Protein AF-A0A4S4MUV5-F1 (afdb_monomer_lite)

Structure (mmCIF, N/CA/C/O backbone):
data_AF-A0A4S4MUV5-F1
#
_entry.id   AF-A0A4S4MUV5-F1
#
loop_
_atom_site.group_PDB
_atom_site.id
_atom_site.type_symbol
_atom_site.label_atom_id
_atom_site.label_alt_id
_atom_site.label_comp_id
_atom_site.label_asym_id
_atom_site.label_entity_id
_atom_site.label_seq_id
_atom_site.pdbx_PDB_ins_code
_atom_site.Cartn_x
_atom_site.Cartn_y
_atom_site.Cartn_z
_atom_site.occupancy
_atom_site.B_iso_or_equiv
_atom_site.auth_seq_id
_atom_site.auth_comp_id
_atom_site.auth_asym_id
_atom_site.auth_atom_id
_atom_site.pdbx_PDB_model_num
ATOM 1 N N . MET A 1 1 ? -22.751 -15.397 -3.171 1.00 44.56 1 MET A N 1
ATOM 2 C CA . MET A 1 1 ? -21.431 -14.872 -3.562 1.00 44.56 1 MET A CA 1
ATOM 3 C C . MET A 1 1 ? -20.783 -15.909 -4.457 1.00 44.56 1 MET A C 1
ATOM 5 O O . MET A 1 1 ? -20.727 -17.051 -4.016 1.00 44.56 1 MET A O 1
ATOM 9 N N . PRO A 1 2 ? -20.383 -15.568 -5.693 1.00 57.16 2 PRO A N 1
ATOM 10 C CA . PRO A 1 2 ? -19.737 -16.526 -6.591 1.00 57.16 2 PRO A CA 1
ATOM 11 C C . PRO A 1 2 ? -18.453 -17.083 -5.949 1.00 57.16 2 PRO A C 1
ATOM 13 O O . PRO A 1 2 ? -18.258 -18.291 -5.891 1.00 57.16 2 PRO A O 1
ATOM 16 N N . PHE A 1 3 ? -17.647 -16.236 -5.304 1.00 71.19 3 PHE A N 1
ATOM 17 C CA . PHE A 1 3 ? -16.559 -16.683 -4.429 1.00 71.19 3 PHE A CA 1
ATOM 18 C C . PHE A 1 3 ? -17.068 -17.016 -3.016 1.00 71.19 3 PHE A C 1
ATOM 20 O O . PHE A 1 3 ? -17.723 -16.190 -2.380 1.00 71.19 3 PHE A O 1
ATOM 27 N N . GLY A 1 4 ? -16.753 -18.218 -2.521 1.00 84.81 4 GLY A N 1
ATOM 28 C CA . GLY A 1 4 ? -17.074 -18.651 -1.154 1.00 84.81 4 GLY A CA 1
ATOM 29 C C . GLY A 1 4 ? -16.270 -17.921 -0.068 1.00 84.81 4 GLY A C 1
ATOM 30 O O . GLY A 1 4 ? -15.430 -17.063 -0.359 1.00 84.81 4 GLY A O 1
ATOM 31 N N . SER A 1 5 ? -16.506 -18.274 1.194 1.00 92.06 5 SER A N 1
ATOM 32 C CA . SER A 1 5 ? -15.749 -17.786 2.352 1.00 92.06 5 SER A CA 1
ATOM 33 C C . SER A 1 5 ? -14.692 -18.792 2.823 1.00 92.06 5 SER A C 1
ATOM 35 O O . SER A 1 5 ? -14.811 -19.998 2.604 1.00 92.06 5 SER A O 1
ATOM 37 N N . VAL A 1 6 ? -13.652 -18.283 3.485 1.00 93.94 6 VAL A N 1
ATOM 38 C CA . VAL A 1 6 ? -12.639 -19.065 4.202 1.00 93.94 6 VAL A CA 1
ATOM 39 C C . VAL A 1 6 ? -12.824 -18.840 5.698 1.00 93.94 6 VAL A C 1
ATOM 41 O O . VAL A 1 6 ? -13.086 -17.720 6.135 1.00 93.94 6 VAL A O 1
ATOM 44 N N . LYS A 1 7 ? -12.681 -19.899 6.494 1.00 96.56 7 LYS A N 1
ATOM 45 C CA . LYS A 1 7 ? -12.744 -19.808 7.952 1.00 96.56 7 LYS A CA 1
ATOM 46 C C . LYS A 1 7 ? -11.398 -19.350 8.520 1.00 96.56 7 LYS A C 1
ATOM 48 O O . LYS A 1 7 ? -10.368 -19.930 8.192 1.00 96.56 7 LYS A O 1
ATOM 53 N N . LEU A 1 8 ? -11.426 -18.337 9.379 1.00 97.94 8 LEU A N 1
ATOM 54 C CA . LEU A 1 8 ? -10.273 -17.829 10.121 1.00 97.94 8 LEU A CA 1
ATOM 55 C C . LEU A 1 8 ? -10.054 -18.629 11.419 1.00 97.94 8 LEU A C 1
ATOM 57 O O . LEU A 1 8 ? -10.972 -19.282 11.929 1.00 97.94 8 LEU A O 1
ATOM 61 N N . ASN A 1 9 ? -8.848 -18.552 11.991 1.00 97.38 9 ASN A N 1
ATOM 62 C CA . ASN A 1 9 ? -8.498 -19.235 13.247 1.00 97.38 9 ASN A CA 1
ATOM 63 C C . ASN A 1 9 ? -9.255 -18.725 14.488 1.00 97.38 9 ASN A C 1
ATOM 65 O O . ASN A 1 9 ? -9.306 -19.417 15.503 1.00 97.38 9 ASN A O 1
ATOM 69 N N . ASP A 1 10 ? -9.894 -17.560 14.400 1.00 96.88 10 ASP A N 1
ATOM 70 C CA . ASP A 1 10 ? -10.758 -16.996 15.439 1.00 96.88 10 ASP A CA 1
ATOM 71 C C . ASP A 1 10 ? -12.243 -17.382 15.273 1.00 96.88 10 ASP A C 1
ATOM 73 O O . ASP A 1 10 ? -13.095 -16.962 16.057 1.00 96.88 10 ASP A O 1
ATOM 77 N N . GLY A 1 11 ? -12.558 -18.214 14.272 1.00 96.50 11 GLY A N 1
ATOM 78 C CA . GLY A 1 11 ? -13.901 -18.715 13.988 1.00 96.50 11 GLY A CA 1
ATOM 79 C C . GLY A 1 11 ? -14.753 -17.813 13.095 1.00 96.50 11 GLY A C 1
ATOM 80 O O . GLY A 1 11 ? -15.831 -18.256 12.694 1.00 96.50 11 GLY A O 1
ATOM 81 N N . ASN A 1 12 ? -14.286 -16.606 12.756 1.00 97.56 12 ASN A N 1
ATOM 82 C CA . ASN A 1 12 ? -14.941 -15.748 11.769 1.00 97.56 12 ASN A CA 1
ATOM 83 C C . ASN A 1 12 ? -14.731 -16.283 10.340 1.00 97.56 12 ASN A C 1
ATOM 85 O O . ASN A 1 12 ? -13.909 -17.167 10.092 1.00 97.56 12 ASN A O 1
ATOM 89 N N . GLU A 1 13 ? -15.473 -15.728 9.385 1.00 96.56 13 GLU A N 1
ATOM 90 C CA . GLU A 1 13 ? -15.361 -16.064 7.965 1.00 96.56 13 GLU A CA 1
ATOM 91 C C . GLU A 1 13 ? -14.978 -14.836 7.139 1.00 96.56 13 GLU A C 1
ATOM 93 O O . GLU A 1 13 ? -15.526 -13.752 7.343 1.00 96.56 13 GLU A O 1
ATOM 98 N N . ILE A 1 14 ? -14.068 -15.021 6.182 1.00 97.25 14 ILE A N 1
ATOM 99 C CA . ILE A 1 14 ? -13.602 -13.987 5.253 1.00 97.25 14 ILE A CA 1
ATOM 100 C C . ILE A 1 14 ? -14.003 -14.340 3.813 1.00 97.25 14 ILE A C 1
ATOM 102 O O . ILE A 1 14 ? -13.780 -15.475 3.387 1.00 97.25 14 ILE A O 1
ATOM 106 N N . PRO A 1 15 ? -14.585 -13.420 3.019 1.00 96.88 15 PRO A N 1
ATOM 107 C CA . PRO A 1 15 ? -14.817 -13.672 1.600 1.00 96.88 15 PRO A CA 1
ATOM 108 C C . PRO A 1 15 ? -13.494 -13.858 0.850 1.00 96.88 15 PRO A C 1
ATOM 110 O O . PRO A 1 15 ? -12.564 -13.067 1.009 1.00 96.88 15 PRO A O 1
ATOM 113 N N . SER A 1 16 ? -13.428 -14.877 -0.011 1.00 95.25 16 SER A N 1
ATOM 114 C CA . SER A 1 16 ? -12.180 -15.314 -0.664 1.00 95.25 16 SER A CA 1
ATOM 115 C C . SER A 1 16 ? -11.618 -14.342 -1.710 1.00 95.25 16 SER A C 1
ATOM 117 O O . SER A 1 16 ? -10.541 -14.585 -2.255 1.00 95.25 16 SER A O 1
ATOM 119 N N . ILE A 1 17 ? -12.336 -13.261 -2.020 1.00 97.25 17 ILE A N 1
ATOM 120 C CA . ILE A 1 17 ? -11.896 -12.218 -2.945 1.00 97.25 17 ILE A CA 1
ATOM 121 C C . ILE A 1 17 ? -12.306 -10.835 -2.434 1.00 97.25 17 ILE A C 1
ATOM 123 O O . ILE A 1 17 ? -13.457 -10.628 -2.053 1.00 97.25 17 ILE A O 1
ATOM 127 N N . ALA A 1 18 ? -11.362 -9.896 -2.456 1.00 98.00 18 ALA A N 1
ATOM 128 C CA . ALA A 1 18 ? -11.506 -8.524 -1.995 1.00 98.00 18 ALA A CA 1
ATOM 129 C C . ALA A 1 18 ? -11.247 -7.513 -3.117 1.00 98.00 18 ALA A C 1
ATOM 131 O O . ALA A 1 18 ? -10.358 -7.700 -3.960 1.00 98.00 18 ALA A O 1
ATOM 132 N N . PHE A 1 19 ? -11.981 -6.401 -3.078 1.00 98.12 19 PHE A N 1
ATOM 133 C CA . PHE A 1 19 ? -11.712 -5.214 -3.880 1.00 98.12 19 PHE A CA 1
ATOM 134 C C . PHE A 1 19 ? -10.814 -4.242 -3.105 1.00 98.12 19 PHE A C 1
ATOM 136 O O . PHE A 1 19 ? -11.227 -3.646 -2.111 1.00 98.12 19 PHE A O 1
ATOM 143 N N . GLY A 1 20 ? -9.575 -4.074 -3.564 1.00 97.31 20 GLY A N 1
ATOM 144 C CA . GLY A 1 20 ? -8.583 -3.194 -2.953 1.00 97.31 20 GLY A CA 1
ATOM 145 C C . GLY A 1 20 ? -8.674 -1.744 -3.434 1.00 97.31 20 GLY A C 1
ATOM 146 O O . GLY A 1 20 ? -8.758 -1.479 -4.637 1.00 97.31 20 GLY A O 1
ATOM 147 N N . THR A 1 21 ? -8.556 -0.795 -2.504 1.00 95.56 21 THR A N 1
ATOM 148 C CA . THR A 1 21 ? -8.605 0.664 -2.744 1.00 95.56 21 THR A CA 1
ATOM 149 C C . THR A 1 21 ? -7.269 1.369 -2.466 1.00 95.56 21 THR A C 1
ATOM 151 O O . THR A 1 21 ? -7.212 2.582 -2.280 1.00 95.56 21 THR A O 1
ATOM 154 N N . GLY A 1 22 ? -6.168 0.611 -2.439 1.00 87.31 22 GLY A N 1
ATOM 155 C CA . GLY A 1 22 ? -4.799 1.133 -2.382 1.00 87.31 22 GLY A CA 1
ATOM 156 C C . GLY A 1 22 ? -4.171 1.303 -3.766 1.00 87.31 22 GLY A C 1
ATOM 157 O O . GLY A 1 22 ? -4.844 1.596 -4.750 1.00 87.31 22 GLY A O 1
ATOM 158 N N . SER A 1 23 ? -2.868 1.038 -3.885 1.00 78.38 23 SER A N 1
ATOM 159 C CA . SER A 1 23 ? -2.118 1.059 -5.156 1.00 78.38 23 SER A CA 1
ATOM 160 C C . SER A 1 23 ? -2.382 2.322 -5.999 1.00 78.38 23 SER A C 1
ATOM 162 O O . SER A 1 23 ? -2.010 3.416 -5.585 1.00 78.38 23 SER A O 1
ATOM 164 N N . LYS A 1 24 ? -3.044 2.189 -7.154 1.00 77.62 24 LYS A N 1
ATOM 165 C CA . LYS A 1 24 ? -3.381 3.287 -8.072 1.00 77.62 24 LYS A CA 1
ATOM 166 C C . LYS A 1 24 ? -4.413 4.285 -7.525 1.00 77.62 24 LYS A C 1
ATOM 168 O O . LYS A 1 24 ? -4.632 5.313 -8.149 1.00 77.62 24 LYS A O 1
ATOM 173 N N . TRP A 1 25 ? -5.070 3.968 -6.413 1.00 79.56 25 TRP A N 1
ATOM 174 C CA . TRP A 1 25 ? -6.186 4.739 -5.861 1.00 79.56 25 TRP A CA 1
ATOM 175 C C . TRP A 1 25 ? -5.822 5.632 -4.683 1.00 79.56 25 TRP A C 1
ATOM 177 O O . TRP A 1 25 ? -6.657 6.400 -4.216 1.00 79.56 25 TRP A O 1
ATOM 187 N N . LYS A 1 26 ? -4.589 5.533 -4.185 1.00 78.81 26 LYS A N 1
ATOM 188 C CA . LYS A 1 26 ? -4.150 6.297 -3.018 1.00 78.81 26 LYS A CA 1
ATOM 189 C C . LYS A 1 26 ? -4.396 7.798 -3.225 1.00 78.81 26 LYS A C 1
ATOM 191 O O . LYS A 1 26 ? -3.884 8.372 -4.180 1.00 78.81 26 LYS A O 1
ATOM 196 N N . GLY A 1 27 ? -5.111 8.424 -2.289 1.00 78.00 27 GLY A N 1
ATOM 197 C CA . GLY A 1 27 ? -5.422 9.856 -2.307 1.00 78.00 27 GLY A CA 1
ATOM 198 C C . GLY A 1 27 ? -6.435 10.283 -3.374 1.00 78.00 27 GLY A C 1
ATOM 199 O O . GLY A 1 27 ? -6.586 11.479 -3.610 1.00 78.00 27 GLY A O 1
ATOM 200 N N . HIS A 1 28 ? -7.108 9.334 -4.026 1.00 80.31 28 HIS A N 1
ATOM 201 C CA . HIS A 1 28 ? -8.156 9.603 -5.004 1.00 80.31 28 HIS A CA 1
ATOM 202 C C . HIS A 1 28 ? -9.536 9.265 -4.437 1.00 80.31 28 HIS A C 1
ATOM 204 O O . HIS A 1 28 ? -9.675 8.392 -3.582 1.00 80.31 28 HIS A O 1
ATOM 210 N N . ASP A 1 29 ? -10.561 9.933 -4.963 1.00 91.25 29 ASP A N 1
ATOM 211 C CA . ASP A 1 29 ? -11.948 9.537 -4.747 1.00 91.25 29 ASP A CA 1
ATOM 212 C C . ASP A 1 29 ? -12.198 8.171 -5.403 1.00 91.25 29 ASP A C 1
ATOM 214 O O . ASP A 1 29 ? -11.967 7.990 -6.605 1.00 91.25 29 ASP A O 1
ATOM 218 N N . VAL A 1 30 ? -12.622 7.198 -4.593 1.00 94.62 30 VAL A N 1
ATOM 219 C CA . VAL A 1 30 ? -12.891 5.823 -5.032 1.00 94.62 30 VAL A CA 1
ATOM 220 C C . VAL A 1 30 ? -14.373 5.468 -5.066 1.00 94.62 30 VAL A C 1
ATOM 222 O O . VAL A 1 30 ? -14.686 4.332 -5.421 1.00 94.62 30 VAL A O 1
ATOM 225 N N . THR A 1 31 ? -15.267 6.408 -4.744 1.00 92.94 31 THR A N 1
ATOM 226 C CA . THR A 1 31 ? -16.705 6.166 -4.523 1.00 92.94 31 THR A CA 1
ATOM 227 C C . THR A 1 31 ? -17.310 5.380 -5.686 1.00 92.94 31 THR A C 1
ATOM 229 O O . THR A 1 31 ? -17.694 4.224 -5.518 1.00 92.94 31 THR A O 1
ATOM 232 N N . ALA A 1 32 ? -17.209 5.917 -6.906 1.00 93.75 32 ALA A N 1
ATOM 233 C CA . ALA A 1 32 ? -17.769 5.298 -8.109 1.00 93.75 32 ALA A CA 1
ATOM 234 C C . ALA A 1 32 ? -17.191 3.908 -8.442 1.00 93.75 32 ALA A C 1
ATOM 236 O O . ALA A 1 32 ? -17.840 3.108 -9.114 1.00 93.75 32 ALA A O 1
ATOM 237 N N . TYR A 1 33 ? -15.954 3.606 -8.033 1.00 95.44 33 TYR A N 1
ATOM 238 C CA . TYR A 1 33 ? -15.346 2.294 -8.284 1.00 95.44 33 TYR A CA 1
ATOM 239 C C . TYR A 1 33 ? -15.756 1.267 -7.232 1.00 95.44 33 TYR A C 1
ATOM 241 O O . TYR A 1 33 ? -15.904 0.094 -7.564 1.00 95.44 33 TYR A O 1
ATOM 249 N N . VAL A 1 34 ? -15.944 1.709 -5.987 1.00 97.12 34 VAL A N 1
ATOM 250 C CA . VAL A 1 34 ? -16.477 0.877 -4.906 1.00 97.12 34 VAL A CA 1
ATOM 251 C C . VAL A 1 34 ? -17.942 0.555 -5.184 1.00 97.12 34 VAL A C 1
ATOM 253 O O . VAL A 1 34 ? -18.305 -0.611 -5.111 1.00 97.12 34 VAL A O 1
ATOM 256 N N . GLU A 1 35 ? -18.750 1.526 -5.613 1.00 95.75 35 GLU A N 1
ATOM 257 C CA . GLU A 1 35 ? -20.130 1.288 -6.060 1.00 95.75 35 GLU A CA 1
ATOM 258 C C . GLU A 1 35 ? -20.187 0.248 -7.183 1.00 95.75 35 GLU A C 1
ATOM 260 O O . GLU A 1 35 ? -20.891 -0.750 -7.063 1.00 95.75 35 GLU A O 1
ATOM 265 N N . GLN A 1 36 ? -19.373 0.405 -8.235 1.00 96.38 36 GLN A N 1
ATOM 266 C CA . GLN A 1 36 ? -19.288 -0.586 -9.315 1.00 96.38 36 GLN A CA 1
ATOM 267 C C . GLN A 1 36 ? -18.884 -1.976 -8.811 1.00 96.38 36 GLN A C 1
ATOM 269 O O . GLN A 1 36 ? -19.418 -2.972 -9.297 1.00 96.38 36 GLN A O 1
ATOM 274 N N . ALA A 1 37 ? -17.947 -2.058 -7.862 1.00 97.00 37 ALA A N 1
ATOM 275 C CA . ALA A 1 37 ? -17.528 -3.326 -7.273 1.00 97.00 37 ALA A CA 1
ATOM 276 C C . ALA A 1 37 ? -18.680 -3.982 -6.491 1.00 97.00 37 ALA A C 1
ATOM 278 O O . ALA A 1 37 ? -18.922 -5.177 -6.652 1.00 97.00 37 ALA A O 1
ATOM 279 N N . ILE A 1 38 ? -19.424 -3.203 -5.702 1.00 96.00 38 ILE A N 1
ATOM 280 C CA . ILE A 1 38 ? -20.610 -3.667 -4.970 1.00 96.00 38 ILE A CA 1
ATOM 281 C C . ILE A 1 38 ? -21.685 -4.150 -5.950 1.00 96.00 38 ILE A C 1
ATOM 283 O O . ILE A 1 38 ? -22.212 -5.248 -5.786 1.00 96.00 38 ILE A O 1
ATOM 287 N N . GLU A 1 39 ? -21.960 -3.384 -7.009 1.00 95.00 39 GLU A N 1
ATOM 288 C CA . GLU A 1 39 ? -22.958 -3.720 -8.032 1.00 95.00 39 GLU A CA 1
ATOM 289 C C . GLU A 1 39 ? -22.683 -5.055 -8.734 1.00 95.00 39 GLU A C 1
ATOM 291 O O . GLU A 1 39 ? -23.627 -5.776 -9.053 1.00 95.00 39 GLU A O 1
ATOM 296 N N . VAL A 1 40 ? -21.414 -5.392 -9.002 1.00 95.00 40 VAL A N 1
ATOM 297 C CA . VAL A 1 40 ? -21.062 -6.694 -9.605 1.00 95.00 40 VAL A CA 1
ATOM 298 C C . VAL A 1 40 ? -21.002 -7.831 -8.580 1.00 95.00 40 VAL A C 1
ATOM 300 O O . VAL A 1 40 ? -20.946 -8.996 -8.965 1.00 95.00 40 VAL A O 1
ATOM 303 N N . GLY A 1 41 ? -21.037 -7.517 -7.280 1.00 94.56 41 GLY A N 1
ATOM 304 C CA . GLY A 1 41 ? -21.135 -8.501 -6.203 1.00 94.56 41 GLY A CA 1
ATOM 305 C C . GLY A 1 41 ? -19.889 -8.672 -5.332 1.00 94.56 41 GLY A C 1
ATOM 306 O O . GLY A 1 41 ? -19.755 -9.713 -4.690 1.00 94.56 41 GLY A O 1
ATOM 307 N N . PHE A 1 42 ? -18.973 -7.698 -5.274 1.00 97.00 42 PHE A N 1
ATOM 308 C CA . PHE A 1 42 ? -17.955 -7.672 -4.218 1.00 97.00 42 PHE A CA 1
ATOM 309 C C . PHE A 1 42 ? -18.588 -7.284 -2.879 1.00 97.00 42 PHE A C 1
ATOM 311 O O . PHE A 1 42 ? -19.260 -6.262 -2.773 1.00 97.00 42 PHE A O 1
ATOM 318 N N . SER A 1 43 ? -18.299 -8.063 -1.838 1.00 96.12 43 SER A N 1
ATOM 319 C CA . SER A 1 43 ? -18.680 -7.750 -0.455 1.00 96.12 43 SER A CA 1
ATOM 320 C C . SER A 1 43 ? -17.483 -7.479 0.453 1.00 96.12 43 SER A C 1
ATOM 322 O O . SER A 1 43 ? -17.651 -6.928 1.535 1.00 96.12 43 SER A O 1
ATOM 324 N N . HIS A 1 44 ? -16.270 -7.842 0.031 1.00 98.25 44 HIS A N 1
ATOM 325 C CA . HIS A 1 44 ? -15.046 -7.605 0.788 1.00 98.25 44 HIS A CA 1
ATOM 326 C C . HIS A 1 44 ? -14.289 -6.413 0.199 1.00 98.25 44 HIS A C 1
ATOM 328 O O . HIS A 1 44 ? -13.858 -6.458 -0.955 1.00 98.25 44 HIS A O 1
ATOM 334 N N . ILE A 1 45 ? -14.129 -5.350 0.990 1.00 98.56 45 ILE A N 1
ATOM 335 C CA . ILE A 1 45 ? -13.397 -4.136 0.616 1.00 98.56 45 ILE A CA 1
ATOM 336 C C . ILE A 1 45 ? -12.117 -4.026 1.452 1.00 98.56 45 ILE A C 1
ATOM 338 O O . ILE A 1 45 ? -12.170 -3.990 2.682 1.00 98.56 45 ILE A O 1
ATOM 342 N N . ASP A 1 46 ? -10.973 -3.938 0.773 1.00 98.75 46 ASP A N 1
ATOM 343 C CA . ASP A 1 46 ? -9.651 -3.777 1.383 1.00 98.75 46 ASP A CA 1
ATOM 344 C C . ASP A 1 46 ? -9.158 -2.329 1.238 1.00 98.75 46 ASP A C 1
ATOM 346 O O . ASP A 1 46 ? -8.979 -1.815 0.131 1.00 98.75 46 ASP A O 1
ATOM 350 N N . THR A 1 47 ? -8.928 -1.660 2.368 1.00 98.44 47 THR A N 1
ATOM 351 C CA . THR A 1 47 ? -8.378 -0.299 2.444 1.00 98.44 47 THR A CA 1
ATOM 352 C C . THR A 1 47 ? -7.264 -0.210 3.489 1.00 98.44 47 THR A C 1
ATOM 354 O O . THR A 1 47 ? -6.818 -1.224 4.024 1.00 98.44 47 THR A O 1
ATOM 357 N N . ALA A 1 48 ? -6.735 0.984 3.742 1.00 96.06 48 ALA A N 1
ATOM 358 C CA . ALA A 1 48 ? -5.778 1.264 4.803 1.00 96.06 48 ALA A CA 1
ATOM 359 C C . ALA A 1 48 ? -5.780 2.753 5.156 1.00 96.06 48 ALA A C 1
ATOM 361 O O . ALA A 1 48 ? -5.986 3.604 4.287 1.00 96.06 48 ALA A O 1
ATOM 362 N N . GLN A 1 49 ? -5.371 3.070 6.386 1.00 92.12 49 GLN A N 1
ATOM 363 C CA . GLN A 1 49 ? -5.150 4.445 6.840 1.00 92.12 49 GLN A CA 1
ATOM 364 C C . GLN A 1 49 ? -4.256 5.244 5.866 1.00 92.12 49 GLN A C 1
ATOM 366 O O . GLN A 1 49 ? -4.525 6.398 5.541 1.00 92.12 49 GLN A O 1
ATOM 371 N N . PHE A 1 50 ? -3.192 4.617 5.348 1.00 86.00 50 PHE A N 1
ATOM 372 C CA . PHE A 1 50 ? -2.253 5.259 4.420 1.00 86.00 50 PHE A CA 1
ATOM 373 C C . PHE A 1 50 ? -2.842 5.590 3.046 1.00 86.00 50 PHE A C 1
ATOM 375 O O . PHE A 1 50 ? -2.261 6.393 2.312 1.00 86.00 50 PHE A O 1
ATOM 382 N N . TYR A 1 51 ? -3.938 4.936 2.655 1.00 88.31 51 TYR A N 1
ATOM 383 C CA . TYR A 1 51 ? -4.522 5.109 1.326 1.00 88.31 51 TYR A CA 1
ATOM 384 C C . TYR A 1 51 ? -5.358 6.383 1.241 1.00 88.31 51 TYR A C 1
ATOM 386 O O . TYR A 1 51 ? -5.455 6.951 0.157 1.00 88.31 51 TYR A O 1
ATOM 394 N N . GLN A 1 52 ? -5.880 6.864 2.377 1.00 91.00 52 GLN A N 1
ATOM 395 C CA . GLN A 1 52 ? -6.755 8.039 2.463 1.00 91.00 52 GLN A CA 1
ATOM 396 C C . GLN A 1 52 ? -8.031 7.894 1.615 1.00 91.00 52 GLN A C 1
ATOM 398 O O . GLN A 1 52 ? -8.530 8.865 1.057 1.00 91.00 52 GLN A O 1
ATOM 403 N N . THR A 1 53 ? -8.552 6.667 1.514 1.00 94.69 53 THR A N 1
ATOM 404 C CA . THR A 1 53 ? -9.743 6.326 0.716 1.00 94.69 53 THR A CA 1
ATOM 405 C C . THR A 1 53 ? -10.953 5.913 1.561 1.00 94.69 53 THR A C 1
ATOM 407 O O . THR A 1 53 ? -12.039 5.718 1.026 1.00 94.69 53 THR A O 1
ATOM 410 N N . GLU A 1 54 ? -10.790 5.794 2.881 1.00 98.00 54 GLU A N 1
ATOM 411 C CA . GLU A 1 54 ? -11.807 5.290 3.817 1.00 98.00 54 GLU A CA 1
ATOM 412 C C . GLU A 1 54 ? -13.113 6.092 3.804 1.00 98.00 54 GLU A C 1
ATOM 414 O O . GLU A 1 54 ? -14.181 5.489 3.828 1.00 98.00 54 GLU A O 1
ATOM 419 N N . THR A 1 55 ? -13.043 7.423 3.704 1.00 97.81 55 THR A N 1
ATOM 420 C CA . THR A 1 55 ? -14.240 8.280 3.653 1.00 97.81 55 THR A CA 1
ATOM 421 C C . THR A 1 55 ? -15.106 7.975 2.433 1.00 97.81 55 THR A C 1
ATOM 423 O O . THR A 1 55 ? -16.298 7.735 2.574 1.00 97.81 55 THR A O 1
ATOM 426 N N . TYR A 1 56 ? -14.489 7.878 1.253 1.00 97.25 56 TYR A N 1
ATOM 427 C CA . TYR A 1 56 ? -15.181 7.571 -0.004 1.00 97.25 56 TYR A CA 1
ATOM 428 C C . TYR A 1 56 ? -15.804 6.167 -0.006 1.00 97.25 56 TYR A C 1
ATOM 430 O O . TYR A 1 56 ? -16.848 5.936 -0.605 1.00 97.25 56 TYR A O 1
ATOM 438 N N . ILE A 1 57 ? -15.177 5.211 0.688 1.00 97.94 57 ILE A N 1
ATOM 439 C CA . ILE A 1 57 ? -15.744 3.869 0.879 1.00 97.94 57 ILE A CA 1
ATOM 440 C C . ILE A 1 57 ? -16.977 3.934 1.784 1.00 97.94 57 ILE A C 1
ATOM 442 O O . ILE A 1 57 ? -17.977 3.284 1.490 1.00 97.94 57 ILE A O 1
ATOM 446 N N . GLY A 1 58 ? -16.916 4.712 2.870 1.00 97.19 58 GLY A N 1
ATOM 447 C CA . GLY A 1 58 ? -18.060 4.934 3.755 1.00 97.19 58 GLY A CA 1
ATOM 448 C C . GLY A 1 58 ? -19.253 5.549 3.020 1.00 97.19 58 GLY A C 1
ATOM 449 O O . GLY A 1 58 ? -20.383 5.089 3.199 1.00 97.19 58 GLY A O 1
ATOM 450 N N . ASP A 1 59 ? -18.992 6.526 2.147 1.00 95.06 59 ASP A N 1
ATOM 451 C CA . ASP A 1 59 ? -20.008 7.145 1.292 1.00 95.06 59 ASP A CA 1
ATOM 452 C C . ASP A 1 59 ? -20.631 6.113 0.332 1.00 95.06 59 ASP A C 1
ATOM 454 O O . ASP A 1 59 ? -21.844 5.909 0.377 1.00 95.06 59 ASP A O 1
ATOM 458 N N . ALA A 1 60 ? -19.818 5.354 -0.413 1.00 95.56 60 ALA A N 1
ATOM 459 C CA . ALA A 1 60 ? -20.305 4.315 -1.331 1.00 95.56 60 ALA A CA 1
ATOM 460 C C . ALA A 1 60 ? -21.130 3.217 -0.629 1.00 95.56 60 ALA A C 1
ATOM 462 O O . ALA A 1 60 ? -22.161 2.774 -1.137 1.00 95.56 60 ALA A O 1
ATOM 463 N N . ILE A 1 61 ? -20.713 2.774 0.563 1.00 95.00 61 ILE A N 1
ATOM 464 C CA . ILE A 1 61 ? -21.465 1.785 1.354 1.00 95.00 61 ILE A CA 1
ATOM 465 C C . ILE A 1 61 ? -22.825 2.351 1.758 1.00 95.00 61 ILE A C 1
ATOM 467 O O . ILE A 1 61 ? -23.843 1.669 1.637 1.00 95.00 61 ILE A O 1
ATOM 471 N N . LYS A 1 62 ? -22.863 3.601 2.221 1.00 93.88 62 LYS A N 1
ATOM 472 C CA . LYS A 1 62 ? -24.108 4.258 2.620 1.00 93.88 62 LYS A CA 1
ATOM 473 C C . LYS A 1 62 ? -25.051 4.455 1.431 1.00 93.88 62 LYS A C 1
ATOM 475 O O . LYS A 1 62 ? -26.255 4.251 1.578 1.00 93.88 62 LYS A O 1
ATOM 480 N N . GLU A 1 63 ? -24.512 4.836 0.278 1.00 93.50 63 GLU A N 1
ATOM 481 C CA . GLU A 1 63 ? -25.264 5.061 -0.959 1.00 93.50 63 GLU A CA 1
ATOM 482 C C . GLU A 1 63 ? -25.775 3.754 -1.580 1.00 93.50 63 GLU A C 1
ATOM 484 O O . GLU A 1 63 ? -26.866 3.743 -2.149 1.00 93.50 63 GLU A O 1
ATOM 489 N N . SER A 1 64 ? -25.079 2.630 -1.363 1.00 93.75 64 SER A N 1
ATOM 490 C CA . SER A 1 64 ? -25.526 1.304 -1.818 1.00 93.75 64 SER A CA 1
ATOM 491 C C . SER A 1 64 ? -26.870 0.857 -1.223 1.00 93.75 64 SER A C 1
ATOM 493 O O . SER A 1 64 ? -27.554 0.011 -1.798 1.00 93.75 64 SER A O 1
ATOM 495 N N . GLY A 1 65 ? -27.246 1.385 -0.051 1.00 92.19 65 GLY A N 1
ATOM 496 C CA . GLY A 1 65 ? -28.453 0.987 0.679 1.00 92.19 65 GLY A CA 1
ATOM 497 C C . GLY A 1 65 ? -28.413 -0.421 1.292 1.00 92.19 65 GLY A C 1
ATOM 498 O O . GLY A 1 65 ? -29.417 -0.850 1.865 1.00 92.19 65 GLY A O 1
ATOM 499 N N . LEU A 1 66 ? -27.287 -1.136 1.196 1.00 95.00 66 LEU A N 1
ATOM 500 C CA . LEU A 1 66 ? -27.094 -2.461 1.792 1.00 95.00 66 LEU A CA 1
ATOM 501 C C . LEU A 1 66 ? -26.837 -2.378 3.303 1.00 95.00 66 LEU A C 1
ATOM 503 O O . LEU A 1 66 ? -26.421 -1.346 3.841 1.00 95.00 66 LEU A O 1
ATOM 507 N N . ALA A 1 67 ? -27.081 -3.478 4.016 1.00 96.06 67 ALA A N 1
ATOM 508 C CA . ALA A 1 67 ? -26.831 -3.529 5.448 1.00 96.06 67 ALA A CA 1
ATOM 509 C C . ALA A 1 67 ? -25.325 -3.637 5.725 1.00 96.06 67 ALA A C 1
ATOM 511 O O . ALA A 1 67 ? -24.577 -4.273 4.990 1.00 96.06 67 ALA A O 1
ATOM 512 N N . ARG A 1 68 ? -24.859 -3.098 6.861 1.00 95.94 68 ARG A N 1
ATOM 513 C CA . ARG A 1 68 ? -23.448 -3.228 7.277 1.00 95.94 68 ARG A CA 1
ATOM 514 C C . ARG A 1 68 ? -22.974 -4.690 7.324 1.00 95.94 68 ARG A C 1
ATOM 516 O O . ARG A 1 68 ? -21.800 -4.945 7.074 1.00 95.94 68 ARG A O 1
ATOM 523 N N . SER A 1 69 ? -23.863 -5.628 7.656 1.00 95.69 69 SER A N 1
ATOM 524 C CA . SER A 1 69 ? -23.577 -7.069 7.703 1.00 95.69 69 SER A CA 1
ATOM 525 C C . SER A 1 69 ? -23.313 -7.701 6.337 1.00 95.69 69 SER A C 1
ATOM 527 O O . SER A 1 69 ? -22.776 -8.802 6.297 1.00 95.69 69 SER A O 1
ATOM 529 N N . ASP A 1 70 ? -23.668 -7.021 5.246 1.00 95.62 70 ASP A N 1
ATOM 530 C CA . ASP A 1 70 ? -23.441 -7.503 3.882 1.00 95.62 70 ASP A CA 1
ATOM 531 C C . ASP A 1 70 ? -21.996 -7.256 3.419 1.00 95.62 70 ASP A C 1
ATOM 533 O O . ASP A 1 70 ? -21.605 -7.724 2.352 1.00 95.62 70 ASP A O 1
ATOM 537 N N . PHE A 1 71 ? -21.190 -6.552 4.226 1.00 97.56 71 PHE A N 1
ATOM 538 C CA . PHE A 1 71 ? -19.812 -6.189 3.910 1.00 97.56 71 PHE A CA 1
ATOM 539 C C . PHE A 1 71 ? -18.802 -6.810 4.872 1.00 97.56 71 PHE A C 1
ATOM 541 O O . PHE A 1 71 ? -19.021 -6.856 6.083 1.00 97.56 71 PHE A O 1
ATOM 548 N N . PHE A 1 72 ? -17.647 -7.180 4.324 1.00 98.62 72 PHE A N 1
ATOM 549 C CA . PHE A 1 72 ? -16.421 -7.463 5.056 1.00 98.62 72 PHE A CA 1
ATOM 550 C C . PHE A 1 72 ? -15.430 -6.315 4.818 1.00 98.62 72 PHE A C 1
ATOM 552 O O . PHE A 1 72 ? -14.964 -6.110 3.697 1.00 98.62 72 PHE A O 1
ATOM 559 N N . LEU A 1 73 ? -15.127 -5.531 5.852 1.00 98.81 73 LEU A N 1
ATOM 560 C CA . LEU A 1 73 ? -14.267 -4.351 5.741 1.00 98.81 73 LEU A CA 1
ATOM 561 C C . LEU A 1 73 ? -12.911 -4.580 6.407 1.00 98.81 73 LEU A C 1
ATOM 563 O O . LEU A 1 73 ? -12.840 -4.793 7.623 1.00 98.81 73 LEU A O 1
ATOM 567 N N . THR A 1 74 ? -11.855 -4.443 5.606 1.00 98.88 74 THR A N 1
ATOM 568 C CA . THR A 1 74 ? -10.458 -4.529 6.039 1.00 98.88 74 THR A CA 1
ATOM 569 C C . THR A 1 74 ? -9.813 -3.144 6.020 1.00 98.88 74 THR A C 1
ATOM 571 O O . THR A 1 74 ? -9.798 -2.487 4.981 1.00 98.88 74 THR A O 1
ATOM 574 N N . SER A 1 75 ? -9.234 -2.702 7.143 1.00 98.75 75 SER A N 1
ATOM 575 C CA . SER A 1 75 ? -8.329 -1.536 7.180 1.00 98.75 75 SER A CA 1
ATOM 576 C C . SER A 1 75 ? -7.017 -1.865 7.899 1.00 98.75 75 SER A C 1
ATOM 578 O O . SER A 1 75 ? -6.847 -2.954 8.450 1.00 98.75 75 SER A O 1
ATOM 580 N N . LYS A 1 76 ? -6.045 -0.947 7.851 1.00 98.50 76 LYS A N 1
ATOM 581 C CA . LYS A 1 76 ? -4.670 -1.197 8.297 1.00 98.50 76 LYS A CA 1
ATOM 582 C C . LYS A 1 76 ? -4.044 -0.001 9.008 1.00 98.50 76 LYS A C 1
ATOM 584 O O . LYS A 1 76 ? -4.007 1.107 8.460 1.00 98.50 76 LYS A O 1
ATOM 589 N N . PHE A 1 77 ? -3.437 -0.253 10.166 1.00 97.44 77 PHE A N 1
ATOM 590 C CA . PHE A 1 77 ? -2.598 0.718 10.864 1.00 97.44 77 PHE A CA 1
ATOM 591 C C . PHE A 1 77 ? -1.306 0.968 10.088 1.00 97.44 77 PHE A C 1
ATOM 593 O O . PHE A 1 77 ? -0.557 0.033 9.800 1.00 97.44 77 PHE A O 1
ATOM 600 N N . SER A 1 78 ? -1.032 2.235 9.769 1.00 87.88 78 SER A N 1
ATOM 601 C CA . SER A 1 78 ? 0.053 2.612 8.856 1.00 87.88 78 SER A CA 1
ATOM 602 C C . SER A 1 78 ? 1.065 3.593 9.453 1.00 87.88 78 SER A C 1
ATOM 604 O O . SER A 1 78 ? 1.716 4.322 8.707 1.00 87.88 78 SER A O 1
ATOM 606 N N . GLY A 1 79 ? 1.177 3.649 10.784 1.00 77.44 79 GLY A N 1
ATOM 607 C CA . GLY A 1 79 ? 2.148 4.510 11.469 1.00 77.44 79 GLY A CA 1
ATOM 608 C C . GLY A 1 79 ? 1.819 6.008 11.440 1.00 77.44 79 GLY A C 1
ATOM 609 O O . GLY A 1 79 ? 2.658 6.820 11.826 1.00 77.44 79 GLY A O 1
ATOM 610 N N . LEU A 1 80 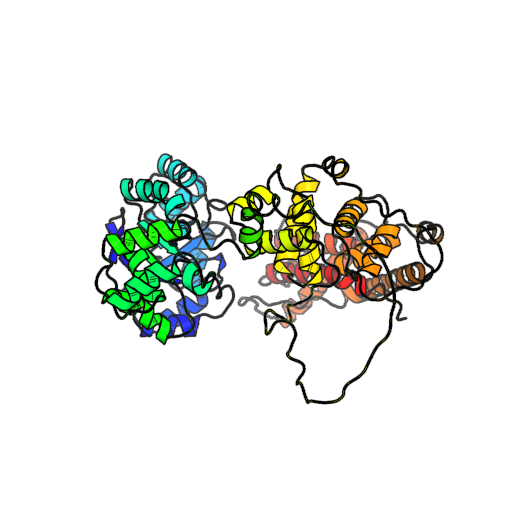? 0.622 6.405 10.989 1.00 71.94 80 LEU A N 1
ATOM 611 C CA . LEU A 1 80 ? 0.189 7.803 11.018 1.00 71.94 80 LEU A CA 1
ATOM 612 C C . LEU A 1 80 ? -0.519 8.081 12.351 1.00 71.94 80 LEU A C 1
ATOM 614 O O . LEU A 1 80 ? -1.680 7.721 12.534 1.00 71.94 80 LEU A O 1
ATOM 618 N N . GLY A 1 81 ? 0.188 8.708 13.292 1.00 81.62 81 GLY A N 1
ATOM 619 C CA . GLY A 1 81 ? -0.326 8.955 14.643 1.00 81.62 81 GLY A CA 1
ATOM 620 C C . GLY A 1 81 ? -0.274 7.714 15.540 1.00 81.62 81 GLY A C 1
ATOM 621 O O . GLY A 1 81 ? 0.463 6.764 15.267 1.00 81.62 81 GLY A O 1
ATOM 622 N N . THR A 1 82 ? -1.025 7.726 16.644 1.00 90.31 82 THR A N 1
ATOM 623 C CA . THR A 1 82 ? -1.072 6.567 17.550 1.00 90.31 82 THR A CA 1
ATOM 624 C C . THR A 1 82 ? -1.987 5.475 17.001 1.00 90.31 82 THR A C 1
ATOM 626 O O . THR A 1 82 ? -2.931 5.752 16.261 1.00 90.31 82 THR A O 1
ATOM 629 N N . VAL A 1 83 ? -1.743 4.221 17.389 1.00 91.56 83 VAL A N 1
ATOM 630 C CA . VAL A 1 83 ? -2.556 3.081 16.935 1.00 91.56 83 VAL A CA 1
ATOM 631 C C . VAL A 1 83 ? -4.018 3.196 17.400 1.00 91.56 83 VAL A C 1
ATOM 633 O O . VAL A 1 83 ? -4.931 2.837 16.659 1.00 91.56 83 VAL A O 1
ATOM 636 N N . GLU A 1 84 ? -4.256 3.766 18.587 1.00 97.25 84 GLU A N 1
ATOM 637 C CA . GLU A 1 84 ? -5.597 4.049 19.106 1.00 97.25 84 GLU A CA 1
ATOM 638 C C . GLU A 1 84 ? -6.320 5.130 18.298 1.00 97.25 84 GLU A C 1
ATOM 640 O O . GLU A 1 84 ? -7.506 4.987 18.021 1.00 97.25 84 GLU A O 1
ATOM 645 N N . GLN A 1 85 ? -5.626 6.204 17.911 1.00 94.94 85 GLN A N 1
ATOM 646 C CA . GLN A 1 85 ? -6.218 7.239 17.060 1.00 94.94 85 GLN A CA 1
ATOM 647 C C . GLN A 1 85 ? -6.526 6.678 15.674 1.00 94.94 85 GLN A C 1
ATOM 649 O O . GLN A 1 85 ? -7.626 6.876 15.170 1.00 94.94 85 GLN A O 1
ATOM 654 N N . ALA A 1 86 ? -5.597 5.906 15.110 1.00 93.00 86 ALA A N 1
ATOM 655 C CA . ALA A 1 86 ? -5.733 5.333 13.782 1.00 93.00 86 ALA A CA 1
ATOM 656 C C . ALA A 1 86 ? -6.993 4.471 13.631 1.00 93.00 86 ALA A C 1
ATOM 658 O O . ALA A 1 86 ? -7.748 4.680 12.688 1.00 93.00 86 ALA A O 1
ATOM 659 N N . ILE A 1 87 ? -7.266 3.551 14.567 1.00 98.00 87 ILE A N 1
ATOM 660 C CA . ILE A 1 87 ? -8.472 2.712 14.473 1.00 98.00 87 ILE A CA 1
ATOM 661 C C . ILE A 1 87 ? -9.756 3.537 14.627 1.00 98.00 87 ILE A C 1
ATOM 663 O O . ILE A 1 87 ? -10.732 3.286 13.925 1.00 98.00 87 ILE A O 1
ATOM 667 N N . GLN A 1 88 ? -9.764 4.548 15.504 1.00 98.31 88 GLN A N 1
ATOM 668 C CA . GLN A 1 88 ? -10.927 5.425 15.681 1.00 98.31 88 GLN A CA 1
ATOM 669 C C . GLN A 1 88 ? -11.190 6.274 14.436 1.00 98.31 88 GLN A C 1
ATOM 671 O O . GLN A 1 88 ? -12.342 6.425 14.029 1.00 98.31 88 GLN A O 1
ATOM 676 N N . ASP A 1 89 ? -10.134 6.790 13.810 1.00 96.88 89 ASP A N 1
ATOM 677 C CA . ASP A 1 89 ? -10.237 7.534 12.561 1.00 96.88 89 ASP A CA 1
ATOM 678 C C . ASP A 1 89 ? -10.711 6.628 11.421 1.00 96.88 89 ASP A C 1
ATOM 680 O O . ASP A 1 89 ? -11.637 7.012 10.715 1.00 96.88 89 ASP A O 1
ATOM 684 N N . SER A 1 90 ? -10.183 5.406 11.292 1.00 98.31 90 SER A N 1
ATOM 685 C CA . SER A 1 90 ? -10.652 4.432 10.296 1.00 98.31 90 SER A CA 1
ATOM 686 C C . SER A 1 90 ? -12.140 4.108 10.456 1.00 98.31 90 SER A C 1
ATOM 688 O O . SER A 1 90 ? -12.894 4.188 9.487 1.00 98.31 90 SER A O 1
ATOM 690 N N . LEU A 1 91 ? -12.590 3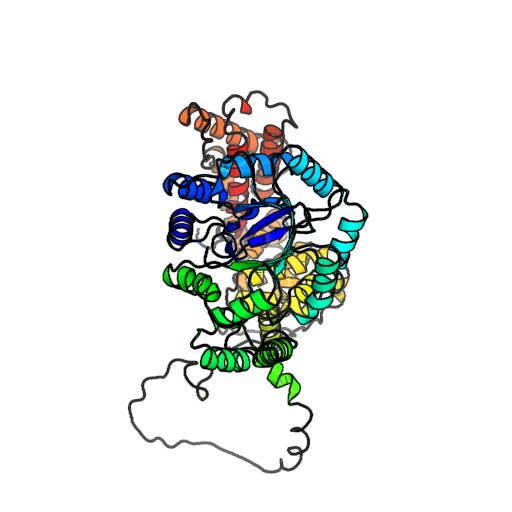.801 11.680 1.00 98.69 91 LEU A N 1
ATOM 691 C CA . LEU A 1 91 ? -14.002 3.541 11.989 1.00 98.69 91 LEU A CA 1
ATOM 692 C C . LEU A 1 91 ? -14.888 4.740 11.635 1.00 98.69 91 LEU A C 1
ATOM 694 O O . LEU A 1 91 ? -15.924 4.595 10.987 1.00 98.69 91 LEU A O 1
ATOM 698 N N . LYS A 1 92 ? -14.451 5.943 12.016 1.00 98.44 92 LYS A N 1
ATOM 699 C CA . LYS A 1 92 ? -15.164 7.188 11.735 1.00 98.44 92 LYS A CA 1
ATOM 700 C C . LYS A 1 92 ? -15.231 7.494 10.240 1.00 98.44 92 LYS A C 1
ATOM 702 O O . LYS A 1 92 ? -16.298 7.873 9.770 1.00 98.44 92 LYS A O 1
ATOM 707 N N . ASN A 1 93 ? -14.122 7.362 9.518 1.00 97.81 93 ASN A N 1
ATOM 708 C CA . ASN A 1 93 ? -14.045 7.654 8.088 1.00 97.81 93 ASN A CA 1
ATOM 709 C C . ASN A 1 93 ? -14.934 6.690 7.297 1.00 97.81 93 ASN A C 1
ATOM 711 O O . ASN A 1 93 ? -15.704 7.130 6.457 1.00 97.81 93 ASN A O 1
ATOM 715 N N . LEU A 1 94 ? -14.902 5.397 7.632 1.00 98.31 94 LEU A N 1
ATOM 716 C CA . LEU A 1 94 ? -15.790 4.394 7.036 1.00 98.31 94 LEU A CA 1
ATOM 717 C C . LEU A 1 94 ? -17.253 4.532 7.490 1.00 98.31 94 LEU A C 1
ATOM 719 O O . LEU A 1 94 ? -18.135 3.922 6.893 1.00 98.31 94 LEU A O 1
ATOM 723 N N . GLY A 1 95 ? -17.523 5.290 8.557 1.00 97.75 95 GLY A N 1
ATOM 724 C CA . GLY A 1 95 ? -18.862 5.440 9.123 1.00 97.75 95 GLY A CA 1
ATOM 725 C C . GLY A 1 95 ? -19.389 4.173 9.807 1.00 97.75 95 GLY A C 1
ATOM 726 O O . GLY A 1 95 ? -20.597 3.944 9.825 1.00 97.75 95 GLY A O 1
ATOM 727 N N . VAL A 1 96 ? -18.507 3.341 10.370 1.00 98.12 96 VAL A N 1
ATOM 728 C CA . VAL A 1 96 ? -18.853 2.052 10.995 1.00 98.12 96 VAL A CA 1
ATOM 729 C C . VAL A 1 96 ? -18.386 1.988 12.448 1.00 98.12 96 VAL A C 1
ATOM 731 O O . VAL A 1 96 ? -17.440 2.658 12.847 1.00 98.12 96 VAL A O 1
ATOM 734 N N . SER A 1 97 ? -19.039 1.162 13.265 1.00 97.62 97 SER A N 1
ATOM 735 C CA . SER A 1 97 ? -18.656 0.952 14.671 1.00 97.62 97 SER A CA 1
ATOM 736 C C . SER A 1 97 ? -17.618 -0.155 14.873 1.00 97.62 97 SER A C 1
ATOM 738 O O . SER A 1 97 ? -17.007 -0.226 15.936 1.00 97.62 97 SER A O 1
ATOM 740 N N . GLN A 1 98 ? -17.431 -1.019 13.872 1.00 98.19 98 GLN A N 1
ATOM 741 C CA . GLN A 1 98 ? -16.549 -2.181 13.927 1.00 98.19 98 GLN A CA 1
ATOM 742 C C . GLN A 1 98 ? -16.002 -2.509 12.529 1.00 98.19 98 GLN A C 1
ATOM 744 O O . GLN A 1 98 ? -16.734 -2.433 11.536 1.00 98.19 98 GLN A O 1
ATOM 749 N N . LEU A 1 99 ? -14.731 -2.908 12.464 1.00 98.75 99 LEU A N 1
ATOM 750 C CA . LEU A 1 99 ? -14.094 -3.520 11.293 1.00 98.75 99 LEU A CA 1
ATOM 751 C C . LEU A 1 99 ? -14.240 -5.044 11.328 1.00 98.75 99 LEU A C 1
ATOM 753 O O . LEU A 1 99 ? -14.267 -5.643 12.404 1.00 98.75 99 LEU A O 1
ATOM 757 N N . ASP A 1 100 ? -14.293 -5.685 10.164 1.00 98.88 100 ASP A N 1
ATOM 758 C CA . ASP A 1 100 ? -14.253 -7.150 10.113 1.00 98.88 100 ASP A CA 1
ATOM 759 C C . ASP A 1 100 ? -12.813 -7.647 10.279 1.00 98.88 100 ASP A C 1
ATOM 761 O O . ASP A 1 100 ? -12.577 -8.580 11.042 1.00 98.88 100 ASP A O 1
ATOM 765 N N . LEU A 1 101 ? -11.841 -6.943 9.687 1.00 98.94 101 LEU A N 1
ATOM 766 C CA . LEU A 1 101 ? -10.416 -7.231 9.831 1.00 98.94 101 LEU A CA 1
ATOM 767 C C . LEU A 1 101 ? -9.601 -5.943 10.012 1.00 98.94 101 LEU A C 1
ATOM 769 O O . LEU A 1 101 ? -9.777 -4.964 9.283 1.00 98.94 101 LEU A O 1
ATOM 773 N N . TYR A 1 102 ? -8.678 -5.940 10.977 1.00 98.88 102 TYR A N 1
ATOM 774 C CA . TYR A 1 102 ? -7.722 -4.845 11.155 1.00 98.88 102 TYR A CA 1
ATOM 775 C C . TYR A 1 102 ? -6.281 -5.351 11.170 1.00 98.88 102 TYR A C 1
ATOM 777 O O . TYR A 1 102 ? -5.930 -6.234 11.954 1.00 98.88 102 TYR A O 1
ATOM 785 N N . LEU A 1 103 ? -5.444 -4.789 10.294 1.00 98.94 103 LEU A N 1
ATOM 786 C CA . LEU A 1 103 ? -4.079 -5.266 10.075 1.00 98.94 103 LEU A CA 1
ATOM 787 C C . LEU A 1 103 ? -3.017 -4.267 10.544 1.00 98.94 103 LEU A C 1
ATOM 789 O O . LEU A 1 103 ? -3.168 -3.054 10.395 1.00 98.94 103 LEU A O 1
ATOM 793 N N . ILE A 1 104 ? -1.870 -4.764 11.002 1.00 98.25 104 ILE A N 1
ATOM 794 C CA . ILE A 1 104 ? -0.627 -3.977 10.974 1.00 98.25 104 ILE A CA 1
ATOM 795 C C . ILE A 1 104 ? -0.135 -3.947 9.522 1.00 98.25 104 ILE A C 1
ATOM 797 O O . ILE A 1 104 ? 0.185 -4.992 8.965 1.00 98.25 104 ILE A O 1
ATOM 801 N N . HIS A 1 105 ? -0.070 -2.771 8.891 1.00 96.00 105 HIS A N 1
ATOM 802 C CA . HIS A 1 105 ? 0.171 -2.660 7.442 1.00 96.00 105 HIS A CA 1
ATOM 803 C C . HIS A 1 105 ? 1.590 -3.073 7.010 1.00 96.00 105 HIS A C 1
ATOM 805 O O . HIS A 1 105 ? 1.800 -3.504 5.879 1.00 96.00 105 HIS A O 1
ATOM 811 N N . SER A 1 106 ? 2.583 -2.907 7.879 1.00 90.00 106 SER A N 1
ATOM 812 C CA . SER A 1 106 ? 3.972 -3.288 7.614 1.00 90.00 106 SER A CA 1
ATOM 813 C C . SER A 1 106 ? 4.678 -3.606 8.931 1.00 90.00 106 SER A C 1
ATOM 815 O O . SER A 1 106 ? 4.389 -2.924 9.922 1.00 90.00 106 SER A O 1
ATOM 817 N N . PRO A 1 107 ? 5.641 -4.551 8.958 1.00 82.31 107 PRO A N 1
ATOM 818 C CA . PRO A 1 107 ? 6.465 -4.812 10.138 1.00 82.31 107 PRO A CA 1
ATOM 819 C C . PRO A 1 107 ? 7.107 -3.553 10.728 1.00 82.31 107 PRO A C 1
ATOM 821 O O . PRO A 1 107 ? 7.244 -3.451 11.944 1.00 82.31 107 PRO A O 1
ATOM 824 N N . ALA A 1 108 ? 7.430 -2.564 9.884 1.00 75.25 108 ALA A N 1
ATOM 825 C CA . ALA A 1 108 ? 8.028 -1.297 10.306 1.00 75.25 108 ALA A CA 1
ATOM 826 C C . ALA A 1 108 ? 7.171 -0.524 11.325 1.00 75.25 108 ALA A C 1
ATOM 828 O O . ALA A 1 108 ? 7.713 0.182 12.172 1.00 75.25 108 ALA A O 1
ATOM 829 N N . TRP A 1 109 ? 5.843 -0.665 11.259 1.00 81.56 109 TRP A N 1
ATOM 830 C CA . TRP A 1 109 ? 4.885 0.004 12.152 1.00 81.56 109 TRP A CA 1
ATOM 831 C C . TRP A 1 109 ? 4.309 -0.941 13.205 1.00 81.56 109 TRP A C 1
ATOM 833 O O . TRP A 1 109 ? 3.352 -0.590 13.892 1.00 81.56 109 TRP A O 1
ATOM 843 N N . GLY A 1 110 ? 4.846 -2.157 13.284 1.00 87.94 110 GLY A N 1
ATOM 844 C CA . GLY A 1 110 ? 4.367 -3.208 14.159 1.00 87.94 110 GLY A CA 1
ATOM 845 C C . GLY A 1 110 ? 5.226 -3.401 15.399 1.00 87.94 110 GLY A C 1
ATOM 846 O O . GLY A 1 110 ? 5.709 -2.457 16.020 1.00 87.94 110 GLY A O 1
ATOM 847 N N . GLY A 1 111 ? 5.377 -4.670 15.769 1.00 87.38 111 GLY A N 1
ATOM 848 C CA . GLY A 1 111 ? 6.042 -5.108 16.992 1.00 87.38 111 GLY A CA 1
ATOM 849 C C . GLY A 1 111 ? 5.049 -5.512 18.081 1.00 87.38 111 GLY A C 1
ATOM 850 O O . GLY A 1 111 ? 3.857 -5.208 18.008 1.00 87.38 111 GLY A O 1
ATOM 851 N N . SER A 1 112 ? 5.551 -6.204 19.105 1.00 90.19 112 SER A N 1
ATOM 852 C CA . SER A 1 112 ? 4.738 -6.793 20.180 1.00 90.19 112 SER A CA 1
ATOM 853 C C . SER A 1 112 ? 3.865 -5.766 20.908 1.00 90.19 112 SER A C 1
ATOM 855 O O . SER A 1 112 ? 2.707 -6.043 21.210 1.00 90.19 112 SER A O 1
ATOM 857 N N . ALA A 1 113 ? 4.371 -4.546 21.118 1.00 92.88 113 ALA A N 1
ATOM 858 C CA . ALA A 1 113 ? 3.611 -3.468 21.748 1.00 92.88 113 ALA A CA 1
ATOM 859 C C . ALA A 1 113 ? 2.392 -3.030 20.918 1.00 92.88 113 ALA A C 1
ATOM 861 O O . ALA A 1 113 ? 1.325 -2.796 21.479 1.00 92.88 113 ALA A O 1
ATOM 862 N N . VAL A 1 114 ? 2.532 -2.930 19.591 1.00 95.12 114 VAL A N 1
ATOM 863 C CA . VAL A 1 114 ? 1.422 -2.579 18.689 1.00 95.12 114 VAL A CA 1
ATOM 864 C C . VAL A 1 114 ? 0.459 -3.756 18.559 1.00 95.12 114 VAL A C 1
ATOM 866 O O . VAL A 1 114 ? -0.752 -3.559 18.613 1.00 95.12 114 VAL A O 1
ATOM 869 N N . TRP A 1 115 ? 0.977 -4.982 18.472 1.00 98.31 115 TRP A N 1
ATOM 870 C CA . TRP A 1 115 ? 0.150 -6.186 18.432 1.00 98.31 115 TRP A CA 1
ATOM 871 C C . TRP A 1 115 ? -0.746 -6.323 19.665 1.00 98.31 115 TRP A C 1
ATOM 873 O O . TRP A 1 115 ? -1.954 -6.483 19.523 1.00 98.31 115 TRP A O 1
ATOM 883 N N . ALA A 1 116 ? -0.199 -6.120 20.867 1.00 98.00 116 ALA A N 1
ATOM 884 C CA . ALA A 1 116 ? -0.974 -6.135 22.108 1.00 98.00 116 ALA A CA 1
ATOM 885 C C . ALA A 1 116 ? -2.122 -5.103 22.114 1.00 98.00 116 ALA A C 1
ATOM 887 O O . ALA A 1 116 ? -3.159 -5.303 22.750 1.00 98.00 116 ALA A O 1
ATOM 888 N N . LYS A 1 117 ? -1.974 -3.986 21.386 1.00 98.44 117 LYS A N 1
ATOM 889 C CA . LYS A 1 117 ? -3.059 -3.010 21.200 1.00 98.44 117 LYS A CA 1
ATOM 890 C C . LYS A 1 117 ? -4.140 -3.534 20.263 1.00 98.44 117 LYS A C 1
ATOM 892 O O . LYS A 1 117 ? -5.314 -3.365 20.581 1.00 98.44 117 LYS A O 1
ATOM 897 N N . LEU A 1 118 ? -3.768 -4.203 19.169 1.00 98.69 118 LEU A N 1
ATOM 898 C CA . LEU A 1 118 ? -4.725 -4.872 18.283 1.00 98.69 118 LEU A CA 1
ATOM 899 C C . LEU A 1 118 ? -5.509 -5.963 19.025 1.00 98.69 118 LEU A C 1
ATOM 901 O O . LEU A 1 118 ? -6.730 -6.002 18.903 1.00 98.69 118 LEU A O 1
ATOM 905 N N . GLU A 1 119 ? -4.851 -6.769 19.862 1.00 98.69 119 GLU A N 1
ATOM 906 C CA . GLU A 1 119 ? -5.522 -7.739 20.746 1.00 98.69 119 GLU A CA 1
ATOM 907 C C . GLU A 1 119 ? -6.545 -7.046 21.662 1.00 98.69 119 GLU A C 1
ATOM 909 O O . GLU A 1 119 ? -7.684 -7.497 21.820 1.00 98.69 119 GLU A O 1
ATOM 914 N N . GLY A 1 120 ? -6.173 -5.887 22.217 1.00 98.62 120 GLY A N 1
ATOM 915 C CA . GLY A 1 120 ? -7.080 -5.033 22.981 1.00 98.62 120 GLY A CA 1
ATOM 916 C C . GLY A 1 120 ? -8.279 -4.533 22.168 1.00 98.62 120 GLY A C 1
ATOM 917 O O . GLY A 1 120 ? -9.402 -4.535 22.674 1.00 98.62 120 GLY A O 1
ATOM 918 N N . PHE A 1 121 ? -8.075 -4.136 20.910 1.00 98.69 121 PHE A N 1
ATOM 919 C CA . PHE A 1 121 ? -9.143 -3.678 20.015 1.00 98.69 121 PHE A CA 1
ATOM 920 C C . PHE A 1 121 ? -10.101 -4.796 19.622 1.00 98.69 121 PHE A C 1
ATOM 922 O O . PHE A 1 121 ? -11.310 -4.559 19.579 1.00 98.69 121 PHE A O 1
ATOM 929 N N . GLN A 1 122 ? -9.581 -6.003 19.397 1.00 98.56 122 GLN A N 1
ATOM 930 C CA . GLN A 1 122 ? -10.402 -7.181 19.147 1.00 98.56 122 GLN A CA 1
ATOM 931 C C . GLN A 1 122 ? -11.302 -7.470 20.349 1.00 98.56 122 GLN A C 1
ATOM 933 O O . GLN A 1 122 ? -12.522 -7.558 20.225 1.00 98.56 122 GLN A O 1
ATOM 938 N N . LYS A 1 123 ? -10.714 -7.506 21.551 1.00 98.31 123 LYS A N 1
ATOM 939 C CA . LYS A 1 123 ? -11.458 -7.706 22.800 1.00 98.31 123 LYS A CA 1
ATOM 940 C C . LYS A 1 123 ? -12.501 -6.612 23.052 1.00 98.31 123 LYS A C 1
ATOM 942 O O . LYS A 1 123 ? -13.557 -6.891 23.612 1.00 98.31 123 LYS A O 1
ATOM 947 N N . ALA A 1 124 ? -12.208 -5.374 22.656 1.00 98.25 124 ALA A N 1
ATOM 948 C CA . ALA A 1 124 ? -13.130 -4.245 22.761 1.00 98.25 124 ALA A CA 1
ATOM 949 C C . ALA A 1 124 ? -14.220 -4.235 21.671 1.00 98.25 124 ALA A C 1
ATOM 951 O O . ALA A 1 124 ? -15.104 -3.381 21.714 1.00 98.25 124 ALA A O 1
ATOM 952 N N . GLY A 1 125 ? -14.169 -5.150 20.699 1.00 98.12 125 GLY A N 1
ATOM 953 C CA . GLY A 1 125 ? -15.131 -5.231 19.603 1.00 98.12 125 GLY A CA 1
ATOM 954 C C . GLY A 1 125 ? -14.947 -4.165 18.521 1.00 98.12 125 GLY A C 1
ATOM 955 O O . GLY A 1 125 ? -15.857 -3.972 17.722 1.00 98.12 125 GLY A O 1
ATOM 956 N N . LEU A 1 126 ? -13.798 -3.486 18.454 1.00 98.62 126 LEU A N 1
ATOM 957 C CA . LEU A 1 126 ? -13.507 -2.515 17.389 1.00 98.62 126 LEU A CA 1
ATOM 958 C C . LEU A 1 126 ? -13.109 -3.198 16.071 1.00 98.62 126 LEU A C 1
ATOM 960 O O . LEU A 1 126 ? -13.324 -2.642 14.995 1.00 98.62 126 LEU A O 1
ATOM 964 N N . ALA A 1 127 ? -12.564 -4.410 16.155 1.00 98.62 127 ALA A N 1
ATOM 965 C CA . ALA A 1 127 ? -12.301 -5.295 15.026 1.00 98.62 127 ALA A CA 1
ATOM 966 C C . ALA A 1 127 ? -12.737 -6.722 15.393 1.00 98.62 127 ALA A C 1
ATOM 968 O O . ALA A 1 127 ? -12.524 -7.136 16.532 1.00 98.62 127 ALA A O 1
ATOM 969 N N . LYS A 1 128 ? -13.351 -7.472 14.472 1.00 98.56 128 LYS A N 1
ATOM 970 C CA . LYS A 1 128 ? -13.700 -8.886 14.722 1.00 98.56 128 LYS A CA 1
ATOM 971 C C . LYS A 1 128 ? -12.459 -9.775 14.674 1.00 98.56 128 LYS A C 1
ATOM 973 O O . LYS A 1 128 ? -12.215 -10.547 15.600 1.00 98.56 128 LYS A O 1
ATOM 978 N N . SER A 1 129 ? -11.654 -9.587 13.634 1.00 98.88 129 SER A N 1
ATOM 979 C CA . SER A 1 129 ? -10.386 -10.273 13.411 1.00 98.88 129 SER A CA 1
ATOM 980 C C . SER A 1 129 ? -9.230 -9.279 13.361 1.00 98.88 129 SER A C 1
ATOM 982 O O . SER A 1 129 ? -9.385 -8.122 12.957 1.00 98.88 129 SER A O 1
ATOM 984 N N . ILE A 1 130 ? -8.046 -9.738 13.758 1.00 98.88 130 ILE A N 1
ATOM 985 C CA . ILE A 1 130 ? -6.806 -8.960 13.702 1.00 98.88 130 ILE A CA 1
ATOM 986 C C . ILE A 1 130 ? -5.716 -9.751 12.992 1.00 98.88 130 ILE A C 1
ATOM 988 O O . ILE A 1 130 ? -5.644 -10.976 13.093 1.00 98.88 130 ILE A O 1
ATOM 992 N N . GLY A 1 131 ? -4.854 -9.049 12.268 1.00 98.81 131 GLY A N 1
ATOM 993 C CA . GLY A 1 131 ? -3.802 -9.681 11.487 1.00 98.81 131 GLY A CA 1
ATOM 994 C C . GLY A 1 131 ? -2.649 -8.745 11.166 1.00 98.81 131 GLY A C 1
ATOM 995 O O . GLY A 1 131 ? -2.524 -7.640 11.697 1.00 98.81 131 GLY A O 1
ATOM 996 N N . VAL A 1 132 ? -1.791 -9.193 10.264 1.00 98.81 132 VAL A N 1
ATOM 997 C CA . VAL A 1 132 ? -0.622 -8.444 9.813 1.00 98.81 132 VAL A CA 1
ATOM 998 C C . VAL A 1 132 ? -0.550 -8.385 8.295 1.00 98.81 132 VAL A C 1
ATOM 1000 O O . VAL A 1 132 ? -1.290 -9.058 7.582 1.00 98.81 132 VAL A O 1
ATOM 1003 N N . SER A 1 133 ? 0.336 -7.543 7.784 1.00 98.00 133 SER A N 1
ATOM 1004 C CA . SER A 1 133 ? 0.639 -7.452 6.365 1.00 98.00 133 SER A CA 1
ATOM 1005 C C . SER A 1 133 ? 2.133 -7.260 6.160 1.00 98.00 133 SER A C 1
ATOM 1007 O O . SER A 1 133 ? 2.787 -6.534 6.909 1.00 98.00 133 SER A O 1
ATOM 1009 N N . ASN A 1 134 ? 2.661 -7.904 5.120 1.00 95.25 134 ASN A N 1
ATOM 1010 C CA . ASN A 1 134 ? 4.063 -7.852 4.706 1.00 95.25 134 ASN A CA 1
ATOM 1011 C C . ASN A 1 134 ? 5.049 -8.435 5.729 1.00 95.25 134 ASN A C 1
ATOM 1013 O O . ASN A 1 134 ? 6.227 -8.085 5.709 1.00 95.25 134 ASN A O 1
ATOM 1017 N N . TYR A 1 135 ? 4.584 -9.323 6.610 1.00 95.19 135 TYR A N 1
ATOM 1018 C CA . TYR A 1 135 ? 5.463 -10.078 7.499 1.00 95.19 135 TYR A CA 1
ATOM 1019 C C . TYR A 1 135 ? 6.062 -11.260 6.733 1.00 95.19 135 TYR A C 1
ATOM 1021 O O . TYR A 1 135 ? 5.332 -12.045 6.121 1.00 95.19 135 TYR A O 1
ATOM 1029 N N . ASP A 1 136 ? 7.387 -11.377 6.763 1.00 91.94 136 ASP A N 1
ATOM 1030 C CA . ASP A 1 136 ? 8.098 -12.562 6.293 1.00 91.94 136 ASP A CA 1
ATOM 1031 C C . ASP A 1 136 ? 8.046 -13.690 7.340 1.00 91.94 136 ASP A C 1
ATOM 1033 O O . ASP A 1 136 ? 7.372 -13.582 8.368 1.00 91.94 136 ASP A O 1
ATOM 1037 N N . LEU A 1 137 ? 8.714 -14.814 7.059 1.00 95.81 137 LEU A N 1
ATOM 1038 C CA . LEU A 1 137 ? 8.688 -15.980 7.944 1.00 95.81 137 LEU A CA 1
ATOM 1039 C C . LEU A 1 137 ? 9.239 -15.657 9.339 1.00 95.81 137 LEU A C 1
ATOM 1041 O O . LEU A 1 137 ? 8.614 -16.023 10.332 1.00 95.81 137 LEU A O 1
ATOM 1045 N N . GLU A 1 138 ? 10.383 -14.978 9.414 1.00 94.19 138 GLU A N 1
ATOM 1046 C CA . GLU A 1 138 ? 11.043 -14.666 10.684 1.00 94.19 138 GLU A CA 1
ATOM 1047 C C . GLU A 1 138 ? 10.218 -13.667 11.501 1.00 94.19 138 GLU A C 1
ATOM 1049 O O . GLU A 1 138 ? 9.949 -13.900 12.682 1.00 94.19 138 GLU A O 1
ATOM 1054 N N . GLY A 1 139 ? 9.733 -12.599 10.863 1.00 93.88 139 GLY A N 1
ATOM 1055 C CA . GLY A 1 139 ? 8.879 -11.609 11.503 1.00 93.88 139 GLY A CA 1
ATOM 1056 C C . GLY A 1 139 ? 7.573 -12.215 12.013 1.00 93.88 139 GLY A C 1
ATOM 1057 O O . GLY A 1 139 ? 7.150 -11.914 13.133 1.00 93.88 139 GLY A O 1
ATOM 1058 N N . LEU A 1 140 ? 6.933 -13.090 11.227 1.00 97.06 140 LEU A N 1
ATOM 1059 C CA . LEU A 1 140 ? 5.693 -13.753 11.636 1.00 97.06 140 LEU A CA 1
ATOM 1060 C C . LEU A 1 140 ? 5.936 -14.727 12.798 1.00 97.06 140 LEU A C 1
ATOM 1062 O O . LEU A 1 140 ? 5.174 -14.718 13.761 1.00 97.06 140 LEU A O 1
ATOM 1066 N N . GLN A 1 141 ? 7.019 -15.508 12.755 1.00 97.25 141 GLN A N 1
ATOM 1067 C CA . GLN A 1 141 ? 7.419 -16.401 13.849 1.00 97.25 141 GLN A CA 1
ATOM 1068 C C . GLN A 1 141 ? 7.697 -15.639 15.143 1.00 97.25 141 GLN A C 1
ATOM 1070 O O . GLN A 1 141 ? 7.232 -16.039 16.212 1.00 97.25 141 GLN A O 1
ATOM 1075 N N . SER A 1 142 ? 8.440 -14.535 15.042 1.00 95.38 142 SER A N 1
ATOM 1076 C CA . SER A 1 142 ? 8.740 -13.682 16.187 1.00 95.38 142 SER A CA 1
ATOM 1077 C C . SER A 1 142 ? 7.467 -13.112 16.803 1.00 95.38 142 SER A C 1
ATOM 1079 O O . SER A 1 142 ? 7.352 -13.084 18.023 1.00 95.38 142 SER A O 1
ATOM 1081 N N . LEU A 1 143 ? 6.508 -12.680 15.980 1.00 94.94 143 LEU A N 1
ATOM 1082 C CA . LEU A 1 143 ? 5.240 -12.151 16.466 1.00 94.94 143 LEU A CA 1
ATOM 1083 C C . LEU A 1 143 ? 4.396 -13.228 17.155 1.00 94.94 143 LEU A C 1
ATOM 1085 O O . LEU A 1 143 ? 3.945 -13.021 18.276 1.00 94.94 143 LEU A O 1
ATOM 1089 N N . VAL A 1 144 ? 4.207 -14.381 16.504 1.00 96.56 144 VAL A N 1
ATOM 1090 C CA . VAL A 1 144 ? 3.383 -15.490 17.019 1.00 96.56 144 VAL A CA 1
ATOM 1091 C C . VAL A 1 144 ? 3.908 -16.015 18.355 1.00 96.56 144 VAL A C 1
ATOM 1093 O O . VAL A 1 144 ? 3.120 -16.439 19.194 1.00 96.56 144 VAL A O 1
ATOM 1096 N N . LYS A 1 145 ? 5.225 -15.967 18.578 1.00 94.62 145 LYS A N 1
ATOM 1097 C CA . LYS A 1 145 ? 5.843 -16.392 19.839 1.00 94.62 145 LYS A CA 1
ATOM 1098 C C . LYS A 1 145 ? 5.374 -15.571 21.046 1.00 94.62 145 LYS A C 1
ATOM 1100 O O . LYS A 1 145 ? 5.199 -16.139 22.121 1.00 94.62 145 LYS A O 1
ATOM 1105 N N . ASP A 1 146 ? 5.198 -14.266 20.859 1.00 91.50 146 ASP A N 1
ATOM 1106 C CA . ASP A 1 146 ? 4.861 -13.327 21.935 1.00 91.50 146 ASP A CA 1
ATOM 1107 C C . ASP A 1 146 ? 3.363 -12.964 21.956 1.00 91.50 146 ASP A C 1
ATOM 1109 O O . ASP A 1 146 ? 2.890 -12.320 22.893 1.00 91.50 146 ASP A O 1
ATOM 1113 N N . ALA A 1 147 ? 2.618 -13.358 20.921 1.00 95.56 147 ALA A N 1
ATOM 1114 C CA . ALA A 1 147 ? 1.203 -13.065 20.758 1.00 95.56 147 ALA A CA 1
ATOM 1115 C C . ALA A 1 147 ? 0.316 -13.915 21.682 1.00 95.56 147 ALA A C 1
ATOM 1117 O O . ALA A 1 147 ? 0.484 -15.129 21.800 1.00 95.56 147 ALA A O 1
ATOM 1118 N N . THR A 1 148 ? -0.690 -13.283 22.286 1.00 97.00 148 THR A N 1
ATOM 1119 C CA . THR A 1 148 ? -1.766 -13.982 23.006 1.00 97.00 148 THR A CA 1
ATOM 1120 C C . THR A 1 148 ? -2.828 -14.486 22.029 1.00 97.00 148 THR A C 1
ATOM 1122 O O . THR A 1 148 ? -3.360 -15.583 22.192 1.00 97.00 148 THR A O 1
ATOM 1125 N N . VAL A 1 149 ? -3.135 -13.685 21.007 1.00 97.69 149 VAL A N 1
ATOM 1126 C CA . VAL A 1 149 ? -4.003 -14.041 19.883 1.00 97.69 149 VAL A CA 1
ATOM 1127 C C . VAL A 1 149 ? -3.122 -14.217 18.655 1.00 97.69 149 VAL A C 1
ATOM 1129 O O . VAL A 1 149 ? -2.426 -13.288 18.257 1.00 97.69 149 VAL A O 1
ATOM 1132 N N . VAL A 1 150 ? -3.143 -15.399 18.042 1.00 98.25 150 VAL A N 1
ATOM 1133 C CA . VAL A 1 150 ? -2.421 -15.645 16.785 1.00 98.25 150 VAL A CA 1
ATOM 1134 C C . VAL A 1 150 ? -3.044 -14.779 15.679 1.00 98.25 150 VAL A C 1
ATOM 1136 O O . VAL A 1 150 ? -4.271 -14.739 15.588 1.00 98.25 150 VAL A O 1
ATOM 1139 N N . PRO A 1 151 ? -2.253 -14.090 14.830 1.00 98.62 151 PRO A N 1
ATOM 1140 C CA . PRO A 1 151 ? -2.798 -13.340 13.702 1.00 98.62 151 PRO A CA 1
ATOM 1141 C C . PRO A 1 151 ? -3.724 -14.207 12.846 1.00 98.62 151 PRO A C 1
ATOM 1143 O O . PRO A 1 151 ? -3.339 -15.296 12.431 1.00 98.62 151 PRO A O 1
ATOM 1146 N N . ALA A 1 152 ? -4.934 -13.730 12.556 1.00 98.75 152 ALA A N 1
ATOM 1147 C CA . ALA A 1 152 ? -5.871 -14.456 11.698 1.00 98.75 152 ALA A CA 1
ATOM 1148 C C . ALA A 1 152 ? -5.426 -14.444 10.229 1.00 98.75 152 ALA A C 1
ATOM 1150 O O . ALA A 1 152 ? -5.696 -15.380 9.477 1.00 98.75 152 ALA A O 1
ATOM 1151 N N . VAL A 1 153 ? -4.733 -13.372 9.831 1.00 98.81 153 VAL A N 1
ATOM 1152 C CA . VAL A 1 153 ? -4.332 -13.107 8.450 1.00 98.81 153 VAL A CA 1
ATOM 1153 C C . VAL A 1 153 ? -2.901 -12.569 8.377 1.00 98.81 153 VAL A C 1
ATOM 1155 O O . VAL A 1 153 ? -2.495 -11.770 9.225 1.00 98.81 153 VAL A O 1
ATOM 1158 N N . ASN A 1 154 ? -2.161 -12.951 7.330 1.00 98.75 154 ASN A N 1
ATOM 1159 C CA . ASN A 1 154 ? -0.981 -12.229 6.847 1.00 98.75 154 ASN A CA 1
ATOM 1160 C C . ASN A 1 154 ? -1.146 -11.850 5.361 1.00 98.75 154 ASN A C 1
ATOM 1162 O O . ASN A 1 154 ? -1.083 -12.708 4.478 1.00 98.75 154 ASN A O 1
ATOM 1166 N N . GLN A 1 155 ? -1.351 -10.560 5.081 1.00 98.81 155 GLN A N 1
ATOM 1167 C CA . GLN A 1 155 ? -1.538 -10.041 3.722 1.00 98.81 155 GLN A CA 1
ATOM 1168 C C . GLN A 1 155 ? -0.197 -9.695 3.053 1.00 98.81 155 GLN A C 1
ATOM 1170 O O . GLN A 1 155 ? 0.496 -8.781 3.502 1.00 98.81 155 GLN A O 1
ATOM 1175 N N . ILE A 1 156 ? 0.168 -10.369 1.959 1.00 98.12 156 ILE A N 1
ATOM 1176 C CA . ILE A 1 156 ? 1.482 -10.266 1.297 1.00 98.12 156 ILE A CA 1
ATOM 1177 C C . ILE A 1 156 ? 1.376 -10.085 -0.226 1.00 98.12 156 ILE A C 1
ATOM 1179 O O . ILE A 1 156 ? 0.367 -10.411 -0.854 1.00 98.12 156 ILE A O 1
ATOM 1183 N N . ASN A 1 157 ? 2.454 -9.587 -0.842 1.00 96.12 157 ASN A N 1
ATOM 1184 C CA . ASN A 1 157 ? 2.587 -9.605 -2.297 1.00 96.12 157 ASN A CA 1
ATOM 1185 C C . ASN A 1 157 ? 2.755 -11.054 -2.741 1.00 96.12 157 ASN A C 1
ATOM 1187 O O . ASN A 1 157 ? 3.745 -11.686 -2.375 1.00 96.12 157 ASN A O 1
ATOM 1191 N N . PHE A 1 158 ? 1.835 -11.575 -3.543 1.00 96.62 158 PHE A N 1
ATOM 1192 C CA . PHE A 1 158 ? 1.860 -12.986 -3.897 1.00 96.62 158 PHE A CA 1
ATOM 1193 C C . PHE A 1 158 ? 1.417 -13.219 -5.335 1.00 96.62 158 PHE A C 1
ATOM 1195 O O . PHE A 1 158 ? 0.310 -12.878 -5.731 1.00 96.62 158 PHE A O 1
ATOM 1202 N N . SER A 1 159 ? 2.301 -13.814 -6.125 1.00 96.75 159 SER A N 1
ATOM 1203 C CA . SER A 1 159 ? 2.123 -14.114 -7.542 1.00 96.75 159 SER A CA 1
ATOM 1204 C C . SER A 1 159 ? 2.939 -15.361 -7.915 1.00 96.75 159 SER A C 1
ATOM 1206 O O . SER A 1 159 ? 3.808 -15.782 -7.143 1.00 96.75 159 SER A O 1
ATOM 1208 N N . PRO A 1 160 ? 2.757 -15.929 -9.119 1.00 97.31 160 PRO A N 1
ATOM 1209 C CA . PRO A 1 160 ? 3.603 -17.027 -9.587 1.00 97.31 160 PRO A CA 1
ATOM 1210 C C . PRO A 1 160 ? 5.112 -16.746 -9.488 1.00 97.31 160 PRO A C 1
ATOM 1212 O O . PRO A 1 160 ? 5.890 -17.659 -9.232 1.00 97.31 160 PRO A O 1
ATOM 1215 N N . TYR A 1 161 ? 5.540 -15.485 -9.625 1.00 95.31 161 TYR A N 1
ATOM 1216 C CA . TYR A 1 161 ? 6.959 -15.114 -9.641 1.00 95.31 161 TYR A CA 1
ATOM 1217 C C . TYR A 1 161 ? 7.659 -15.091 -8.281 1.00 95.31 161 TYR A C 1
ATOM 1219 O O . TYR A 1 161 ? 8.886 -15.108 -8.230 1.00 95.31 161 TYR A O 1
ATOM 1227 N N . ASN A 1 162 ? 6.920 -15.042 -7.177 1.00 93.75 162 ASN A N 1
ATOM 1228 C CA . ASN A 1 162 ? 7.493 -15.078 -5.829 1.00 93.75 162 ASN A CA 1
ATOM 1229 C C . ASN A 1 162 ? 6.951 -16.240 -4.985 1.00 93.75 162 ASN A C 1
ATOM 1231 O O . ASN A 1 162 ? 7.362 -16.398 -3.837 1.00 93.75 162 ASN A O 1
ATOM 1235 N N . TYR A 1 163 ? 6.113 -17.109 -5.564 1.00 96.00 163 TYR A N 1
ATOM 1236 C CA . TYR A 1 163 ? 5.570 -18.292 -4.896 1.00 96.00 163 TYR A CA 1
ATOM 1237 C C . TYR A 1 163 ? 6.652 -19.150 -4.236 1.00 96.00 163 TYR A C 1
ATOM 1239 O O . TYR A 1 163 ? 6.557 -19.453 -3.050 1.00 96.00 163 TYR A O 1
ATOM 1247 N N . THR A 1 164 ? 7.714 -19.494 -4.973 1.00 93.25 164 THR A N 1
ATOM 1248 C CA . THR A 1 164 ? 8.805 -20.341 -4.464 1.00 93.25 164 THR A CA 1
ATOM 1249 C C . THR A 1 164 ? 9.482 -19.748 -3.229 1.00 93.25 164 THR A C 1
ATOM 1251 O O . THR A 1 164 ? 9.802 -20.492 -2.308 1.00 93.25 164 THR A O 1
ATOM 1254 N N . GLN A 1 165 ? 9.662 -18.424 -3.183 1.00 91.69 165 GLN A N 1
ATOM 1255 C CA . GLN A 1 165 ? 10.266 -17.729 -2.039 1.00 91.69 165 GLN A CA 1
ATOM 1256 C C . GLN A 1 165 ? 9.327 -17.723 -0.828 1.00 91.69 165 GLN A C 1
ATOM 1258 O O . GLN A 1 165 ? 9.778 -17.839 0.308 1.00 91.69 165 GLN A O 1
ATOM 1263 N N . HIS A 1 166 ? 8.017 -17.639 -1.069 1.00 94.94 166 HIS A N 1
ATOM 1264 C CA . HIS A 1 166 ? 7.004 -17.639 -0.020 1.00 94.94 166 HIS A CA 1
ATOM 1265 C C . HIS A 1 166 ? 6.586 -19.038 0.454 1.00 94.94 166 HIS A C 1
ATOM 1267 O O . HIS A 1 166 ? 5.890 -19.118 1.460 1.00 94.94 166 HIS A O 1
ATOM 1273 N N . LYS A 1 167 ? 7.011 -20.141 -0.186 1.00 95.12 167 LYS A N 1
ATOM 1274 C CA . LYS A 1 167 ? 6.624 -21.510 0.222 1.00 95.12 167 LYS A CA 1
ATOM 1275 C C . LYS A 1 167 ? 6.803 -21.783 1.726 1.00 95.12 167 LYS A C 1
ATOM 1277 O O . LYS A 1 167 ? 5.814 -22.168 2.346 1.00 95.12 167 LYS A O 1
ATOM 1282 N N . PRO A 1 168 ? 7.968 -21.507 2.351 1.00 97.50 168 PRO A N 1
ATOM 1283 C CA . PRO A 1 168 ? 8.134 -21.727 3.790 1.00 97.50 168 PRO A CA 1
ATOM 1284 C C . PRO A 1 168 ? 7.185 -20.877 4.650 1.00 97.50 168 PRO A C 1
ATOM 1286 O O . PRO A 1 168 ? 6.721 -21.325 5.695 1.00 97.50 168 PRO A O 1
ATOM 1289 N N . LEU A 1 169 ? 6.870 -19.655 4.203 1.00 97.56 169 LEU A N 1
ATOM 1290 C CA . LEU A 1 169 ? 5.905 -18.779 4.868 1.00 97.56 169 LEU A CA 1
ATOM 1291 C C . LEU A 1 169 ? 4.478 -19.333 4.759 1.00 97.56 169 LEU A C 1
ATOM 1293 O O . LEU A 1 169 ? 3.763 -19.316 5.754 1.00 97.56 169 LEU A O 1
ATOM 1297 N N . LEU A 1 170 ? 4.076 -19.848 3.592 1.00 97.00 170 LEU A N 1
ATOM 1298 C CA . LEU A 1 170 ? 2.761 -20.472 3.401 1.00 97.00 170 LEU A CA 1
ATOM 1299 C C . LEU A 1 170 ? 2.601 -21.729 4.262 1.00 97.00 170 LEU A C 1
ATOM 1301 O O . LEU A 1 170 ? 1.566 -21.910 4.892 1.00 97.00 170 LEU A O 1
ATOM 1305 N N . GLU A 1 171 ? 3.626 -22.580 4.314 1.00 97.56 171 GLU A N 1
ATOM 1306 C CA . GLU A 1 171 ? 3.629 -23.792 5.142 1.00 97.56 171 GLU A CA 1
ATOM 1307 C C . GLU A 1 171 ? 3.526 -23.451 6.632 1.00 97.56 171 GLU A C 1
ATOM 1309 O O . GLU A 1 171 ? 2.759 -24.074 7.369 1.00 97.56 171 GLU A O 1
ATOM 1314 N N . TYR A 1 172 ? 4.266 -22.430 7.077 1.00 98.25 172 TYR A N 1
ATOM 1315 C CA . TYR A 1 172 ? 4.170 -21.932 8.443 1.00 98.25 172 TYR A CA 1
ATOM 1316 C C . TYR A 1 172 ? 2.785 -21.346 8.736 1.00 98.25 172 TYR A C 1
ATOM 1318 O O . TYR A 1 172 ? 2.178 -21.697 9.745 1.00 98.25 172 TYR A O 1
ATOM 1326 N N . ALA A 1 173 ? 2.260 -20.502 7.847 1.00 98.00 173 ALA A N 1
ATOM 1327 C CA . ALA A 1 173 ? 0.939 -19.904 7.993 1.00 98.00 173 ALA A CA 1
ATOM 1328 C C . ALA A 1 173 ? -0.154 -20.980 8.089 1.00 98.00 173 ALA A C 1
ATOM 1330 O O . ALA A 1 173 ? -0.924 -20.973 9.044 1.00 98.00 173 ALA A O 1
ATOM 1331 N N . ALA A 1 174 ? -0.139 -21.976 7.197 1.00 96.81 174 ALA A N 1
ATOM 1332 C CA . ALA A 1 174 ? -1.077 -23.097 7.217 1.00 96.81 174 ALA A CA 1
ATOM 1333 C C . ALA A 1 174 ? -0.992 -23.919 8.513 1.00 96.81 174 ALA A C 1
ATOM 1335 O O . ALA A 1 174 ? -2.015 -24.295 9.073 1.00 96.81 174 ALA A O 1
ATOM 1336 N N . LYS A 1 175 ? 0.217 -24.167 9.036 1.00 97.44 175 LYS A N 1
ATOM 1337 C CA . LYS A 1 175 ? 0.410 -24.889 10.306 1.00 97.44 175 LYS A CA 1
ATOM 1338 C C . LYS A 1 175 ? -0.173 -24.147 11.517 1.00 97.44 175 LYS A C 1
ATOM 1340 O O . LYS A 1 175 ? -0.486 -24.782 12.521 1.00 97.44 175 LYS A O 1
ATOM 1345 N N . HIS A 1 176 ? -0.257 -22.823 11.440 1.00 97.56 176 HIS A N 1
ATOM 1346 C CA . HIS A 1 176 ? -0.760 -21.951 12.500 1.00 97.56 176 HIS A CA 1
ATOM 1347 C C . HIS A 1 176 ? -2.176 -21.417 12.210 1.00 97.56 176 HIS A C 1
ATOM 1349 O O . HIS A 1 176 ? -2.619 -20.483 12.879 1.00 97.56 176 HIS A O 1
ATOM 1355 N N . ASP A 1 177 ? -2.871 -21.992 11.219 1.00 97.38 177 ASP A N 1
ATOM 1356 C CA . ASP A 1 177 ? -4.204 -21.576 10.767 1.00 97.38 177 ASP A CA 1
ATOM 1357 C C . ASP A 1 177 ? -4.289 -20.072 10.409 1.00 97.38 177 ASP A C 1
ATOM 1359 O O . ASP A 1 177 ? -5.319 -19.422 10.575 1.00 97.38 177 ASP A O 1
ATOM 1363 N N . ILE A 1 178 ? -3.185 -19.497 9.922 1.00 98.50 178 ILE A N 1
ATOM 1364 C CA . ILE A 1 178 ? -3.094 -18.103 9.473 1.00 98.50 178 ILE A CA 1
ATOM 1365 C C . ILE A 1 178 ? -3.439 -18.059 7.987 1.00 98.50 178 ILE A C 1
ATOM 1367 O O . ILE A 1 178 ? -2.739 -18.649 7.160 1.00 98.50 178 ILE A O 1
ATOM 1371 N N . ILE A 1 179 ? -4.492 -17.327 7.626 1.00 98.31 179 ILE A N 1
ATOM 1372 C CA . ILE A 1 179 ? -4.883 -17.168 6.225 1.00 98.31 179 ILE A CA 1
ATOM 1373 C C . ILE A 1 179 ? -3.961 -16.168 5.529 1.00 98.31 179 ILE A C 1
ATOM 1375 O O . ILE A 1 179 ? -3.622 -15.109 6.056 1.00 98.31 179 ILE A O 1
ATOM 1379 N N . ILE A 1 180 ? -3.548 -16.502 4.312 1.00 98.44 180 ILE A N 1
ATOM 1380 C CA . ILE A 1 180 ? -2.760 -15.603 3.475 1.00 98.44 180 ILE A CA 1
ATOM 1381 C C . ILE A 1 180 ? -3.702 -14.828 2.564 1.00 98.44 180 ILE A C 1
ATOM 1383 O O . ILE A 1 180 ? -4.543 -15.416 1.886 1.00 98.44 180 ILE A O 1
ATOM 1387 N N . GLU A 1 181 ? -3.529 -13.510 2.526 1.00 98.56 181 GLU A N 1
ATOM 1388 C CA . GLU A 1 181 ? -4.162 -12.635 1.540 1.00 98.56 181 GLU A CA 1
ATOM 1389 C C . GLU A 1 181 ? -3.123 -12.197 0.505 1.00 98.56 181 GLU A C 1
ATOM 1391 O O . GLU A 1 181 ? -2.046 -11.708 0.846 1.00 98.56 181 GLU A O 1
ATOM 1396 N N . ALA A 1 182 ? -3.440 -12.374 -0.771 1.00 97.88 182 ALA A N 1
ATOM 1397 C CA . ALA A 1 182 ? -2.550 -12.157 -1.897 1.00 97.88 182 ALA A CA 1
ATOM 1398 C C . ALA A 1 182 ? -2.912 -10.867 -2.634 1.00 97.88 182 ALA A C 1
ATOM 1400 O O . ALA A 1 182 ? -3.916 -10.819 -3.348 1.00 97.88 182 ALA A O 1
ATOM 1401 N N . TYR A 1 183 ? -2.068 -9.839 -2.524 1.00 97.25 183 TYR A N 1
ATOM 1402 C CA . TYR A 1 183 ? -2.171 -8.650 -3.370 1.00 97.25 183 TYR A CA 1
ATOM 1403 C C . TYR A 1 183 ? -1.180 -8.703 -4.540 1.00 97.25 183 TYR A C 1
ATOM 1405 O O . TYR A 1 183 ? -0.146 -9.368 -4.492 1.00 97.25 183 TYR A O 1
ATOM 1413 N N . SER A 1 184 ? -1.470 -7.940 -5.602 1.00 94.25 184 SER A N 1
ATOM 1414 C CA . SER A 1 184 ? -0.631 -7.845 -6.815 1.00 94.25 184 SER A CA 1
ATOM 1415 C C . SER A 1 184 ? -0.424 -9.160 -7.588 1.00 94.25 184 SER A C 1
ATOM 1417 O O . SER A 1 184 ? 0.491 -9.249 -8.414 1.00 94.25 184 SER A O 1
ATOM 1419 N N . SER A 1 185 ? -1.312 -10.143 -7.425 1.00 96.81 185 SER A N 1
ATOM 1420 C CA . SER A 1 185 ? -1.218 -11.452 -8.089 1.00 96.81 185 SER A CA 1
ATOM 1421 C C . SER A 1 185 ? -1.192 -11.381 -9.612 1.00 96.81 185 SER A C 1
ATOM 1423 O O . SER A 1 185 ? -0.531 -12.186 -10.260 1.00 96.81 185 SER A O 1
ATOM 1425 N N . LEU A 1 186 ? -1.847 -10.371 -10.191 1.00 95.88 186 LEU A N 1
ATOM 1426 C CA . LEU A 1 186 ? -1.921 -10.138 -11.637 1.00 95.88 186 LEU A CA 1
ATOM 1427 C C . LEU A 1 186 ? -0.641 -9.534 -12.244 1.00 95.88 186 LEU A C 1
ATOM 1429 O O . LEU A 1 186 ? -0.626 -9.196 -13.428 1.00 95.88 186 LEU A O 1
ATOM 1433 N N . SER A 1 187 ? 0.442 -9.378 -11.476 1.00 91.69 187 SER A N 1
ATOM 1434 C CA . SER A 1 187 ? 1.716 -8.839 -11.979 1.00 91.69 187 SER A CA 1
ATOM 1435 C C . SER A 1 187 ? 2.259 -9.549 -13.237 1.00 91.69 187 SER A C 1
ATOM 1437 O O . SER A 1 187 ? 2.755 -8.830 -14.106 1.00 91.69 187 SER A O 1
ATOM 1439 N N . PRO A 1 188 ? 2.134 -10.884 -13.424 1.00 92.38 188 PRO A N 1
ATOM 1440 C CA . PRO A 1 188 ? 2.548 -11.543 -14.668 1.00 92.38 188 PRO A CA 1
ATOM 1441 C C . PRO A 1 188 ? 1.868 -10.994 -15.921 1.00 92.38 188 PRO A C 1
ATOM 1443 O O . PRO A 1 188 ? 2.538 -10.748 -16.910 1.00 92.38 188 PRO A O 1
ATOM 1446 N N . VAL A 1 189 ? 0.567 -10.710 -15.859 1.00 92.44 189 VAL A N 1
ATOM 1447 C CA . VAL A 1 189 ? -0.202 -10.251 -17.029 1.00 92.44 189 VAL A CA 1
ATOM 1448 C C . VAL A 1 189 ? -0.300 -8.725 -17.133 1.00 92.44 189 VAL A C 1
ATOM 1450 O O . VAL A 1 189 ? -0.619 -8.201 -18.195 1.00 92.44 189 VAL A O 1
ATOM 1453 N N . THR A 1 190 ? -0.033 -7.991 -16.046 1.00 86.81 190 THR A N 1
ATOM 1454 C CA . THR A 1 190 ? -0.154 -6.518 -16.012 1.00 86.81 190 THR A CA 1
ATOM 1455 C C . THR A 1 190 ? 1.177 -5.774 -16.045 1.00 86.81 190 THR A C 1
ATOM 1457 O O . THR A 1 190 ? 1.243 -4.703 -16.641 1.00 86.81 190 THR A O 1
ATOM 1460 N N . LYS A 1 191 ? 2.224 -6.303 -15.401 1.00 83.12 191 LYS A N 1
ATOM 1461 C CA . LYS A 1 191 ? 3.540 -5.650 -15.286 1.00 83.12 191 LYS A CA 1
ATOM 1462 C C . LYS A 1 191 ? 4.620 -6.341 -16.110 1.00 83.12 191 LYS A C 1
ATOM 1464 O O . LYS A 1 191 ? 5.524 -5.668 -16.588 1.00 83.12 191 LYS A O 1
ATOM 1469 N N . TYR A 1 192 ? 4.524 -7.658 -16.272 1.00 88.56 192 TYR A N 1
ATOM 1470 C CA . TYR A 1 192 ? 5.552 -8.465 -16.930 1.00 88.56 192 TYR A CA 1
ATOM 1471 C C . TYR A 1 192 ? 5.007 -9.355 -18.062 1.00 88.56 192 TYR A C 1
ATOM 1473 O O . TYR A 1 192 ? 5.296 -10.557 -18.059 1.00 88.56 192 TYR A O 1
ATOM 1481 N N . PRO A 1 193 ? 4.235 -8.797 -19.019 1.00 89.38 193 PRO A N 1
ATOM 1482 C CA . PRO A 1 193 ? 3.780 -9.568 -20.170 1.00 89.38 193 PRO A CA 1
ATOM 1483 C C . PRO A 1 193 ? 4.978 -10.060 -20.997 1.00 89.38 193 PRO A C 1
ATOM 1485 O O . PRO A 1 193 ? 6.017 -9.401 -21.074 1.00 89.38 193 PRO A O 1
ATOM 1488 N N . GLY A 1 194 ? 4.835 -11.223 -21.624 1.00 87.56 194 GLY A N 1
ATOM 1489 C CA . GLY A 1 194 ? 5.912 -11.936 -22.312 1.00 87.56 194 GLY A CA 1
ATOM 1490 C C . GLY A 1 194 ? 6.817 -12.743 -21.375 1.00 87.56 194 GLY A C 1
ATOM 1491 O O . GLY A 1 194 ? 7.916 -13.142 -21.771 1.00 87.56 194 GLY A O 1
ATOM 1492 N N . GLY A 1 195 ? 6.396 -12.962 -20.127 1.00 90.81 195 GLY A N 1
ATOM 1493 C CA . GLY A 1 195 ? 7.175 -13.677 -19.125 1.00 90.81 195 GLY A CA 1
ATOM 1494 C C . GLY A 1 195 ? 7.111 -15.201 -19.246 1.00 90.81 195 GLY A C 1
ATOM 1495 O O . GLY A 1 195 ? 6.348 -15.746 -20.045 1.00 90.81 195 GLY A O 1
ATOM 1496 N N . PRO A 1 196 ? 7.909 -15.938 -18.448 1.00 93.44 196 PRO A N 1
ATOM 1497 C CA . PRO A 1 196 ? 7.938 -17.398 -18.521 1.00 93.44 196 PRO A CA 1
ATOM 1498 C C . PRO A 1 196 ? 6.595 -18.033 -18.132 1.00 93.44 196 PRO A C 1
ATOM 1500 O O . PRO A 1 196 ? 6.291 -19.133 -18.587 1.00 93.44 196 PRO A O 1
ATOM 1503 N N . VAL A 1 197 ? 5.784 -17.331 -17.334 1.00 96.56 197 VAL A N 1
ATOM 1504 C CA . VAL A 1 197 ? 4.456 -17.773 -16.883 1.00 96.56 197 VAL A CA 1
ATOM 1505 C C . VAL A 1 197 ? 3.396 -17.664 -17.986 1.00 96.56 197 VAL A C 1
ATOM 1507 O O . VAL A 1 197 ? 2.417 -18.403 -17.951 1.00 96.56 197 VAL A O 1
ATOM 1510 N N . ASP A 1 198 ? 3.593 -16.825 -19.006 1.00 95.56 198 ASP A N 1
ATOM 1511 C CA . ASP A 1 198 ? 2.590 -16.580 -20.051 1.00 95.56 198 ASP A CA 1
ATOM 1512 C C . ASP A 1 198 ? 2.218 -17.848 -20.818 1.00 95.56 198 ASP A C 1
ATOM 1514 O O . ASP A 1 198 ? 1.043 -18.082 -21.090 1.00 95.56 198 ASP A O 1
ATOM 1518 N N . LYS A 1 199 ? 3.206 -18.691 -21.148 1.00 96.75 199 LYS A N 1
ATOM 1519 C CA . LYS A 1 199 ? 2.971 -19.927 -21.903 1.00 96.75 199 LYS A CA 1
ATOM 1520 C C . LYS A 1 199 ? 2.064 -20.914 -21.149 1.00 96.75 199 LYS A C 1
ATOM 1522 O O . LYS A 1 199 ? 1.017 -21.249 -21.702 1.00 96.75 199 LYS A O 1
ATOM 1527 N N . PRO A 1 200 ? 2.403 -21.381 -19.929 1.00 97.69 200 PRO A N 1
ATOM 1528 C CA . PRO A 1 200 ? 1.528 -22.305 -19.208 1.00 97.69 200 PRO A CA 1
ATOM 1529 C C . PRO A 1 200 ? 0.169 -21.677 -18.866 1.00 97.69 200 PRO A C 1
ATOM 1531 O O . PRO A 1 200 ? -0.846 -22.367 -18.895 1.00 97.69 200 PRO A O 1
ATOM 1534 N N . VAL A 1 201 ? 0.115 -20.361 -18.629 1.00 98.00 201 VAL A N 1
ATOM 1535 C CA . VAL A 1 201 ? -1.157 -19.647 -18.435 1.00 98.00 201 VAL A CA 1
ATOM 1536 C C . VAL A 1 201 ? -2.015 -19.666 -19.699 1.00 98.00 201 VAL A C 1
ATOM 1538 O O . VAL A 1 201 ? -3.212 -19.919 -19.609 1.00 98.00 201 VAL A O 1
ATOM 1541 N N . ALA A 1 202 ? -1.433 -19.434 -20.876 1.00 97.69 202 ALA A N 1
ATOM 1542 C CA . ALA A 1 202 ? -2.151 -19.470 -22.148 1.00 97.69 202 ALA A CA 1
ATOM 1543 C C . ALA A 1 202 ? -2.645 -20.884 -22.502 1.00 97.69 202 ALA A C 1
ATOM 1545 O O . ALA A 1 202 ? -3.738 -21.041 -23.050 1.00 97.69 202 ALA A O 1
ATOM 1546 N N . GLU A 1 203 ? -1.866 -21.917 -22.175 1.00 97.75 203 GLU A N 1
ATOM 1547 C CA . GLU A 1 203 ? -2.259 -23.319 -22.359 1.00 97.75 203 GLU A CA 1
ATOM 1548 C C . GLU A 1 203 ? -3.468 -23.677 -21.479 1.00 97.75 203 GLU A C 1
ATOM 1550 O O . GLU A 1 203 ? -4.465 -24.192 -21.994 1.00 97.75 203 GLU A O 1
ATOM 1555 N N . ALA A 1 204 ? -3.434 -23.305 -20.195 1.00 97.94 204 ALA A N 1
ATOM 1556 C CA . ALA A 1 204 ? -4.562 -23.489 -19.283 1.00 97.94 204 ALA A CA 1
ATOM 1557 C C . ALA A 1 204 ? -5.789 -22.653 -19.695 1.00 97.94 204 ALA A C 1
ATOM 1559 O O . ALA A 1 204 ? -6.913 -23.156 -19.713 1.00 97.94 204 ALA A O 1
ATOM 1560 N N . ALA A 1 205 ? -5.579 -21.400 -20.113 1.00 97.69 205 ALA A N 1
ATOM 1561 C CA . ALA A 1 205 ? -6.629 -20.507 -20.605 1.00 97.69 205 ALA A CA 1
ATOM 1562 C C . ALA A 1 205 ? -7.380 -21.120 -21.794 1.00 97.69 205 ALA A C 1
ATOM 1564 O O . ALA A 1 205 ? -8.611 -21.114 -21.827 1.00 97.69 205 ALA A O 1
ATOM 1565 N N . LYS A 1 206 ? -6.648 -21.722 -22.740 1.00 97.44 206 LYS A N 1
ATOM 1566 C CA . LYS A 1 206 ? -7.231 -22.401 -23.902 1.00 97.44 206 LYS A CA 1
ATOM 1567 C C . LYS A 1 206 ? -8.100 -23.593 -23.501 1.00 97.44 206 LYS A C 1
ATOM 1569 O O . LYS A 1 206 ? -9.158 -23.780 -24.096 1.00 97.44 206 LYS A O 1
ATOM 1574 N N . ARG A 1 207 ? -7.666 -24.400 -22.527 1.00 97.06 207 ARG A N 1
ATOM 1575 C CA . ARG A 1 207 ? -8.457 -25.539 -22.032 1.00 97.06 207 ARG A CA 1
ATOM 1576 C C . ARG A 1 207 ? -9.725 -25.067 -21.323 1.00 97.06 207 ARG A C 1
ATOM 1578 O O . ARG A 1 207 ? -10.784 -25.651 -21.528 1.00 97.06 207 ARG A O 1
ATOM 1585 N N . LEU A 1 208 ? -9.600 -24.038 -20.488 1.00 96.06 208 LEU A N 1
ATOM 1586 C CA . LEU A 1 208 ? -10.686 -23.523 -19.657 1.00 96.06 208 LEU A CA 1
ATOM 1587 C C . LEU A 1 208 ? -11.669 -22.622 -20.415 1.00 96.06 208 LEU A C 1
ATOM 1589 O O . LEU A 1 208 ? -12.760 -22.379 -19.913 1.00 96.06 208 LEU A O 1
ATOM 1593 N N . GLY A 1 209 ? -11.299 -22.111 -21.595 1.00 96.56 209 GLY A N 1
ATOM 1594 C CA . GLY A 1 209 ? -12.066 -21.055 -22.263 1.00 96.56 209 GLY A CA 1
ATOM 1595 C C . GLY A 1 209 ? -12.055 -19.740 -21.475 1.00 96.56 209 GLY A C 1
ATOM 1596 O O . GLY A 1 209 ? -13.014 -18.979 -21.543 1.00 96.56 209 GLY A O 1
ATOM 1597 N N . ALA A 1 210 ? -10.986 -19.498 -20.711 1.00 96.88 210 ALA A N 1
ATOM 1598 C CA . ALA A 1 210 ? -10.845 -18.385 -19.775 1.00 96.88 210 ALA A CA 1
ATOM 1599 C C . ALA A 1 210 ? -9.777 -17.385 -20.241 1.00 96.88 210 ALA A C 1
ATOM 1601 O O . ALA A 1 210 ? -8.971 -17.676 -21.127 1.00 96.88 210 ALA A O 1
ATOM 1602 N N . THR A 1 211 ? -9.728 -16.202 -19.628 1.00 97.50 211 THR A N 1
ATOM 1603 C CA . THR A 1 211 ? -8.654 -15.231 -19.886 1.00 97.50 211 THR A CA 1
ATOM 1604 C C . THR A 1 211 ? -7.385 -15.559 -19.082 1.00 97.50 211 THR A C 1
ATOM 1606 O O . THR A 1 211 ? -7.456 -16.211 -18.036 1.00 97.50 211 THR A O 1
ATOM 1609 N N . PRO A 1 212 ? -6.200 -15.054 -19.486 1.00 97.31 212 PRO A N 1
ATOM 1610 C CA . PRO A 1 212 ? -4.983 -15.168 -18.677 1.00 97.31 212 PRO A CA 1
ATOM 1611 C C . PRO A 1 212 ? -5.141 -14.614 -17.253 1.00 97.31 212 PRO A C 1
ATOM 1613 O O . PRO A 1 212 ? -4.614 -15.181 -16.299 1.00 97.31 212 PRO A O 1
ATOM 1616 N N . THR A 1 213 ? -5.899 -13.524 -17.098 1.00 97.12 213 THR A N 1
ATOM 1617 C CA . THR A 1 213 ? -6.241 -12.935 -15.798 1.00 97.12 213 THR A CA 1
ATOM 1618 C C . THR A 1 213 ? -6.978 -13.939 -14.921 1.00 97.12 213 THR A C 1
ATOM 1620 O O . THR A 1 213 ? -6.580 -14.170 -13.779 1.00 97.12 213 THR A O 1
ATOM 1623 N N . GLN A 1 214 ? -8.024 -14.562 -15.463 1.00 97.38 214 GLN A N 1
ATOM 1624 C CA . GLN A 1 214 ? -8.827 -15.533 -14.737 1.00 97.38 214 GLN A CA 1
ATOM 1625 C C . GLN A 1 214 ? -8.019 -16.775 -14.353 1.00 97.38 214 GLN A C 1
ATOM 1627 O O . GLN A 1 214 ? -8.152 -17.262 -13.235 1.00 97.38 214 GLN A O 1
ATOM 1632 N N . VAL A 1 215 ? -7.124 -1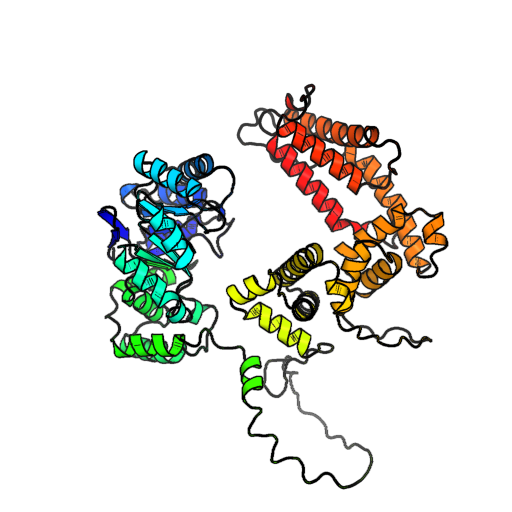7.243 -15.228 1.00 98.25 215 VAL A N 1
ATOM 1633 C CA . VAL A 1 215 ? -6.215 -18.360 -14.925 1.00 98.25 215 VAL A CA 1
ATOM 1634 C C . VAL A 1 215 ? -5.267 -18.023 -13.775 1.00 98.25 215 VAL A C 1
ATOM 1636 O O . VAL A 1 215 ? -5.086 -18.845 -12.881 1.00 98.25 215 VAL A O 1
ATOM 1639 N N . ILE A 1 216 ? -4.689 -16.817 -13.744 1.00 98.12 216 ILE A N 1
ATOM 1640 C CA . ILE A 1 216 ? -3.838 -16.394 -12.622 1.00 98.12 216 ILE A CA 1
ATOM 1641 C C . ILE A 1 216 ? -4.642 -16.356 -11.318 1.00 98.12 216 ILE A C 1
ATOM 1643 O O . ILE A 1 216 ? -4.166 -16.849 -10.301 1.00 98.12 216 ILE A O 1
ATOM 1647 N N . LEU A 1 217 ? -5.864 -15.819 -11.327 1.00 97.12 217 LEU A N 1
ATOM 1648 C CA . LEU A 1 217 ? -6.718 -15.800 -10.135 1.00 97.12 217 LEU A CA 1
ATOM 1649 C C . LEU A 1 217 ? -7.155 -17.212 -9.706 1.00 97.12 217 LEU A C 1
ATOM 1651 O O . LEU A 1 217 ? -7.156 -17.508 -8.513 1.00 97.12 217 LEU A O 1
ATOM 1655 N N . ALA A 1 218 ? -7.441 -18.110 -10.653 1.00 96.56 218 ALA A N 1
ATOM 1656 C CA . ALA A 1 218 ? -7.706 -19.520 -10.376 1.00 96.56 218 ALA A CA 1
ATOM 1657 C C . ALA A 1 218 ? -6.478 -20.221 -9.770 1.00 96.56 218 ALA A C 1
ATOM 1659 O O . ALA A 1 218 ? -6.621 -21.033 -8.856 1.00 96.56 218 ALA A O 1
ATOM 1660 N N . TRP A 1 219 ? -5.268 -19.867 -10.218 1.00 97.56 219 TRP A N 1
ATOM 1661 C CA . TRP A 1 219 ? -4.022 -20.336 -9.616 1.00 97.56 219 TRP A CA 1
ATOM 1662 C C . TRP A 1 219 ? -3.878 -19.830 -8.177 1.00 97.56 219 TRP A C 1
ATOM 1664 O O . TRP A 1 219 ? -3.599 -20.635 -7.293 1.00 97.56 219 TRP A O 1
ATOM 1674 N N . VAL A 1 220 ? -4.151 -18.549 -7.902 1.00 96.25 220 VAL A N 1
ATOM 1675 C CA . VAL A 1 220 ? -4.131 -18.007 -6.528 1.00 96.25 220 VAL A CA 1
ATOM 1676 C C . VAL A 1 220 ? -5.120 -18.771 -5.641 1.00 96.25 220 VAL A C 1
ATOM 1678 O O . VAL A 1 220 ? -4.735 -19.260 -4.581 1.00 96.25 220 VAL A O 1
ATOM 1681 N N . ARG A 1 221 ? -6.356 -18.976 -6.119 1.00 92.94 221 ARG A N 1
ATOM 1682 C CA . ARG A 1 221 ? -7.380 -19.783 -5.435 1.00 92.94 221 ARG A CA 1
ATOM 1683 C C . ARG A 1 221 ? -6.878 -21.197 -5.123 1.00 92.94 221 ARG A C 1
ATOM 1685 O O . ARG A 1 221 ? -7.065 -21.671 -4.008 1.00 92.94 221 ARG A O 1
ATOM 1692 N N . SER A 1 222 ? -6.186 -21.845 -6.064 1.00 94.19 222 SER A N 1
ATOM 1693 C CA . SER A 1 222 ? -5.630 -23.197 -5.866 1.00 94.19 222 SER A CA 1
ATOM 1694 C C . SER A 1 222 ? -4.566 -23.279 -4.763 1.00 94.19 222 SER A C 1
ATOM 1696 O O . SER A 1 222 ? -4.321 -24.355 -4.225 1.00 94.19 222 SER A O 1
ATOM 1698 N N . LYS A 1 223 ? -3.940 -22.152 -4.396 1.00 94.06 223 LYS A N 1
ATOM 1699 C CA . LYS A 1 223 ? -2.981 -22.081 -3.283 1.00 94.06 223 LYS A CA 1
ATOM 1700 C C . LYS A 1 223 ? -3.650 -21.908 -1.917 1.00 94.06 223 LYS A C 1
ATOM 1702 O O . LYS A 1 223 ? -2.937 -21.844 -0.922 1.00 94.06 223 LYS A O 1
ATOM 1707 N N . GLY A 1 224 ? -4.983 -21.834 -1.862 1.00 90.25 224 GLY A N 1
ATOM 1708 C CA . GLY A 1 224 ? -5.732 -21.656 -0.617 1.00 90.25 224 GLY A CA 1
ATOM 1709 C C . GLY A 1 224 ? -5.556 -20.270 0.005 1.00 90.25 224 GLY A C 1
ATOM 1710 O O . GLY A 1 224 ? -5.671 -20.130 1.219 1.00 90.25 224 GLY A O 1
ATOM 1711 N N . VAL A 1 225 ? -5.242 -19.256 -0.808 1.00 93.38 225 VAL A N 1
ATOM 1712 C CA . VAL A 1 225 ? -5.040 -17.875 -0.348 1.00 93.38 225 VAL A CA 1
ATOM 1713 C C . VAL A 1 225 ? -6.174 -16.974 -0.842 1.00 93.38 225 VAL A C 1
ATOM 1715 O O . VAL A 1 225 ? -6.702 -17.160 -1.941 1.00 93.38 225 VAL A O 1
ATOM 1718 N N . VAL A 1 226 ? -6.549 -15.990 -0.029 1.00 97.00 226 VAL A N 1
ATOM 1719 C CA . VAL A 1 226 ? -7.584 -14.994 -0.340 1.00 97.00 226 VAL A CA 1
ATOM 1720 C C . VAL A 1 226 ? -7.030 -13.987 -1.349 1.00 97.00 226 VAL A C 1
ATOM 1722 O O . VAL A 1 226 ? -5.888 -13.547 -1.244 1.00 97.00 226 VAL A O 1
ATOM 1725 N N . ILE A 1 227 ? -7.819 -13.613 -2.350 1.00 97.88 227 ILE A N 1
ATOM 1726 C CA . ILE A 1 227 ? -7.393 -12.722 -3.436 1.00 97.88 227 ILE A CA 1
ATOM 1727 C C . ILE A 1 227 ? -7.686 -11.267 -3.065 1.00 97.88 227 ILE A C 1
ATOM 1729 O O . ILE A 1 227 ? -8.823 -10.935 -2.756 1.00 97.88 227 ILE A O 1
ATOM 1733 N N . VAL A 1 228 ? -6.714 -10.366 -3.220 1.00 97.88 228 VAL A N 1
ATOM 1734 C CA . VAL A 1 228 ? -6.926 -8.910 -3.158 1.00 97.88 228 VAL A CA 1
ATOM 1735 C C . VAL A 1 228 ? -6.574 -8.299 -4.514 1.00 97.88 228 VAL A C 1
ATOM 1737 O O . VAL A 1 228 ? -5.411 -8.248 -4.924 1.00 97.88 228 VAL A O 1
ATOM 1740 N N . THR A 1 229 ? -7.589 -7.833 -5.241 1.00 95.88 229 THR A N 1
ATOM 1741 C CA . THR A 1 229 ? -7.439 -7.290 -6.601 1.00 95.88 229 THR A CA 1
ATOM 1742 C C . THR A 1 229 ? -8.141 -5.947 -6.749 1.00 95.88 229 THR A C 1
ATOM 1744 O O . THR A 1 229 ? -8.842 -5.487 -5.856 1.00 95.88 229 THR A O 1
ATOM 1747 N N . THR A 1 230 ? -7.932 -5.268 -7.874 1.00 95.81 230 THR A N 1
ATOM 1748 C CA . THR A 1 230 ? -8.584 -3.988 -8.135 1.00 95.81 230 THR A CA 1
ATOM 1749 C C . THR A 1 230 ? -8.747 -3.704 -9.625 1.00 95.81 230 THR A C 1
ATOM 1751 O O . THR A 1 230 ? -8.032 -4.244 -10.475 1.00 95.81 230 THR A O 1
ATOM 1754 N N . SER A 1 231 ? -9.696 -2.838 -9.973 1.00 93.94 231 SER A N 1
ATOM 1755 C CA . SER A 1 231 ? -9.943 -2.400 -11.348 1.00 93.94 231 SER A CA 1
ATOM 1756 C C . SER A 1 231 ? -10.715 -1.086 -11.367 1.00 93.94 231 SER A C 1
ATOM 1758 O O . SER A 1 231 ? -11.469 -0.801 -10.454 1.00 93.94 231 SER A O 1
ATOM 1760 N N . SER A 1 232 ? -10.523 -0.285 -12.418 1.00 91.44 232 SER A N 1
ATOM 1761 C CA . SER A 1 232 ? -11.358 0.894 -12.717 1.00 91.44 232 SER A CA 1
ATOM 1762 C C . SER A 1 232 ? -12.449 0.587 -13.748 1.00 91.44 232 SER A C 1
ATOM 1764 O O . SER A 1 232 ? -13.167 1.486 -14.164 1.00 91.44 232 SER A O 1
ATOM 1766 N N . LYS A 1 233 ? -12.506 -0.657 -14.237 1.00 93.94 233 LYS A N 1
ATOM 1767 C CA . LYS A 1 233 ? -13.415 -1.112 -15.291 1.00 93.94 233 LYS A CA 1
ATOM 1768 C C . LYS A 1 233 ? -14.344 -2.175 -14.720 1.00 93.94 233 LYS A C 1
ATOM 1770 O O . LYS A 1 233 ? -13.828 -3.213 -14.294 1.00 93.94 233 LYS A O 1
ATOM 1775 N N . LYS A 1 234 ? -15.656 -1.932 -14.770 1.00 94.12 234 LYS A N 1
ATOM 1776 C CA . LYS A 1 234 ? -16.706 -2.848 -14.296 1.00 94.12 234 LYS A CA 1
ATOM 1777 C C . LYS A 1 234 ? -16.601 -4.245 -14.912 1.00 94.12 234 LYS A C 1
ATOM 1779 O O . LYS A 1 234 ? -16.565 -5.219 -14.174 1.00 94.12 234 LYS A O 1
ATOM 1784 N N . ASP A 1 235 ? -16.399 -4.343 -16.227 1.00 96.31 235 ASP A N 1
ATOM 1785 C CA . ASP A 1 235 ? -16.286 -5.641 -16.916 1.00 96.31 235 ASP A CA 1
ATOM 1786 C C . ASP A 1 235 ? -15.135 -6.505 -16.381 1.00 96.31 235 ASP A C 1
ATOM 1788 O O . ASP A 1 235 ? -15.271 -7.715 -16.261 1.00 96.31 235 ASP A O 1
ATOM 1792 N N . ARG A 1 236 ? -14.011 -5.887 -15.983 1.00 95.69 236 ARG A N 1
ATOM 1793 C CA . ARG A 1 236 ? -12.905 -6.615 -15.337 1.00 95.69 236 ARG A CA 1
ATOM 1794 C C . ARG A 1 236 ? -13.262 -7.057 -13.921 1.00 95.69 236 ARG A C 1
ATOM 1796 O O . ARG A 1 236 ? -12.809 -8.099 -13.485 1.00 95.69 236 ARG A O 1
ATOM 1803 N N . MET A 1 237 ? -14.032 -6.258 -13.182 1.00 95.69 237 MET A N 1
ATOM 1804 C CA . MET A 1 237 ? -14.490 -6.655 -11.847 1.00 95.69 237 MET A CA 1
ATOM 1805 C C . MET A 1 237 ? -15.392 -7.892 -11.945 1.00 95.69 237 MET A C 1
ATOM 1807 O O . MET A 1 237 ? -15.202 -8.829 -11.176 1.00 95.69 237 MET A O 1
ATOM 1811 N N . GLN A 1 238 ? -16.295 -7.922 -12.933 1.00 95.88 238 GLN A N 1
ATOM 1812 C CA . GLN A 1 238 ? -17.115 -9.096 -13.237 1.00 95.88 238 GLN A CA 1
ATOM 1813 C C . GLN A 1 238 ? -16.243 -10.294 -13.639 1.00 95.88 238 GLN A C 1
ATOM 1815 O O . GLN A 1 238 ? -16.332 -11.343 -13.012 1.00 95.88 238 GLN A O 1
ATOM 1820 N N . GLU A 1 239 ? -15.310 -10.103 -14.581 1.00 95.69 239 GLU A N 1
ATOM 1821 C CA . GLU A 1 239 ? -14.351 -11.134 -15.012 1.00 95.69 239 GLU A CA 1
ATOM 1822 C C . GLU A 1 239 ? -13.610 -11.779 -13.826 1.00 95.69 239 GLU A C 1
ATOM 1824 O O . GLU A 1 239 ? -13.371 -12.988 -13.830 1.00 95.69 239 GLU A O 1
ATOM 1829 N N . TYR A 1 240 ? -13.242 -10.988 -12.808 1.00 96.06 240 TYR A N 1
ATOM 1830 C CA . TYR A 1 240 ? -12.561 -11.488 -11.612 1.00 96.06 240 TYR A CA 1
ATOM 1831 C C . TYR A 1 240 ? -13.469 -12.363 -10.743 1.00 96.06 240 TYR A C 1
ATOM 1833 O O . TYR A 1 240 ? -12.982 -13.336 -10.173 1.00 96.06 240 TYR A O 1
ATOM 1841 N N . LEU A 1 241 ? -14.758 -12.026 -10.628 1.00 95.06 241 LEU A N 1
ATOM 1842 C CA . LEU A 1 241 ? -15.735 -12.807 -9.865 1.00 95.06 241 LEU A CA 1
ATOM 1843 C C . LEU A 1 241 ? -16.132 -14.095 -10.591 1.00 95.06 241 LEU A C 1
ATOM 1845 O O . LEU A 1 241 ? -16.275 -15.127 -9.936 1.00 95.06 241 LEU A O 1
ATOM 1849 N N . ASP A 1 242 ? -16.201 -14.065 -11.922 1.00 94.62 242 ASP A N 1
ATOM 1850 C CA . ASP A 1 242 ? -16.528 -15.224 -12.769 1.00 94.62 242 ASP A CA 1
ATOM 1851 C C . ASP A 1 242 ? -15.492 -16.360 -12.649 1.00 94.62 242 ASP A C 1
ATOM 1853 O O . ASP A 1 242 ? -15.757 -17.504 -13.015 1.00 94.62 242 ASP A O 1
ATOM 1857 N N . VAL A 1 243 ? -14.308 -16.084 -12.082 1.00 94.69 243 VAL A N 1
ATOM 1858 C CA . VAL A 1 243 ? -13.302 -17.110 -11.747 1.00 94.69 243 VAL A CA 1
ATOM 1859 C C . VAL A 1 243 ? -13.870 -18.177 -10.809 1.00 94.69 243 VAL A C 1
ATOM 1861 O O . VAL A 1 243 ? -13.422 -19.323 -10.847 1.00 94.69 243 VAL A O 1
ATOM 1864 N N . ALA A 1 244 ? -14.861 -17.827 -9.989 1.00 91.88 244 ALA A N 1
ATOM 1865 C CA . ALA A 1 244 ? -15.577 -18.767 -9.141 1.00 91.88 244 ALA A CA 1
ATOM 1866 C C . ALA A 1 244 ? -16.147 -19.958 -9.918 1.00 91.88 244 ALA A C 1
ATOM 1868 O O . ALA A 1 244 ? -15.969 -21.097 -9.488 1.00 91.88 244 ALA A O 1
ATOM 1869 N N . ASP A 1 245 ? -16.755 -19.680 -11.070 1.00 91.94 245 ASP A N 1
ATOM 1870 C CA . ASP A 1 245 ? -17.474 -20.652 -11.893 1.00 91.94 245 ASP A CA 1
ATOM 1871 C C . ASP A 1 245 ? -16.542 -21.427 -12.835 1.00 91.94 245 ASP A C 1
ATOM 1873 O O . ASP A 1 245 ? -16.960 -22.381 -13.497 1.00 91.94 245 ASP A O 1
ATOM 1877 N N . LEU A 1 246 ? -15.260 -21.046 -12.898 1.00 92.50 246 LEU A N 1
ATOM 1878 C CA . LEU A 1 246 ? -14.283 -21.760 -13.704 1.00 92.50 246 LEU A CA 1
ATOM 1879 C C . LEU A 1 246 ? -13.953 -23.130 -13.103 1.00 92.50 246 LEU A C 1
ATOM 1881 O O . LEU A 1 246 ? -13.703 -23.221 -11.891 1.00 92.50 246 LEU A O 1
ATOM 1885 N N . PRO A 1 247 ? -13.834 -24.170 -13.955 1.00 93.38 247 PRO A N 1
ATOM 1886 C CA . PRO A 1 247 ? -13.283 -25.452 -13.546 1.00 93.38 247 PRO A CA 1
ATOM 1887 C C . PRO A 1 247 ? -11.920 -25.281 -12.872 1.00 93.38 247 PRO A C 1
ATOM 1889 O O . PRO A 1 247 ? -11.146 -24.380 -13.209 1.00 93.38 247 PRO A O 1
ATOM 1892 N N . GLU A 1 248 ? -11.605 -26.175 -11.938 1.00 93.56 248 GLU A N 1
ATOM 1893 C CA . GLU A 1 248 ? -10.303 -26.168 -11.281 1.00 93.56 248 GLU A CA 1
ATOM 1894 C C . GLU A 1 248 ? -9.160 -26.350 -12.297 1.00 93.56 248 GLU A C 1
ATOM 1896 O O . GLU A 1 248 ? -9.292 -27.000 -13.348 1.00 93.56 248 GLU A O 1
ATOM 1901 N N . LEU A 1 249 ? -8.018 -25.740 -11.980 1.00 96.19 249 LEU A N 1
ATOM 1902 C CA . LEU A 1 249 ? -6.776 -26.032 -12.682 1.00 96.19 249 LEU A CA 1
ATOM 1903 C C . LEU A 1 249 ? -6.349 -27.457 -12.337 1.00 96.19 249 LEU A C 1
ATOM 1905 O O . LEU A 1 249 ? -6.450 -27.889 -11.190 1.00 96.19 249 LEU A O 1
ATOM 1909 N N . THR A 1 250 ? -5.860 -28.177 -13.336 1.00 97.75 250 THR A N 1
ATOM 1910 C CA . THR A 1 250 ? -5.268 -29.500 -13.129 1.00 97.75 250 THR A CA 1
ATOM 1911 C C . THR A 1 250 ? -3.963 -29.380 -12.344 1.00 97.75 250 THR A C 1
ATOM 1913 O O . THR A 1 250 ? -3.308 -28.332 -12.356 1.00 97.75 250 THR A O 1
ATOM 1916 N N . THR A 1 251 ? -3.558 -30.458 -11.674 1.00 97.50 251 THR A N 1
ATOM 1917 C CA . THR A 1 251 ? -2.283 -30.500 -10.946 1.00 97.50 251 THR A CA 1
ATOM 1918 C C . THR A 1 251 ? -1.113 -30.181 -11.876 1.00 97.50 251 THR A C 1
ATOM 1920 O O . THR A 1 251 ? -0.245 -29.391 -11.515 1.00 97.50 251 THR A O 1
ATOM 1923 N N . GLU A 1 252 ? -1.141 -30.691 -13.107 1.00 97.69 252 GLU A N 1
ATOM 1924 C CA . GLU A 1 252 ? -0.112 -30.456 -14.118 1.00 97.69 252 GLU A CA 1
ATOM 1925 C C . GLU A 1 252 ? -0.036 -28.982 -14.542 1.00 97.69 252 GLU A C 1
ATOM 1927 O O . GLU A 1 252 ? 1.057 -28.446 -14.724 1.00 97.69 252 GLU A O 1
ATOM 1932 N N . GLU A 1 253 ? -1.175 -28.295 -14.675 1.00 98.19 253 GLU A N 1
ATOM 1933 C CA . GLU A 1 253 ? -1.209 -26.859 -14.987 1.00 98.19 253 GLU A CA 1
ATOM 1934 C C . GLU A 1 253 ? -0.673 -26.014 -13.831 1.00 98.19 253 GLU A C 1
ATOM 1936 O O . GLU A 1 253 ? 0.099 -25.081 -14.057 1.00 98.19 253 GLU A O 1
ATOM 1941 N N . ILE A 1 254 ? -1.046 -26.349 -12.592 1.00 97.94 254 ILE A N 1
ATOM 1942 C CA . ILE A 1 254 ? -0.541 -25.666 -11.395 1.00 97.94 254 ILE A CA 1
ATOM 1943 C C . ILE A 1 254 ? 0.977 -25.838 -11.306 1.00 97.94 254 ILE A C 1
ATOM 1945 O O . ILE A 1 254 ? 1.695 -24.851 -11.146 1.00 97.94 254 ILE A O 1
ATOM 1949 N N . GLU A 1 255 ? 1.479 -27.063 -11.466 1.00 97.56 255 GLU A N 1
ATOM 1950 C CA . GLU A 1 255 ? 2.913 -27.356 -11.462 1.00 97.56 255 GLU A CA 1
ATOM 1951 C C . GLU A 1 255 ? 3.651 -26.653 -12.606 1.00 97.56 255 GLU A C 1
ATOM 1953 O O . GLU A 1 255 ? 4.762 -26.155 -12.411 1.00 97.56 255 GLU A O 1
ATOM 1958 N N . ALA A 1 256 ? 3.044 -26.565 -13.794 1.00 97.81 256 ALA A N 1
ATOM 1959 C CA . ALA A 1 256 ? 3.620 -25.850 -14.926 1.00 97.81 256 ALA A CA 1
ATOM 1960 C C . ALA A 1 256 ? 3.738 -24.343 -14.652 1.00 97.81 256 ALA A C 1
ATOM 1962 O O . ALA A 1 256 ? 4.788 -23.756 -14.930 1.00 97.81 256 ALA A O 1
ATOM 1963 N N . ILE A 1 257 ? 2.705 -23.723 -14.068 1.00 98.06 257 ILE A N 1
ATOM 1964 C CA . ILE A 1 257 ? 2.725 -22.310 -13.662 1.00 98.06 257 ILE A CA 1
ATOM 1965 C C . ILE A 1 257 ? 3.761 -22.086 -12.552 1.00 98.06 257 ILE A C 1
ATOM 1967 O O . ILE A 1 257 ? 4.572 -21.164 -12.656 1.00 98.06 257 ILE A O 1
ATOM 1971 N N . ASP A 1 258 ? 3.795 -22.947 -11.532 1.00 97.44 258 ASP A N 1
ATOM 1972 C CA . ASP A 1 258 ? 4.756 -22.870 -10.425 1.00 97.44 258 ASP A CA 1
ATOM 1973 C C . ASP A 1 258 ? 6.201 -22.970 -10.925 1.00 97.44 258 ASP A C 1
ATOM 1975 O O . ASP A 1 258 ? 7.064 -22.170 -10.554 1.00 97.44 258 ASP A O 1
ATOM 1979 N N . LYS A 1 259 ? 6.470 -23.949 -11.795 1.00 96.75 259 LYS A N 1
ATOM 1980 C CA . LYS A 1 259 ? 7.791 -24.183 -12.384 1.00 96.75 259 LYS A CA 1
ATOM 1981 C C . LYS A 1 259 ? 8.215 -23.034 -13.293 1.00 96.75 259 LYS A C 1
ATOM 1983 O O . LYS A 1 259 ? 9.384 -22.665 -13.300 1.00 96.75 259 LYS A O 1
ATOM 1988 N N . ALA A 1 260 ? 7.291 -22.466 -14.062 1.00 95.62 260 ALA A N 1
ATOM 1989 C CA . ALA A 1 260 ? 7.581 -21.307 -14.895 1.00 95.62 260 ALA A CA 1
ATOM 1990 C C . ALA A 1 260 ? 7.853 -20.047 -14.061 1.00 95.62 260 ALA A C 1
ATOM 1992 O O . ALA A 1 260 ? 8.739 -19.261 -14.395 1.00 95.62 260 ALA A O 1
ATOM 1993 N N . GLY A 1 261 ? 7.116 -19.872 -12.963 1.00 94.00 261 GLY A N 1
ATOM 1994 C CA . GLY A 1 261 ? 7.258 -18.742 -12.053 1.00 94.00 261 GLY A CA 1
ATOM 1995 C C . GLY A 1 261 ? 8.483 -18.818 -11.140 1.00 94.00 261 GLY A C 1
ATOM 1996 O O . GLY A 1 261 ? 8.962 -17.781 -10.686 1.00 94.00 261 GLY A O 1
ATOM 1997 N N . SER A 1 262 ? 9.052 -20.009 -10.910 1.00 92.38 262 SER A N 1
ATOM 1998 C CA . SER A 1 262 ? 10.136 -20.208 -9.934 1.00 92.38 262 SER A CA 1
ATOM 1999 C C . SER A 1 262 ? 11.405 -19.399 -10.215 1.00 92.38 262 SER A C 1
ATOM 2001 O O . SER A 1 262 ? 12.198 -19.178 -9.304 1.00 92.38 262 SER A O 1
ATOM 2003 N N . GLY A 1 263 ? 11.614 -18.988 -11.469 1.00 82.69 263 GLY A N 1
ATOM 2004 C CA . GLY A 1 263 ? 12.733 -18.141 -11.887 1.00 82.69 263 GLY A CA 1
ATOM 2005 C C . GLY A 1 263 ? 12.537 -16.643 -11.631 1.00 82.69 263 GLY A C 1
ATOM 2006 O O . GLY A 1 263 ? 13.445 -15.869 -11.936 1.00 82.69 263 GLY A O 1
ATOM 2007 N N . GLY A 1 264 ? 11.386 -16.236 -11.089 1.00 87.56 264 GLY A N 1
ATOM 2008 C CA . GLY A 1 264 ? 11.000 -14.836 -10.961 1.00 87.56 264 GLY A CA 1
ATOM 2009 C C . GLY A 1 264 ? 10.440 -14.247 -12.261 1.00 87.56 264 GLY A C 1
ATOM 2010 O O . GLY A 1 264 ? 10.261 -14.969 -13.250 1.00 87.56 264 GLY A O 1
ATOM 2011 N N . PRO A 1 265 ? 10.136 -12.935 -12.275 1.00 85.50 265 PRO A N 1
ATOM 2012 C CA . PRO A 1 265 ? 9.682 -12.261 -13.485 1.00 85.50 265 PRO A CA 1
ATOM 2013 C C . PRO A 1 265 ? 10.751 -12.346 -14.588 1.00 85.50 265 PRO A C 1
ATOM 2015 O O . PRO A 1 265 ? 11.936 -12.531 -14.288 1.00 85.50 265 PRO A O 1
ATOM 2018 N N . PRO A 1 266 ? 10.368 -12.211 -15.873 1.00 76.38 266 PRO A N 1
ATOM 2019 C CA . PRO A 1 266 ? 11.328 -12.164 -16.961 1.00 76.38 266 PRO A CA 1
ATOM 2020 C C . PRO A 1 266 ? 12.379 -11.093 -16.680 1.00 76.38 266 PRO A C 1
ATOM 2022 O O . PRO A 1 266 ? 12.100 -9.902 -16.557 1.00 76.38 266 PRO A O 1
ATOM 2025 N N . LYS A 1 267 ? 13.615 -11.569 -16.605 1.00 54.47 267 LYS A N 1
ATOM 2026 C CA . LYS A 1 267 ? 14.830 -10.776 -16.665 1.00 54.47 267 LYS A CA 1
ATOM 2027 C C . LYS A 1 267 ? 14.774 -9.910 -17.926 1.00 54.47 267 LYS A C 1
ATOM 2029 O O . LYS A 1 267 ? 14.562 -10.456 -19.010 1.00 54.47 267 LYS A O 1
ATOM 2034 N N . SER A 1 268 ? 14.919 -8.588 -17.806 1.00 42.56 268 SER A N 1
ATOM 2035 C CA . SER A 1 268 ? 14.843 -7.679 -18.962 1.00 42.56 268 SER A CA 1
ATOM 2036 C C . SER A 1 268 ? 15.791 -8.129 -20.088 1.00 42.56 268 SER A C 1
ATOM 2038 O O . SER A 1 268 ? 16.787 -8.810 -19.830 1.00 42.56 268 SER A O 1
ATOM 2040 N N . ILE A 1 269 ? 15.511 -7.758 -21.346 1.00 37.53 269 ILE A N 1
ATOM 2041 C CA . ILE A 1 269 ? 16.306 -8.115 -22.548 1.00 37.53 269 ILE A CA 1
ATOM 2042 C C . ILE A 1 269 ? 17.832 -7.971 -22.343 1.00 37.53 269 ILE A C 1
ATOM 2044 O O . ILE A 1 269 ? 18.618 -8.741 -22.895 1.00 37.53 269 ILE A O 1
ATOM 2048 N N . VAL A 1 270 ? 18.268 -7.066 -21.467 1.00 34.81 270 VAL A N 1
ATOM 2049 C CA . VAL A 1 270 ? 19.678 -6.826 -21.127 1.00 34.81 270 VAL A CA 1
ATOM 2050 C C . VAL A 1 270 ? 20.336 -7.946 -20.313 1.00 34.81 270 VAL A C 1
ATOM 2052 O O . VAL A 1 270 ? 21.531 -8.197 -20.474 1.00 34.81 270 VAL A O 1
ATOM 2055 N N . GLN A 1 271 ? 19.584 -8.693 -19.507 1.00 30.16 271 GLN A N 1
ATOM 2056 C CA . GLN A 1 271 ? 20.109 -9.832 -18.745 1.00 30.16 271 GLN A CA 1
ATOM 2057 C C . GLN A 1 271 ? 20.280 -11.102 -19.606 1.00 30.16 271 GLN A C 1
ATOM 2059 O O . GLN A 1 271 ? 21.115 -11.946 -19.275 1.00 30.16 271 GLN A O 1
ATOM 2064 N N . ARG A 1 272 ? 19.588 -11.224 -20.754 1.00 29.91 272 ARG A N 1
ATOM 2065 C CA . ARG A 1 272 ? 19.849 -12.295 -21.745 1.00 29.91 272 ARG A CA 1
ATOM 2066 C C . ARG A 1 272 ? 21.200 -12.123 -22.454 1.00 29.91 272 ARG A C 1
ATOM 2068 O O . ARG A 1 272 ? 21.848 -13.116 -22.771 1.00 29.91 272 ARG A O 1
ATOM 2075 N N . ILE A 1 273 ? 21.674 -10.886 -22.632 1.00 30.94 273 ILE A N 1
ATOM 2076 C CA . ILE A 1 273 ? 22.957 -10.583 -23.299 1.00 30.94 273 ILE A CA 1
ATOM 2077 C C . ILE A 1 273 ? 24.168 -10.963 -22.424 1.00 30.94 273 ILE A C 1
ATOM 2079 O O . ILE A 1 273 ? 25.221 -11.332 -22.946 1.00 30.94 273 ILE A O 1
ATOM 2083 N N . GLN A 1 274 ? 24.035 -10.948 -21.094 1.00 31.31 274 GLN A N 1
ATOM 2084 C CA . GLN A 1 274 ? 25.114 -11.358 -20.182 1.00 31.31 274 GLN A CA 1
ATOM 2085 C C . GLN A 1 274 ? 25.362 -12.877 -20.154 1.00 31.31 274 GLN A C 1
ATOM 2087 O O . GLN A 1 274 ? 26.471 -13.290 -19.823 1.00 31.31 274 GLN A O 1
ATOM 2092 N N . TRP A 1 275 ? 24.385 -13.706 -20.543 1.00 28.44 275 TRP A N 1
ATOM 2093 C CA . TRP A 1 275 ? 24.489 -15.173 -20.482 1.00 28.44 275 TRP A CA 1
ATOM 2094 C C . TRP A 1 275 ? 25.016 -15.842 -21.764 1.00 28.44 275 TRP A C 1
ATOM 2096 O O . TRP A 1 275 ? 25.489 -16.974 -21.708 1.00 28.44 275 TRP A O 1
ATOM 2106 N N . CYS A 1 276 ? 25.027 -15.150 -22.909 1.00 27.86 276 CYS A N 1
ATOM 2107 C CA . CYS A 1 276 ? 25.527 -15.711 -24.176 1.00 27.86 276 CYS A CA 1
ATOM 2108 C C . CYS A 1 276 ? 27.061 -15.650 -24.353 1.00 27.86 276 CYS A C 1
ATOM 2110 O O . CYS A 1 276 ? 27.573 -16.002 -25.416 1.00 27.86 276 CYS A O 1
ATOM 2112 N N . LYS A 1 277 ? 27.828 -15.219 -23.342 1.00 32.66 277 LYS A N 1
ATOM 2113 C CA . LYS A 1 277 ? 29.271 -14.960 -23.499 1.00 32.66 277 LYS A CA 1
ATOM 2114 C C . LYS A 1 277 ? 30.263 -16.141 -23.420 1.00 32.66 277 LYS A C 1
ATOM 2116 O O . LYS A 1 277 ? 31.422 -15.858 -23.715 1.00 32.66 277 LYS A O 1
ATOM 2121 N N . PRO A 1 278 ? 29.933 -17.425 -23.143 1.00 33.44 278 PRO A N 1
ATOM 2122 C CA . PRO A 1 278 ? 30.985 -18.445 -23.152 1.00 33.44 278 PRO A CA 1
ATOM 2123 C C . PRO A 1 278 ? 31.124 -19.252 -24.455 1.00 33.44 278 PRO A C 1
ATOM 2125 O O . PRO A 1 278 ? 32.027 -20.076 -24.520 1.00 33.44 278 PRO A O 1
ATOM 2128 N N . VAL A 1 279 ? 30.307 -19.045 -25.502 1.00 32.03 279 VAL A N 1
ATOM 2129 C CA . VAL A 1 279 ? 30.377 -19.904 -26.716 1.00 32.03 279 VAL A CA 1
ATOM 2130 C C . VAL A 1 279 ? 30.794 -19.162 -27.998 1.00 32.03 279 VAL A C 1
ATOM 2132 O O . VAL A 1 279 ? 31.413 -19.761 -28.870 1.00 32.03 279 VAL A O 1
ATOM 2135 N N . ALA A 1 280 ? 30.562 -17.850 -28.113 1.00 28.33 280 ALA A N 1
ATOM 2136 C CA . ALA A 1 280 ? 30.828 -17.118 -29.362 1.00 28.33 280 ALA A CA 1
ATOM 2137 C C . ALA A 1 280 ? 32.257 -16.538 -29.506 1.00 28.33 280 ALA A C 1
ATOM 2139 O O . ALA A 1 280 ? 32.655 -16.164 -30.606 1.00 28.33 280 ALA A O 1
ATOM 2140 N N . CYS A 1 281 ? 33.059 -16.476 -28.435 1.00 26.27 281 CYS A N 1
ATOM 2141 C CA . CYS A 1 281 ? 34.371 -15.804 -28.465 1.00 26.27 281 CYS A CA 1
ATOM 2142 C C . CYS A 1 281 ? 35.541 -16.648 -29.010 1.00 26.27 281 CYS A C 1
ATOM 2144 O O . CYS A 1 281 ? 36.643 -16.123 -29.134 1.00 26.27 281 CYS A O 1
ATOM 2146 N N . LEU A 1 282 ? 35.342 -17.924 -29.364 1.00 27.34 282 LEU A N 1
ATOM 2147 C CA . LEU A 1 282 ? 36.432 -18.792 -29.846 1.00 27.34 282 LEU A CA 1
ATOM 2148 C C . LEU A 1 282 ? 36.582 -18.857 -31.376 1.00 27.34 282 LEU A C 1
ATOM 2150 O O . LEU A 1 282 ? 37.548 -19.442 -31.854 1.00 27.34 282 LEU A O 1
ATOM 2154 N N . ALA A 1 283 ? 35.688 -18.239 -32.155 1.00 29.14 283 ALA A N 1
ATOM 2155 C CA . ALA A 1 283 ? 35.691 -18.379 -33.619 1.00 29.14 283 ALA A CA 1
ATOM 2156 C C . ALA A 1 283 ? 36.172 -17.141 -34.406 1.00 29.14 283 ALA A C 1
ATOM 2158 O O . ALA A 1 283 ? 36.305 -17.223 -35.622 1.00 29.14 283 ALA A O 1
ATOM 2159 N N . LEU A 1 284 ? 36.449 -16.002 -33.758 1.00 25.47 284 LEU A N 1
ATOM 2160 C CA . LEU A 1 284 ? 36.669 -14.717 -34.452 1.00 25.47 284 LEU A CA 1
ATOM 2161 C C . LEU A 1 284 ? 38.025 -14.044 -34.154 1.00 25.47 284 LEU A C 1
ATOM 2163 O O . LEU A 1 284 ? 38.162 -12.834 -34.300 1.00 25.47 284 LEU A O 1
ATOM 2167 N N . LEU A 1 285 ? 39.046 -14.817 -33.765 1.00 25.89 285 LEU A N 1
ATOM 2168 C CA . LEU A 1 285 ? 40.434 -14.344 -33.585 1.00 25.89 285 LEU A CA 1
ATOM 2169 C C . LEU A 1 285 ? 41.408 -14.923 -34.627 1.00 25.89 285 LEU A C 1
ATOM 2171 O O . LEU A 1 285 ? 42.573 -15.191 -34.346 1.00 25.89 285 LEU A O 1
ATOM 2175 N N . GLY A 1 286 ? 40.942 -15.094 -35.859 1.00 28.17 286 GLY A N 1
ATOM 2176 C CA . GLY A 1 286 ? 41.800 -15.348 -37.008 1.00 28.17 286 GLY A CA 1
ATOM 2177 C C . GLY A 1 286 ? 41.228 -14.608 -38.203 1.00 28.17 286 GLY A C 1
ATOM 2178 O O . GLY A 1 286 ? 40.056 -14.788 -38.496 1.00 28.17 286 GLY A O 1
ATOM 2179 N N . LEU A 1 287 ? 42.063 -13.827 -38.892 1.00 28.25 287 LEU A N 1
ATOM 2180 C CA . LEU A 1 287 ? 41.762 -13.031 -40.096 1.00 28.25 287 LEU A CA 1
ATOM 2181 C C . LEU A 1 287 ? 41.399 -11.558 -39.839 1.00 28.25 287 LEU A C 1
ATOM 2183 O O . LEU A 1 287 ? 40.338 -11.073 -40.211 1.00 28.25 287 LEU A O 1
ATOM 2187 N N . MET A 1 288 ? 42.366 -10.795 -39.327 1.00 23.86 288 MET A N 1
ATOM 2188 C CA . MET A 1 288 ? 42.530 -9.405 -39.757 1.00 23.86 288 MET A CA 1
ATOM 2189 C C . MET A 1 288 ? 43.957 -9.200 -40.257 1.00 23.86 288 MET A C 1
ATOM 2191 O O . MET A 1 288 ? 44.909 -9.018 -39.504 1.00 23.86 288 MET A O 1
ATOM 2195 N N . SER A 1 289 ? 44.111 -9.270 -41.572 1.00 26.77 289 SER A N 1
ATOM 2196 C CA . SER A 1 289 ? 45.247 -8.725 -42.301 1.00 26.77 289 SER A CA 1
ATOM 2197 C C . SER A 1 289 ? 44.734 -8.390 -43.697 1.00 26.77 289 SER A C 1
ATOM 2199 O O . SER A 1 289 ? 44.502 -9.314 -44.465 1.00 26.77 289 SER A O 1
ATOM 2201 N N . TRP A 1 290 ? 44.555 -7.098 -43.998 1.00 25.53 290 TRP A N 1
ATOM 2202 C CA . TRP A 1 290 ? 44.915 -6.416 -45.258 1.00 25.53 290 TRP A CA 1
ATOM 2203 C C . TRP A 1 290 ? 44.070 -5.151 -45.522 1.00 25.53 290 TRP A C 1
ATOM 2205 O O . TRP A 1 290 ? 42.878 -5.217 -45.777 1.00 25.53 290 TRP A O 1
ATOM 2215 N N . ARG A 1 291 ? 44.790 -4.017 -45.503 1.00 25.30 291 ARG A N 1
ATOM 2216 C CA . ARG A 1 291 ? 44.873 -2.945 -46.518 1.00 25.30 291 ARG A CA 1
ATOM 2217 C C . ARG A 1 291 ? 43.630 -2.142 -46.976 1.00 25.30 291 ARG A C 1
ATOM 2219 O O . ARG A 1 291 ? 42.799 -2.636 -47.717 1.00 25.30 291 ARG A O 1
ATOM 2226 N N . LEU A 1 292 ? 43.768 -0.829 -46.723 1.00 23.33 292 LEU A N 1
ATOM 2227 C CA . LEU A 1 292 ? 43.720 0.328 -47.649 1.00 23.33 292 LEU A CA 1
ATOM 2228 C C . LEU A 1 292 ? 42.391 0.778 -48.303 1.00 23.33 292 LEU A C 1
ATOM 2230 O O . LEU A 1 292 ? 41.856 0.122 -49.183 1.00 23.33 292 LEU A O 1
ATOM 2234 N N . SER A 1 293 ? 42.095 2.050 -47.997 1.00 24.17 293 SER A N 1
ATOM 2235 C CA . SER A 1 293 ? 41.851 3.174 -48.924 1.00 24.17 293 SER A CA 1
ATOM 2236 C C . SER A 1 293 ? 40.453 3.497 -49.458 1.00 24.17 293 SER A C 1
ATOM 2238 O O . SER A 1 293 ? 39.789 2.672 -50.067 1.00 24.17 293 SER A O 1
ATOM 2240 N N . SER A 1 294 ? 40.166 4.804 -49.310 1.00 25.09 294 SER A N 1
ATOM 2241 C CA . SER A 1 294 ? 39.524 5.761 -50.236 1.00 25.09 294 SER A CA 1
ATOM 2242 C C . SER A 1 294 ? 38.143 5.402 -50.788 1.00 25.09 294 SER A C 1
ATOM 2244 O O . SER A 1 294 ? 37.995 4.448 -51.536 1.00 25.09 294 SER A O 1
ATOM 2246 N N . GLU A 1 295 ? 37.095 6.102 -50.360 1.00 26.73 295 GLU A N 1
ATOM 2247 C CA . GLU A 1 295 ? 36.604 7.382 -50.919 1.00 26.73 295 GLU A CA 1
ATOM 2248 C C . GLU A 1 295 ? 35.780 7.240 -52.212 1.00 26.73 295 GLU A C 1
ATOM 2250 O O . GLU A 1 295 ? 36.168 6.576 -53.167 1.00 26.73 295 GLU A O 1
ATOM 2255 N N . THR A 1 296 ? 34.683 8.003 -52.222 1.00 26.08 296 THR A N 1
ATOM 2256 C CA . THR A 1 296 ? 33.830 8.437 -53.344 1.00 26.08 296 THR A CA 1
ATOM 2257 C C . THR A 1 296 ? 32.733 7.499 -53.870 1.00 26.08 296 THR A C 1
ATOM 2259 O O . THR A 1 296 ? 32.923 6.656 -54.737 1.00 26.08 296 THR A O 1
ATOM 2262 N N . ASP A 1 297 ? 31.547 7.700 -53.289 1.00 27.36 297 ASP A N 1
ATOM 2263 C CA . ASP A 1 297 ? 30.362 8.304 -53.921 1.00 27.36 297 ASP A CA 1
ATOM 2264 C C . ASP A 1 297 ? 29.925 7.819 -55.319 1.00 27.36 297 ASP A C 1
ATOM 2266 O O . ASP A 1 297 ? 30.586 8.052 -56.329 1.00 27.36 297 ASP A O 1
ATOM 2270 N N . SER A 1 298 ? 28.704 7.281 -55.400 1.00 27.67 298 SER A N 1
ATOM 2271 C CA . SER A 1 298 ? 27.837 7.545 -56.551 1.00 27.67 298 SER A CA 1
ATOM 2272 C C . SER A 1 298 ? 26.367 7.483 -56.143 1.00 27.67 298 SER A C 1
ATOM 2274 O O . SER A 1 298 ? 25.870 6.509 -55.577 1.00 27.67 298 SER A O 1
ATOM 2276 N N . SER A 1 299 ? 25.695 8.585 -56.434 1.00 31.12 299 SER A N 1
ATOM 2277 C CA . SER A 1 299 ? 24.285 8.856 -56.242 1.00 31.12 299 SER A CA 1
ATOM 2278 C C . SER A 1 299 ? 23.403 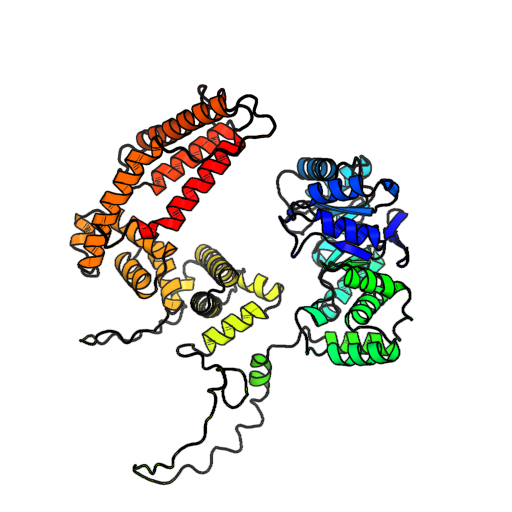8.028 -57.180 1.00 31.12 299 SER A C 1
ATOM 2280 O O . SER A 1 299 ? 23.677 7.897 -58.374 1.00 31.12 299 SER A O 1
ATOM 2282 N N . ARG A 1 300 ? 22.269 7.547 -56.657 1.00 28.69 300 ARG A N 1
ATOM 2283 C CA . ARG A 1 300 ? 21.062 7.280 -57.446 1.00 28.69 300 ARG A CA 1
ATOM 2284 C C . ARG A 1 300 ? 19.816 7.662 -56.653 1.00 28.69 300 ARG A C 1
ATOM 2286 O O . ARG A 1 300 ? 19.720 7.429 -55.455 1.00 28.69 300 ARG A O 1
ATOM 2293 N N . SER A 1 301 ? 18.932 8.321 -57.382 1.00 28.72 301 SER A N 1
ATOM 2294 C CA . SER A 1 301 ? 17.782 9.113 -56.974 1.00 28.72 301 SER A CA 1
ATOM 2295 C C . SER A 1 301 ? 16.542 8.304 -56.600 1.00 28.72 301 SER A C 1
ATOM 2297 O O . SER A 1 301 ? 16.279 7.262 -57.194 1.00 28.72 301 SER A O 1
ATOM 2299 N N . ASP A 1 302 ? 15.756 8.931 -55.723 1.00 32.19 302 ASP A N 1
ATOM 2300 C CA . ASP A 1 302 ? 14.300 8.898 -55.571 1.00 32.19 302 ASP A CA 1
ATOM 2301 C C . ASP A 1 302 ? 13.587 7.553 -55.469 1.00 32.19 302 ASP A C 1
ATOM 2303 O O . ASP A 1 302 ? 13.313 6.871 -56.454 1.00 32.19 302 ASP A O 1
ATOM 2307 N N . SER A 1 303 ? 13.094 7.286 -54.260 1.00 28.11 303 SER A N 1
ATOM 2308 C CA . SER A 1 303 ? 11.728 6.810 -54.039 1.00 28.11 303 SER A CA 1
ATOM 2309 C C . SER A 1 303 ? 11.299 7.205 -52.628 1.00 28.11 303 SER A C 1
ATOM 2311 O O . SER A 1 303 ? 12.041 7.013 -51.668 1.00 28.11 303 SER A O 1
ATOM 2313 N N . SER A 1 304 ? 10.113 7.797 -52.518 1.00 41.28 304 SER A N 1
ATOM 2314 C CA . SER A 1 304 ? 9.498 8.255 -51.275 1.00 41.28 304 SER A CA 1
ATOM 2315 C C . SER A 1 304 ? 9.602 7.211 -50.160 1.00 41.28 304 SER A C 1
ATOM 2317 O O . SER A 1 304 ? 8.973 6.155 -50.238 1.00 41.28 304 SER A O 1
ATOM 2319 N N . MET A 1 305 ? 10.340 7.523 -49.102 1.00 29.78 305 MET A N 1
ATOM 2320 C CA . MET A 1 305 ? 10.271 6.783 -47.850 1.00 29.78 305 MET A CA 1
ATOM 2321 C C . MET A 1 305 ? 9.850 7.776 -46.780 1.00 29.78 305 MET A C 1
ATOM 2323 O O . MET A 1 305 ? 10.586 8.693 -46.422 1.00 29.78 305 MET A O 1
ATOM 2327 N N . THR A 1 306 ? 8.617 7.616 -46.314 1.00 39.16 306 THR A N 1
ATOM 2328 C CA . THR A 1 306 ? 8.199 8.088 -44.998 1.00 39.16 306 THR A CA 1
ATOM 2329 C C . THR A 1 306 ? 9.288 7.702 -44.005 1.00 39.16 306 THR A C 1
ATOM 2331 O O . THR A 1 306 ? 9.604 6.518 -43.885 1.00 39.16 306 THR A O 1
ATOM 2334 N N . VAL A 1 307 ? 9.903 8.687 -43.352 1.00 40.12 307 VAL A N 1
ATOM 2335 C CA . VAL A 1 307 ? 10.875 8.439 -42.285 1.00 40.12 307 VAL A CA 1
ATOM 2336 C C . VAL A 1 307 ? 10.130 7.670 -41.197 1.00 40.12 307 VAL A C 1
ATOM 2338 O O . VAL A 1 307 ? 9.279 8.244 -40.519 1.00 40.12 307 VAL A O 1
ATOM 2341 N N . ALA A 1 308 ? 10.380 6.363 -41.100 1.00 49.66 308 ALA A N 1
ATOM 2342 C CA . ALA A 1 308 ? 9.881 5.555 -39.998 1.00 49.66 308 ALA A CA 1
ATOM 2343 C C . ALA A 1 308 ? 10.424 6.154 -38.701 1.00 49.66 308 ALA A C 1
ATOM 2345 O O . ALA A 1 308 ? 11.608 6.501 -38.614 1.00 49.66 308 ALA A O 1
ATOM 2346 N N . GLN A 1 309 ? 9.542 6.325 -37.723 1.00 49.88 309 GLN A N 1
ATOM 2347 C CA . GLN A 1 309 ? 9.898 6.933 -36.453 1.00 49.88 309 GLN A CA 1
ATOM 2348 C C . GLN A 1 309 ? 10.920 6.029 -35.743 1.00 49.88 309 GLN A C 1
ATOM 2350 O O . GLN A 1 309 ? 10.865 4.801 -35.840 1.00 49.88 309 GLN A O 1
ATOM 2355 N N . GLU A 1 310 ? 11.915 6.634 -35.096 1.00 44.44 310 GLU A N 1
ATOM 2356 C CA . GLU A 1 310 ? 12.975 5.901 -34.400 1.00 44.44 310 GLU A CA 1
ATOM 2357 C C . GLU A 1 310 ? 12.360 4.909 -33.391 1.00 44.44 310 GLU A C 1
ATOM 2359 O O . GLU A 1 310 ? 11.523 5.298 -32.577 1.00 44.44 310 GLU A O 1
ATOM 2364 N N . GLY A 1 311 ? 12.746 3.628 -33.449 1.00 57.16 311 GLY A N 1
ATOM 2365 C CA . GLY A 1 311 ? 12.229 2.592 -32.548 1.00 57.16 311 GLY A CA 1
ATOM 2366 C C . GLY A 1 311 ? 11.020 1.781 -33.030 1.00 57.16 311 GLY A C 1
ATOM 2367 O O . GLY A 1 311 ? 10.534 0.954 -32.262 1.00 57.16 311 GLY A O 1
ATOM 2368 N N . GLU A 1 312 ? 10.544 1.961 -34.266 1.00 46.78 312 GLU A N 1
ATOM 2369 C CA . GLU A 1 312 ? 9.429 1.154 -34.800 1.00 46.78 312 GLU A CA 1
ATOM 2370 C C . GLU A 1 312 ? 9.849 -0.196 -35.411 1.00 46.78 312 GLU A C 1
ATOM 2372 O O . GLU A 1 312 ? 9.020 -1.100 -35.517 1.00 46.78 312 GLU A O 1
ATOM 2377 N N . ILE A 1 313 ? 11.119 -0.363 -35.797 1.00 60.84 313 ILE A N 1
ATOM 2378 C CA . ILE A 1 313 ? 11.654 -1.597 -36.400 1.00 60.84 313 ILE A CA 1
ATOM 2379 C C . ILE A 1 313 ? 13.087 -1.880 -35.934 1.00 60.84 313 ILE A C 1
ATOM 2381 O O . ILE A 1 313 ? 13.845 -0.955 -35.644 1.00 60.84 313 ILE A O 1
ATOM 2385 N N . ASP A 1 314 ? 13.472 -3.160 -35.919 1.00 58.31 314 ASP A N 1
ATOM 2386 C CA . ASP A 1 314 ? 14.788 -3.628 -35.445 1.00 58.31 314 ASP A CA 1
ATOM 2387 C C . ASP A 1 314 ? 15.972 -3.020 -36.222 1.00 58.31 314 ASP A C 1
ATOM 2389 O O . ASP A 1 314 ? 17.041 -2.800 -35.652 1.00 58.31 314 ASP A O 1
ATOM 2393 N N . ASP A 1 315 ? 15.771 -2.688 -37.500 1.00 58.16 315 ASP A N 1
ATOM 2394 C CA . ASP A 1 315 ? 16.784 -2.060 -38.358 1.00 58.16 315 ASP A CA 1
ATOM 2395 C C . ASP A 1 315 ? 16.973 -0.553 -38.072 1.00 58.16 315 ASP A C 1
ATOM 2397 O O . ASP A 1 315 ? 17.935 0.056 -38.548 1.00 58.16 315 ASP A O 1
ATOM 2401 N N . ASN A 1 316 ? 16.089 0.055 -37.266 1.00 53.81 316 ASN A N 1
ATOM 2402 C CA . ASN A 1 316 ? 16.153 1.457 -36.841 1.00 53.81 316 ASN A CA 1
ATOM 2403 C C . ASN A 1 316 ? 15.932 1.602 -35.316 1.00 53.81 316 ASN A C 1
ATOM 2405 O O . ASN A 1 316 ? 14.927 2.178 -34.880 1.00 53.81 316 ASN A O 1
ATOM 2409 N N . PRO A 1 317 ? 16.846 1.055 -34.488 1.00 60.75 317 PRO A N 1
ATOM 2410 C CA . PRO A 1 317 ? 16.696 1.044 -33.038 1.00 60.75 317 PRO A CA 1
ATOM 2411 C C . PRO A 1 317 ? 16.809 2.456 -32.458 1.00 60.75 317 PRO A C 1
ATOM 2413 O O . PRO A 1 317 ? 17.518 3.297 -33.007 1.00 60.75 317 PRO A O 1
ATOM 2416 N N . ILE A 1 318 ? 16.192 2.680 -31.296 1.00 58.22 318 ILE A N 1
ATOM 2417 C CA . ILE A 1 318 ? 16.364 3.917 -30.522 1.00 58.22 318 ILE A CA 1
ATOM 2418 C C . ILE A 1 318 ? 17.842 4.065 -30.147 1.00 58.22 318 ILE A C 1
ATOM 2420 O O . ILE A 1 318 ? 18.385 3.252 -29.391 1.00 58.22 318 ILE A O 1
ATOM 2424 N N . ARG A 1 319 ? 18.507 5.104 -30.657 1.00 57.91 319 ARG A N 1
ATOM 2425 C CA . ARG A 1 319 ? 19.918 5.374 -30.366 1.00 57.91 319 ARG A CA 1
ATOM 2426 C C . ARG A 1 319 ? 20.029 6.401 -29.248 1.00 57.91 319 ARG A C 1
ATOM 2428 O O . ARG A 1 319 ? 19.990 7.606 -29.472 1.00 57.91 319 ARG A O 1
ATOM 2435 N N . LEU A 1 320 ? 20.237 5.918 -28.025 1.00 58.00 320 LEU A N 1
ATOM 2436 C CA . LEU A 1 320 ? 20.478 6.770 -26.860 1.00 58.00 320 LEU A CA 1
ATOM 2437 C C . LEU A 1 320 ? 21.892 7.380 -26.934 1.00 58.00 320 LEU A C 1
ATOM 2439 O O . LEU A 1 320 ? 22.879 6.778 -26.512 1.00 58.00 320 LEU A O 1
ATOM 2443 N N . GLN A 1 321 ? 22.018 8.562 -27.542 1.00 52.53 321 GLN A N 1
ATOM 2444 C CA . GLN A 1 321 ? 23.304 9.253 -27.646 1.00 52.53 321 GLN A CA 1
ATOM 2445 C C . GLN A 1 321 ? 23.776 9.749 -26.267 1.00 52.53 321 GLN A C 1
ATOM 2447 O O . GLN A 1 321 ? 23.031 10.395 -25.527 1.00 52.53 321 GLN A O 1
ATOM 2452 N N . GLY A 1 322 ? 25.033 9.454 -25.920 1.00 57.62 322 GLY A N 1
ATOM 2453 C CA . GLY A 1 322 ? 25.700 9.965 -24.716 1.00 57.62 322 GLY A CA 1
ATOM 2454 C C . GLY A 1 322 ? 25.555 9.127 -23.437 1.00 57.62 322 GLY A C 1
ATOM 2455 O O . GLY A 1 322 ? 26.063 9.566 -22.411 1.00 57.62 322 GLY A O 1
ATOM 2456 N N . ASP A 1 323 ? 24.911 7.953 -23.472 1.00 65.44 323 ASP A N 1
ATOM 2457 C CA . ASP A 1 323 ? 24.832 7.051 -22.308 1.00 65.44 323 ASP A CA 1
ATOM 2458 C C . ASP A 1 323 ? 25.915 5.974 -22.318 1.00 65.44 323 ASP A C 1
ATOM 2460 O O . ASP A 1 323 ? 26.208 5.346 -23.338 1.00 65.44 323 ASP A O 1
ATOM 2464 N N . THR A 1 324 ? 26.484 5.708 -21.148 1.00 72.06 324 THR A N 1
ATOM 2465 C CA . THR A 1 324 ? 27.343 4.549 -20.916 1.00 72.06 324 THR A CA 1
ATOM 2466 C C . THR A 1 324 ? 26.501 3.293 -20.689 1.00 72.06 324 THR A C 1
ATOM 2468 O O . THR A 1 324 ? 25.376 3.341 -20.185 1.00 72.06 324 THR A O 1
ATOM 2471 N N . ALA A 1 325 ? 27.069 2.124 -20.999 1.00 71.75 325 ALA A N 1
ATOM 2472 C CA . ALA A 1 325 ? 26.425 0.842 -20.702 1.00 71.75 325 ALA A CA 1
ATOM 2473 C C . ALA A 1 325 ? 26.085 0.689 -19.204 1.00 71.75 325 ALA A C 1
ATOM 2475 O O . ALA A 1 325 ? 25.143 -0.023 -18.858 1.00 71.75 325 ALA A O 1
ATOM 2476 N N . GLU A 1 326 ? 26.818 1.391 -18.338 1.00 68.25 326 GLU A N 1
ATOM 2477 C CA . GLU A 1 326 ? 26.727 1.290 -16.880 1.00 68.25 326 GLU A CA 1
ATOM 2478 C C . GLU A 1 326 ? 25.564 2.121 -16.342 1.00 68.25 326 GLU A C 1
ATOM 2480 O O . GLU A 1 326 ? 24.796 1.627 -15.520 1.00 68.25 326 GLU A O 1
ATOM 2485 N N . GLU A 1 327 ? 25.354 3.320 -16.895 1.00 68.50 327 GLU A N 1
ATOM 2486 C CA . GLU A 1 327 ? 24.121 4.105 -16.735 1.00 68.50 327 GLU A CA 1
ATOM 2487 C C . GLU A 1 327 ? 22.897 3.292 -17.147 1.00 68.50 327 GLU A C 1
ATOM 2489 O O . GLU A 1 327 ? 21.969 3.119 -16.359 1.00 68.50 327 GLU A O 1
ATOM 2494 N N . PHE A 1 328 ? 22.922 2.704 -18.343 1.00 79.62 328 PHE A N 1
ATOM 2495 C CA . PHE A 1 328 ? 21.788 1.923 -18.825 1.00 79.62 328 PHE A CA 1
ATOM 2496 C C . PHE A 1 328 ? 21.515 0.686 -17.958 1.00 79.62 328 PHE A C 1
ATOM 2498 O O . PHE A 1 328 ? 20.368 0.410 -17.606 1.00 79.62 328 PHE A O 1
ATOM 2505 N N . ARG A 1 329 ? 22.562 -0.029 -17.526 1.00 80.25 329 ARG A N 1
ATOM 2506 C CA . ARG A 1 329 ? 22.434 -1.161 -16.591 1.00 80.25 329 ARG A CA 1
ATOM 2507 C C . ARG A 1 329 ? 21.884 -0.741 -15.236 1.00 80.25 329 ARG A C 1
ATOM 2509 O O . ARG A 1 329 ? 21.116 -1.502 -14.656 1.00 80.25 329 ARG A O 1
ATOM 2516 N N . ALA A 1 330 ? 22.244 0.438 -14.742 1.00 79.12 330 ALA A N 1
ATOM 2517 C CA . ALA A 1 330 ? 21.736 0.943 -13.480 1.00 79.12 330 ALA A CA 1
ATOM 2518 C C . ALA A 1 330 ? 20.254 1.330 -13.572 1.00 79.12 330 ALA A C 1
ATOM 2520 O O . ALA A 1 330 ? 19.494 0.920 -12.698 1.00 79.12 330 ALA A O 1
ATOM 2521 N N . LEU A 1 331 ? 19.814 2.002 -14.650 1.00 82.50 331 LEU A N 1
ATOM 2522 C CA . LEU A 1 331 ? 18.383 2.260 -14.888 1.00 82.50 331 LEU A CA 1
ATOM 2523 C C . LEU A 1 331 ? 17.585 0.966 -14.926 1.00 82.50 331 LEU A C 1
ATOM 2525 O O . LEU A 1 331 ? 16.547 0.846 -14.287 1.00 82.50 331 LEU A O 1
ATOM 2529 N N . LEU A 1 332 ? 18.083 -0.016 -15.672 1.00 82.88 332 LEU A N 1
ATOM 2530 C CA . LEU A 1 332 ? 17.433 -1.312 -15.768 1.00 82.88 332 LEU A CA 1
ATOM 2531 C C . LEU A 1 332 ? 17.428 -2.022 -14.423 1.00 82.88 332 LEU A C 1
ATOM 2533 O O . LEU A 1 332 ? 16.416 -2.596 -14.050 1.00 82.88 332 LEU A O 1
ATOM 2537 N N . TRP A 1 333 ? 18.510 -1.944 -13.657 1.00 89.94 333 TRP A N 1
ATOM 2538 C CA . TRP A 1 333 ? 18.480 -2.432 -12.291 1.00 89.94 333 TRP A CA 1
ATOM 2539 C C . TRP A 1 333 ? 17.360 -1.746 -11.496 1.00 89.94 333 TRP A C 1
ATOM 2541 O O . TRP A 1 333 ? 16.536 -2.450 -10.953 1.00 89.94 333 TRP A O 1
ATOM 2551 N N . ALA A 1 334 ? 17.177 -0.427 -11.522 1.00 84.56 334 ALA A N 1
ATOM 2552 C CA . ALA A 1 334 ? 16.063 0.187 -10.780 1.00 84.56 334 ALA A CA 1
ATOM 2553 C C . ALA A 1 334 ? 14.659 -0.087 -11.330 1.00 84.56 334 ALA A C 1
ATOM 2555 O O . ALA A 1 334 ? 13.674 0.016 -10.606 1.00 84.56 334 ALA A O 1
ATOM 2556 N N . LEU A 1 335 ? 14.529 -0.401 -12.613 1.00 79.06 335 LEU A N 1
ATOM 2557 C CA . LEU A 1 335 ? 13.235 -0.771 -13.183 1.00 79.06 335 LEU A CA 1
ATOM 2558 C C . LEU A 1 335 ? 12.880 -2.236 -12.900 1.00 79.06 335 LEU A C 1
ATOM 2560 O O . LEU A 1 335 ? 11.701 -2.586 -12.913 1.00 79.06 335 LEU A O 1
ATOM 2564 N N . TYR A 1 336 ? 13.883 -3.082 -12.644 1.00 75.75 336 TYR A N 1
ATOM 2565 C CA . TYR A 1 336 ? 13.726 -4.538 -12.589 1.00 75.75 336 TYR A CA 1
ATOM 2566 C C . TYR A 1 336 ? 14.268 -5.199 -11.309 1.00 75.75 336 TYR A C 1
ATOM 2568 O O . TYR A 1 336 ? 14.118 -6.411 -11.158 1.00 75.75 336 TYR A O 1
ATOM 2576 N N . ALA A 1 337 ? 14.883 -4.445 -10.397 1.00 75.50 337 ALA A N 1
ATOM 2577 C CA . ALA A 1 337 ? 15.406 -4.943 -9.131 1.00 75.50 337 ALA A CA 1
ATOM 2578 C C . ALA A 1 337 ? 14.264 -5.398 -8.227 1.00 75.50 337 ALA A C 1
ATOM 2580 O O . ALA A 1 337 ? 13.189 -4.794 -8.155 1.00 75.50 337 ALA A O 1
ATOM 2581 N N . LEU A 1 338 ? 14.506 -6.497 -7.525 1.00 75.38 338 LEU A N 1
ATOM 2582 C CA . LEU A 1 338 ? 13.574 -7.056 -6.566 1.00 75.38 338 LEU A CA 1
ATOM 2583 C C . LEU A 1 338 ? 13.583 -6.219 -5.274 1.00 75.38 338 LEU A C 1
ATOM 2585 O O . LEU A 1 338 ? 14.599 -5.611 -4.935 1.00 75.38 338 LEU A O 1
ATOM 2589 N N . PRO A 1 339 ? 12.490 -6.217 -4.486 1.00 70.06 339 PRO A N 1
ATOM 2590 C CA . PRO A 1 339 ? 12.409 -5.426 -3.256 1.00 70.06 339 PRO A CA 1
ATOM 2591 C C . PRO A 1 339 ? 13.581 -5.631 -2.282 1.00 70.06 339 PRO A C 1
ATOM 2593 O O . PRO A 1 339 ? 14.034 -4.671 -1.671 1.00 70.06 339 PRO A O 1
ATOM 2596 N N . HIS A 1 340 ? 14.128 -6.845 -2.169 1.00 66.00 340 HIS A N 1
ATOM 2597 C CA . HIS A 1 340 ? 15.282 -7.108 -1.302 1.00 66.00 340 HIS A CA 1
ATOM 2598 C C . HIS A 1 340 ? 16.597 -6.517 -1.844 1.00 66.00 340 HIS A C 1
ATOM 2600 O O . HIS A 1 340 ? 17.463 -6.147 -1.060 1.00 66.00 340 HIS A O 1
ATOM 2606 N N . GLU A 1 341 ? 16.752 -6.378 -3.163 1.00 75.25 341 GLU A N 1
ATOM 2607 C CA . GLU A 1 341 ? 17.917 -5.717 -3.769 1.00 75.25 341 GLU A CA 1
ATOM 2608 C C . GLU A 1 341 ? 17.876 -4.210 -3.499 1.00 75.25 341 GLU A C 1
ATOM 2610 O O . GLU A 1 341 ? 18.908 -3.598 -3.232 1.00 75.25 341 GLU A O 1
ATOM 2615 N N . PHE A 1 342 ? 16.674 -3.625 -3.469 1.00 77.75 342 PHE A N 1
ATOM 2616 C CA . PHE A 1 342 ? 16.484 -2.257 -2.998 1.00 77.75 342 PHE A CA 1
ATOM 2617 C C . PHE A 1 342 ? 16.786 -2.105 -1.507 1.00 77.75 342 PHE A C 1
ATOM 2619 O O . PHE A 1 342 ? 17.425 -1.129 -1.126 1.00 77.75 342 PHE A O 1
ATOM 2626 N N . MET A 1 343 ? 16.403 -3.080 -0.676 1.00 70.31 343 MET A N 1
ATOM 2627 C CA . MET A 1 343 ? 16.756 -3.088 0.750 1.00 70.31 343 MET A CA 1
ATOM 2628 C C . MET A 1 343 ? 18.277 -3.155 0.959 1.00 70.31 343 MET A C 1
ATOM 2630 O O . MET A 1 343 ? 18.812 -2.392 1.761 1.00 70.31 343 MET A O 1
ATOM 2634 N N . LEU A 1 344 ? 18.990 -3.993 0.197 1.00 75.25 344 LEU A N 1
ATOM 2635 C CA . LEU A 1 344 ? 20.458 -4.065 0.226 1.00 75.25 344 LEU A CA 1
ATOM 2636 C C . LEU A 1 344 ? 21.105 -2.758 -0.242 1.00 75.25 344 LEU A C 1
ATOM 2638 O O . LEU A 1 344 ? 22.069 -2.298 0.363 1.00 75.25 344 LEU A O 1
ATOM 2642 N N . ALA A 1 345 ? 20.533 -2.116 -1.261 1.00 71.06 345 ALA A N 1
ATOM 2643 C CA . ALA A 1 345 ? 20.979 -0.807 -1.717 1.00 71.06 345 ALA A CA 1
ATOM 2644 C C . ALA A 1 345 ? 20.742 0.307 -0.684 1.00 71.06 345 ALA A C 1
ATOM 2646 O O . ALA A 1 345 ? 21.393 1.339 -0.771 1.00 71.06 345 ALA A O 1
ATOM 2647 N N . THR A 1 346 ? 19.858 0.106 0.300 1.00 74.62 346 THR A N 1
ATOM 2648 C CA . THR A 1 346 ? 19.670 1.019 1.445 1.00 74.62 346 THR A CA 1
ATOM 2649 C C . THR A 1 346 ? 20.494 0.655 2.685 1.00 74.62 346 THR A C 1
ATOM 2651 O O . THR A 1 346 ? 20.452 1.379 3.679 1.00 74.62 346 THR A O 1
ATOM 2654 N N . GLY A 1 347 ? 21.228 -0.459 2.640 1.00 67.06 347 GLY A N 1
ATOM 2655 C CA . GLY A 1 347 ? 22.062 -0.956 3.731 1.00 67.06 347 GLY A CA 1
ATOM 2656 C C . GLY A 1 347 ? 23.521 -0.476 3.668 1.00 67.06 347 GLY A C 1
ATOM 2657 O O . GLY A 1 347 ? 23.912 0.239 2.747 1.00 67.06 347 GLY A O 1
ATOM 2658 N N . PRO A 1 348 ? 24.360 -0.887 4.633 1.00 65.25 348 PRO A N 1
ATOM 2659 C CA . PRO A 1 348 ? 25.772 -0.495 4.716 1.00 65.25 348 PRO A CA 1
ATOM 2660 C C . PRO A 1 348 ? 26.660 -1.073 3.600 1.00 65.25 348 PRO A C 1
ATOM 2662 O O . PRO A 1 348 ? 27.775 -0.598 3.425 1.00 65.25 348 PRO A O 1
ATOM 2665 N N . ASP A 1 349 ? 26.163 -2.042 2.825 1.00 68.44 349 ASP A N 1
ATOM 2666 C CA . ASP A 1 349 ? 26.862 -2.657 1.685 1.00 68.44 349 ASP A CA 1
ATOM 2667 C C . ASP A 1 349 ? 26.387 -2.099 0.324 1.00 68.44 349 ASP A C 1
ATOM 2669 O O . ASP A 1 349 ? 26.561 -2.733 -0.722 1.00 68.44 349 ASP A O 1
ATOM 2673 N N . ALA A 1 350 ? 25.732 -0.931 0.312 1.00 70.75 350 ALA A N 1
ATOM 2674 C CA . ALA A 1 350 ? 25.167 -0.354 -0.903 1.00 70.75 350 ALA A CA 1
ATOM 2675 C C . ALA A 1 350 ? 26.227 -0.078 -1.983 1.00 70.75 350 ALA A C 1
ATOM 2677 O O . ALA A 1 350 ? 27.237 0.597 -1.760 1.00 70.75 350 ALA A O 1
ATOM 2678 N N . ASN A 1 351 ? 25.948 -0.516 -3.214 1.00 76.38 351 ASN A N 1
ATOM 2679 C CA . ASN A 1 351 ? 26.788 -0.199 -4.365 1.00 76.38 351 ASN A CA 1
ATOM 2680 C C . ASN A 1 351 ? 26.558 1.251 -4.815 1.00 76.38 351 ASN A C 1
ATOM 2682 O O . ASN A 1 351 ? 25.733 1.546 -5.684 1.00 76.38 351 ASN A O 1
ATOM 2686 N N . CYS A 1 352 ? 27.326 2.165 -4.229 1.00 65.00 352 CYS A N 1
ATOM 2687 C CA . CYS A 1 352 ? 27.225 3.593 -4.508 1.00 65.00 352 CYS A CA 1
ATOM 2688 C C . CYS A 1 352 ? 27.460 3.915 -5.983 1.00 65.00 352 CYS A C 1
ATOM 2690 O O . CYS A 1 352 ? 26.730 4.726 -6.537 1.00 65.00 352 CYS A O 1
ATOM 2692 N N . VAL A 1 353 ? 28.404 3.236 -6.645 1.00 69.50 353 VAL A N 1
ATOM 2693 C CA . VAL A 1 353 ? 28.718 3.440 -8.071 1.00 69.50 353 VAL A CA 1
ATOM 2694 C C . VAL A 1 353 ? 27.528 3.090 -8.966 1.00 69.50 353 VAL A C 1
ATOM 2696 O O . VAL A 1 353 ? 27.291 3.756 -9.970 1.00 69.50 353 VAL A O 1
ATOM 2699 N N . GLN A 1 354 ? 26.732 2.088 -8.597 1.00 77.88 354 GLN A N 1
ATOM 2700 C CA . GLN A 1 354 ? 25.495 1.749 -9.300 1.00 77.88 354 GLN A CA 1
ATOM 2701 C C . GLN A 1 354 ? 24.386 2.783 -9.050 1.00 77.88 354 GLN A C 1
ATOM 2703 O O . GLN A 1 354 ? 23.698 3.170 -9.992 1.00 77.88 354 GLN A O 1
ATOM 2708 N N . LEU A 1 355 ? 24.232 3.265 -7.814 1.00 70.94 355 LEU A N 1
ATOM 2709 C CA . LEU A 1 355 ? 23.219 4.262 -7.433 1.00 70.94 355 LEU A CA 1
ATOM 2710 C C . LEU A 1 355 ? 23.488 5.647 -8.055 1.00 70.94 355 LEU A C 1
ATOM 2712 O O . LEU A 1 355 ? 22.612 6.205 -8.710 1.00 70.94 355 LEU A O 1
ATOM 2716 N N . VAL A 1 356 ? 24.716 6.154 -7.920 1.00 62.25 356 VAL A N 1
ATOM 2717 C CA . VAL A 1 356 ? 25.627 6.346 -9.051 1.00 62.25 356 VAL A CA 1
ATOM 2718 C C . VAL A 1 356 ? 25.042 6.518 -10.469 1.00 62.25 356 VAL A C 1
ATOM 2720 O O . VAL A 1 356 ? 24.344 7.433 -10.888 1.00 62.25 356 VAL A O 1
ATOM 2723 N N . HIS A 1 357 ? 25.329 5.528 -11.285 1.00 71.69 357 HIS A N 1
ATOM 2724 C CA . HIS A 1 357 ? 24.797 5.399 -12.629 1.00 71.69 357 HIS A CA 1
ATOM 2725 C C . HIS A 1 357 ? 23.262 5.506 -12.739 1.00 71.69 357 HIS A C 1
ATOM 2727 O O . HIS A 1 357 ? 22.774 5.962 -13.770 1.00 71.69 357 HIS A O 1
ATOM 2733 N N . LEU A 1 358 ? 22.504 5.153 -11.698 1.00 78.19 358 LEU A N 1
ATOM 2734 C CA . LEU A 1 358 ? 21.045 5.158 -11.706 1.00 78.19 358 LEU A CA 1
ATOM 2735 C C . LEU A 1 358 ? 20.419 6.555 -11.626 1.00 78.19 358 LEU A C 1
ATOM 2737 O O . LEU A 1 358 ? 19.558 6.881 -12.447 1.00 78.19 358 LEU A O 1
ATOM 2741 N N . ALA A 1 359 ? 20.794 7.391 -10.655 1.00 62.09 359 ALA A N 1
ATOM 2742 C CA . ALA A 1 359 ? 20.202 8.731 -10.572 1.00 62.09 359 ALA A CA 1
ATOM 2743 C C . ALA A 1 359 ? 20.573 9.570 -11.813 1.00 62.09 359 ALA A C 1
ATOM 2745 O O . ALA A 1 359 ? 19.801 10.411 -12.254 1.00 62.09 359 ALA A O 1
ATOM 2746 N N . ARG A 1 360 ? 21.706 9.245 -12.440 1.00 58.66 360 ARG A N 1
ATOM 2747 C CA . ARG A 1 360 ? 22.287 9.855 -13.637 1.00 58.66 360 ARG A CA 1
ATOM 2748 C C . ARG A 1 360 ? 21.363 9.810 -14.845 1.00 58.66 360 ARG A C 1
ATOM 2750 O O . ARG A 1 360 ? 20.979 10.815 -15.436 1.00 58.66 360 ARG A O 1
ATOM 2757 N N . ILE A 1 361 ? 20.983 8.587 -15.169 1.00 70.06 361 ILE A N 1
ATOM 2758 C CA . ILE A 1 361 ? 20.151 8.245 -16.304 1.00 70.06 361 ILE A CA 1
ATOM 2759 C C . ILE A 1 361 ? 18.676 8.498 -15.981 1.00 70.06 361 ILE A C 1
ATOM 2761 O O . ILE A 1 361 ? 17.919 8.910 -16.854 1.00 70.06 361 ILE A O 1
ATOM 2765 N N . SER A 1 362 ? 18.274 8.353 -14.711 1.00 72.12 362 SER A N 1
ATOM 2766 C CA . SER A 1 362 ? 16.932 8.729 -14.255 1.00 72.12 362 SER A CA 1
ATOM 2767 C C . SER A 1 362 ? 16.701 10.231 -14.397 1.00 72.12 362 SER A C 1
ATOM 2769 O O . SER A 1 362 ? 15.638 10.628 -14.858 1.00 72.12 362 SER A O 1
ATOM 2771 N N . HIS A 1 363 ? 17.707 11.054 -14.091 1.00 67.25 363 HIS A N 1
ATOM 2772 C CA . HIS A 1 363 ? 17.675 12.496 -14.318 1.00 67.25 363 HIS A CA 1
ATOM 2773 C C . HIS A 1 363 ? 17.601 12.832 -15.816 1.00 67.25 363 HIS A C 1
ATOM 2775 O O . HIS A 1 363 ? 16.694 13.551 -16.239 1.00 67.25 363 HIS A O 1
ATOM 2781 N N . LYS A 1 364 ? 18.490 12.244 -16.638 1.00 66.56 364 LYS A N 1
ATOM 2782 C CA . LYS A 1 364 ? 18.511 12.441 -18.103 1.00 66.56 364 LYS A CA 1
ATOM 2783 C C . LYS A 1 364 ? 17.149 12.174 -18.755 1.00 66.56 364 LYS A C 1
ATOM 2785 O O . LYS A 1 364 ? 16.727 12.942 -19.614 1.00 66.56 364 LYS A O 1
ATOM 2790 N N . TYR A 1 365 ? 16.456 11.118 -18.328 1.00 72.62 365 TYR A N 1
ATOM 2791 C CA . TYR A 1 365 ? 15.151 10.715 -18.867 1.00 72.62 365 TYR A CA 1
ATOM 2792 C C . TYR A 1 365 ? 13.948 11.143 -18.006 1.00 72.62 365 TYR A C 1
ATOM 2794 O O . TYR A 1 365 ? 12.830 10.697 -18.248 1.00 72.62 365 TYR A O 1
ATOM 2802 N N . GLN A 1 366 ? 14.152 12.020 -17.017 1.00 64.00 366 GLN A N 1
ATOM 2803 C CA . GLN A 1 366 ? 13.115 12.571 -16.131 1.00 64.00 366 GLN A CA 1
ATOM 2804 C C . GLN A 1 366 ? 12.281 11.545 -15.334 1.00 64.00 366 GLN A C 1
ATOM 2806 O O . GLN A 1 366 ? 11.123 11.795 -14.982 1.00 64.00 366 GLN A O 1
ATOM 2811 N N . PHE A 1 367 ? 12.869 10.412 -14.950 1.00 69.31 367 PHE A N 1
ATOM 2812 C CA . PHE A 1 367 ? 12.280 9.456 -14.009 1.00 69.31 367 PHE A CA 1
ATOM 2813 C C . PHE A 1 367 ? 12.364 9.967 -12.561 1.00 69.31 367 PHE A C 1
ATOM 2815 O O . PHE A 1 367 ? 13.079 9.411 -11.725 1.00 69.31 367 PHE A O 1
ATOM 2822 N N . ARG A 1 368 ? 11.597 11.019 -12.243 1.00 59.34 368 ARG A N 1
ATOM 2823 C CA . ARG A 1 368 ? 11.705 11.773 -10.977 1.00 59.34 368 ARG A CA 1
ATOM 2824 C C . ARG A 1 368 ? 11.599 10.919 -9.716 1.00 59.34 368 ARG A C 1
ATOM 2826 O O . ARG A 1 368 ? 12.307 11.175 -8.748 1.00 59.34 368 ARG A O 1
ATOM 2833 N N . SER A 1 369 ? 10.731 9.908 -9.700 1.00 64.12 369 SER A N 1
ATOM 2834 C CA . SER A 1 369 ? 10.579 9.025 -8.534 1.00 64.12 369 SER A CA 1
ATOM 2835 C C . SER A 1 369 ? 11.817 8.159 -8.294 1.00 64.12 369 SER A C 1
ATOM 2837 O O . SER A 1 369 ? 12.203 7.959 -7.146 1.00 64.12 369 SER A O 1
ATOM 2839 N N . ILE A 1 370 ? 12.455 7.685 -9.366 1.00 76.69 370 ILE A N 1
ATOM 2840 C CA . ILE A 1 370 ? 13.650 6.834 -9.303 1.00 76.69 370 ILE A CA 1
ATOM 2841 C C . ILE A 1 370 ? 14.880 7.681 -8.977 1.00 76.69 370 ILE A C 1
ATOM 2843 O O . ILE A 1 370 ? 15.687 7.298 -8.136 1.00 76.69 370 ILE A O 1
ATOM 2847 N N . GLU A 1 371 ? 14.973 8.866 -9.580 1.00 74.56 371 GLU A N 1
ATOM 2848 C CA . GLU A 1 371 ? 15.982 9.874 -9.263 1.00 74.56 371 GLU A CA 1
ATOM 2849 C C . GLU A 1 371 ? 15.922 10.268 -7.779 1.00 74.56 371 GLU A C 1
ATOM 2851 O O . GLU A 1 371 ? 16.922 10.164 -7.073 1.00 74.56 371 GLU A O 1
ATOM 2856 N N . THR A 1 372 ? 14.737 10.637 -7.280 1.00 61.44 372 THR A N 1
ATOM 2857 C CA . THR A 1 372 ? 14.539 11.039 -5.875 1.00 61.44 372 THR A CA 1
ATOM 2858 C C . THR A 1 372 ? 14.899 9.909 -4.917 1.00 61.44 372 THR A C 1
ATOM 2860 O O . THR A 1 372 ? 15.548 10.139 -3.899 1.00 61.44 372 THR A O 1
ATOM 2863 N N . TRP A 1 373 ? 14.494 8.680 -5.242 1.00 83.50 373 TRP A N 1
ATOM 2864 C CA . TRP A 1 373 ? 14.808 7.513 -4.429 1.00 83.50 373 TRP A CA 1
ATOM 2865 C C . TRP A 1 373 ? 16.318 7.238 -4.399 1.00 83.50 373 TRP A C 1
ATOM 2867 O O . TRP A 1 373 ? 16.897 7.158 -3.318 1.00 83.50 373 TRP A O 1
ATOM 2877 N N . ALA A 1 374 ? 16.979 7.177 -5.557 1.00 72.06 374 ALA A N 1
ATOM 2878 C CA . ALA A 1 374 ? 18.408 6.882 -5.649 1.00 72.06 374 ALA A CA 1
ATOM 2879 C C . ALA A 1 374 ? 19.272 7.951 -4.955 1.00 72.06 374 ALA A C 1
ATOM 2881 O O . ALA A 1 374 ? 20.219 7.611 -4.246 1.00 72.06 374 ALA A O 1
ATOM 2882 N N . LEU A 1 375 ? 18.910 9.233 -5.088 1.00 60.34 375 LEU A N 1
ATOM 2883 C CA . LEU A 1 375 ? 19.566 10.331 -4.371 1.00 60.34 375 LEU A CA 1
ATOM 2884 C C . LEU A 1 375 ? 19.331 10.258 -2.855 1.00 60.34 375 LEU A C 1
ATOM 2886 O O . LEU A 1 375 ? 20.260 10.487 -2.083 1.00 60.34 375 LEU A O 1
ATOM 2890 N N . GLY A 1 376 ? 18.119 9.901 -2.418 1.00 57.44 376 GLY A N 1
ATOM 2891 C CA . GLY A 1 376 ? 17.804 9.711 -1.000 1.00 57.44 376 GLY A CA 1
ATOM 2892 C C . GLY A 1 376 ? 18.630 8.594 -0.359 1.00 57.44 376 GLY A C 1
ATOM 2893 O O . GLY A 1 376 ? 19.155 8.766 0.739 1.00 57.44 376 GLY A O 1
ATOM 2894 N N . VAL A 1 377 ? 18.808 7.483 -1.076 1.00 68.06 377 VAL A N 1
ATOM 2895 C CA . VAL A 1 377 ? 19.604 6.336 -0.622 1.00 68.06 377 VAL A CA 1
ATOM 2896 C C . VAL A 1 377 ? 21.096 6.665 -0.550 1.00 68.06 377 VAL A C 1
ATOM 2898 O O . VAL A 1 377 ? 21.731 6.371 0.461 1.00 68.06 377 VAL A O 1
ATOM 2901 N N . LEU A 1 378 ? 21.649 7.331 -1.570 1.00 62.00 378 LEU A N 1
ATOM 2902 C CA . LEU A 1 378 ? 23.036 7.816 -1.549 1.00 62.00 378 LEU A CA 1
ATOM 2903 C C . LEU A 1 378 ? 23.279 8.764 -0.371 1.00 62.00 378 LEU A C 1
ATOM 2905 O O . LEU A 1 378 ? 24.271 8.623 0.339 1.00 62.00 378 LEU A O 1
ATOM 2909 N N . ASN A 1 379 ? 22.350 9.692 -0.129 1.00 58.28 379 ASN A N 1
ATOM 2910 C CA . ASN A 1 379 ? 22.433 10.613 0.997 1.00 58.28 379 ASN A CA 1
ATOM 2911 C C . ASN A 1 379 ? 22.461 9.860 2.338 1.00 58.28 379 ASN A C 1
ATOM 2913 O O . ASN A 1 379 ? 23.311 10.134 3.180 1.00 58.28 379 ASN A O 1
ATOM 2917 N N . SER A 1 380 ? 21.581 8.876 2.544 1.00 60.03 380 SER A N 1
ATOM 2918 C CA . SER A 1 380 ? 21.585 8.059 3.765 1.00 60.03 380 SER A CA 1
ATOM 2919 C C . SER A 1 380 ? 22.869 7.239 3.935 1.00 60.03 380 SER A C 1
ATOM 2921 O O . SER A 1 380 ? 23.403 7.180 5.040 1.00 60.03 380 SER A O 1
ATOM 2923 N N . TYR A 1 381 ? 23.389 6.646 2.859 1.00 60.91 381 TYR A N 1
ATOM 2924 C CA . TYR A 1 381 ? 24.604 5.832 2.903 1.00 60.91 381 TYR A CA 1
ATOM 2925 C C . TYR A 1 381 ? 25.847 6.648 3.282 1.00 60.91 381 TYR A C 1
ATOM 2927 O O . TYR A 1 381 ? 26.617 6.238 4.151 1.00 60.91 381 TYR A O 1
ATOM 2935 N N . PHE A 1 382 ? 26.038 7.818 2.669 1.00 56.91 382 PHE A N 1
ATOM 2936 C CA . PHE A 1 382 ? 27.219 8.646 2.921 1.00 56.91 382 PHE A CA 1
ATOM 2937 C C . PHE A 1 382 ? 27.182 9.369 4.269 1.00 56.91 382 PHE A C 1
ATOM 2939 O O . PHE A 1 382 ? 28.231 9.536 4.888 1.00 56.91 382 PHE A O 1
ATOM 2946 N N . ASN A 1 383 ? 25.989 9.681 4.785 1.00 55.97 383 ASN A N 1
ATOM 2947 C CA . ASN A 1 383 ? 25.828 10.138 6.169 1.00 55.97 383 ASN A CA 1
ATOM 2948 C C . ASN A 1 383 ? 26.285 9.082 7.194 1.00 55.97 383 ASN A C 1
ATOM 2950 O O . ASN A 1 383 ? 26.751 9.429 8.278 1.00 55.97 383 ASN A O 1
ATOM 2954 N N . LEU A 1 384 ? 26.152 7.792 6.865 1.00 54.88 384 LEU A N 1
ATOM 2955 C CA . LEU A 1 384 ? 26.557 6.679 7.730 1.00 54.88 384 LEU A CA 1
ATOM 2956 C C . LEU A 1 384 ? 28.023 6.262 7.524 1.00 54.88 384 LEU A C 1
ATOM 2958 O O . LEU A 1 384 ? 28.629 5.732 8.453 1.00 54.88 384 LEU A O 1
ATOM 2962 N N . ASN A 1 385 ? 28.605 6.524 6.346 1.00 55.31 385 ASN A N 1
ATOM 2963 C CA . ASN A 1 385 ? 29.974 6.135 5.985 1.00 55.31 385 ASN A CA 1
ATOM 2964 C C . ASN A 1 385 ? 30.764 7.288 5.318 1.00 55.31 385 ASN A C 1
ATOM 2966 O O . ASN A 1 385 ? 31.012 7.245 4.109 1.00 55.31 385 ASN A O 1
ATOM 2970 N N . PRO A 1 386 ? 31.232 8.296 6.082 1.00 48.47 386 PRO A N 1
ATOM 2971 C CA . PRO A 1 386 ? 31.885 9.491 5.528 1.00 48.47 386 PRO A CA 1
ATOM 2972 C C . PRO A 1 386 ? 33.203 9.225 4.778 1.00 48.47 386 PRO A C 1
ATOM 2974 O O . PRO A 1 386 ? 33.613 10.022 3.942 1.00 48.47 386 PRO A O 1
ATOM 2977 N N . THR A 1 387 ? 33.887 8.111 5.058 1.00 48.28 387 THR A N 1
ATOM 2978 C CA . THR A 1 387 ? 35.145 7.709 4.396 1.00 48.28 387 THR A CA 1
ATOM 2979 C C . THR A 1 387 ? 34.928 6.936 3.092 1.00 48.28 387 THR A C 1
ATOM 2981 O O . THR A 1 387 ? 35.877 6.709 2.346 1.00 48.28 387 THR A O 1
ATOM 2984 N N . ALA A 1 388 ? 33.689 6.541 2.773 1.00 48.06 388 ALA A N 1
ATOM 2985 C CA . ALA A 1 388 ? 33.384 5.798 1.550 1.00 48.06 388 ALA A CA 1
ATOM 2986 C C . ALA A 1 388 ? 33.631 6.623 0.270 1.00 48.06 388 ALA A C 1
ATOM 2988 O O . ALA A 1 388 ? 33.783 6.049 -0.810 1.00 48.06 388 ALA A O 1
ATOM 2989 N N . PHE A 1 389 ? 33.736 7.951 0.387 1.00 44.75 389 PHE A N 1
ATOM 2990 C CA . PHE A 1 389 ? 34.069 8.847 -0.723 1.00 44.75 389 PHE A CA 1
ATOM 2991 C C . PHE A 1 389 ? 35.451 8.595 -1.329 1.00 44.75 389 PHE A C 1
ATOM 2993 O O . PHE A 1 389 ? 35.608 8.743 -2.539 1.00 44.75 389 PHE A O 1
ATOM 3000 N N . ASP A 1 390 ? 36.415 8.124 -0.536 1.00 47.12 390 ASP A N 1
ATOM 3001 C CA . ASP A 1 390 ? 37.787 7.865 -0.995 1.00 47.12 390 ASP A CA 1
ATOM 3002 C C . ASP A 1 390 ? 37.893 6.627 -1.911 1.00 47.12 390 ASP A C 1
ATOM 3004 O O . ASP A 1 390 ? 38.932 6.384 -2.526 1.00 47.12 390 ASP A O 1
ATOM 3008 N N . THR A 1 391 ? 36.821 5.830 -2.010 1.00 43.12 391 THR A N 1
ATOM 3009 C CA . THR A 1 391 ? 36.776 4.574 -2.782 1.00 43.12 391 THR A CA 1
ATOM 3010 C C . THR A 1 391 ? 36.080 4.698 -4.140 1.00 43.12 391 THR A C 1
ATOM 3012 O O . THR A 1 391 ? 36.095 3.748 -4.927 1.00 43.12 391 THR A O 1
ATOM 3015 N N . LEU A 1 392 ? 35.485 5.857 -4.448 1.00 43.69 392 LEU A N 1
ATOM 3016 C CA . LEU A 1 392 ? 34.881 6.103 -5.756 1.00 43.69 392 LEU A CA 1
ATOM 3017 C C . LEU A 1 392 ? 35.993 6.289 -6.805 1.00 43.69 392 LEU A C 1
ATOM 3019 O O . LEU A 1 392 ? 36.913 7.078 -6.584 1.00 43.69 392 LEU A O 1
ATOM 3023 N N . PRO A 1 393 ? 35.948 5.585 -7.953 1.00 38.16 393 PRO A N 1
ATOM 3024 C CA . PRO A 1 393 ? 36.954 5.761 -8.987 1.00 38.16 393 PRO A CA 1
ATOM 3025 C C . PRO A 1 393 ? 36.907 7.202 -9.498 1.00 38.16 393 PRO A C 1
ATOM 3027 O O . PRO A 1 393 ? 35.934 7.620 -10.125 1.00 38.16 393 PRO A O 1
ATOM 3030 N N . SER A 1 394 ? 37.982 7.952 -9.250 1.00 37.97 394 SER A N 1
ATOM 3031 C CA . SER A 1 394 ? 38.208 9.245 -9.884 1.00 37.97 394 SER A CA 1
ATOM 3032 C C . SER A 1 394 ? 38.495 8.987 -11.360 1.00 37.97 394 SER A C 1
ATOM 3034 O O . SER A 1 394 ? 39.637 8.804 -11.779 1.00 37.97 394 SER A O 1
ATOM 3036 N N . THR A 1 395 ? 37.453 8.909 -12.184 1.00 35.47 395 THR A N 1
ATOM 3037 C CA . THR A 1 395 ? 37.631 9.119 -13.618 1.00 35.47 395 THR A CA 1
ATOM 3038 C C . THR A 1 395 ? 37.856 10.605 -13.801 1.00 35.47 395 THR A C 1
ATOM 3040 O O . THR A 1 395 ? 36.919 11.345 -14.070 1.00 35.47 395 THR A O 1
ATOM 3043 N N . THR A 1 396 ? 39.091 11.048 -13.593 1.00 27.27 396 THR A N 1
ATOM 3044 C CA . THR A 1 396 ? 39.551 12.362 -14.020 1.00 27.27 396 THR A CA 1
ATOM 3045 C C . THR A 1 396 ? 39.516 12.371 -15.551 1.00 27.27 396 THR A C 1
ATOM 3047 O O . THR A 1 396 ? 40.296 11.642 -16.168 1.00 27.27 396 THR A O 1
ATOM 3050 N N . PRO A 1 397 ? 38.681 13.176 -16.230 1.00 29.98 397 PRO A N 1
ATOM 3051 C CA . PRO A 1 397 ? 39.092 13.686 -17.518 1.00 29.98 397 PRO A CA 1
ATOM 3052 C C . PRO A 1 397 ? 40.101 14.785 -17.191 1.00 29.98 397 PRO A C 1
ATOM 3054 O O . PRO A 1 397 ? 39.754 15.814 -16.611 1.00 29.98 397 PRO A O 1
ATOM 3057 N N . THR A 1 398 ? 41.369 14.556 -17.511 1.00 27.94 398 THR A N 1
ATOM 3058 C CA . THR A 1 398 ? 42.362 15.624 -17.596 1.00 27.94 398 THR A CA 1
ATOM 3059 C C . THR A 1 398 ? 41.801 16.725 -18.497 1.00 27.94 398 THR A C 1
ATOM 3061 O O . THR A 1 398 ? 41.729 16.583 -19.717 1.00 27.94 398 THR A O 1
ATOM 3064 N N . LEU A 1 399 ? 41.346 17.818 -17.883 1.00 27.16 399 LEU A N 1
ATOM 3065 C CA . LEU A 1 399 ? 40.918 19.022 -18.578 1.00 27.16 399 LEU A CA 1
ATOM 3066 C C . LEU A 1 399 ? 42.164 19.712 -19.134 1.00 27.16 399 LEU A C 1
ATOM 3068 O O . LEU A 1 399 ? 42.804 20.518 -18.465 1.00 27.16 399 LEU A O 1
ATOM 3072 N N . ASN A 1 400 ? 42.492 19.409 -20.386 1.00 24.22 400 ASN A N 1
ATOM 3073 C CA . ASN A 1 400 ? 43.215 20.361 -21.212 1.00 24.22 400 ASN A CA 1
ATOM 3074 C C . ASN A 1 400 ? 42.273 21.546 -21.478 1.00 24.22 400 ASN A C 1
ATOM 3076 O O . ASN A 1 400 ? 41.348 21.441 -22.280 1.00 24.22 400 ASN A O 1
ATOM 3080 N N . HIS A 1 401 ? 42.513 22.685 -20.828 1.00 29.30 401 HIS A N 1
ATOM 3081 C CA . HIS A 1 401 ? 42.240 23.973 -21.473 1.00 29.30 401 HIS A CA 1
ATOM 3082 C C . HIS A 1 401 ? 43.287 24.144 -22.588 1.00 29.30 401 HIS A C 1
ATOM 3084 O O . HIS A 1 401 ? 44.455 23.850 -22.327 1.00 29.30 401 HIS A O 1
ATOM 3090 N N . PRO A 1 402 ? 42.934 24.601 -23.807 1.00 35.09 402 PRO A N 1
ATOM 3091 C CA . PRO A 1 402 ? 42.156 25.824 -24.012 1.00 35.09 402 PRO A CA 1
ATOM 3092 C C . PRO A 1 402 ? 41.138 25.780 -25.177 1.00 35.09 402 PRO A C 1
ATOM 3094 O O . PRO A 1 402 ? 41.208 24.943 -26.067 1.00 35.09 402 PRO A O 1
ATOM 3097 N N . ASN A 1 403 ? 40.236 26.766 -25.183 1.00 29.11 403 ASN A N 1
ATOM 3098 C CA . ASN A 1 403 ? 39.470 27.249 -26.340 1.00 29.11 403 ASN A CA 1
ATOM 3099 C C . ASN A 1 403 ? 38.731 26.199 -27.183 1.00 29.11 403 ASN A C 1
ATOM 3101 O O . ASN A 1 403 ? 39.207 25.810 -28.241 1.00 29.11 403 ASN A O 1
ATOM 3105 N N . ASN 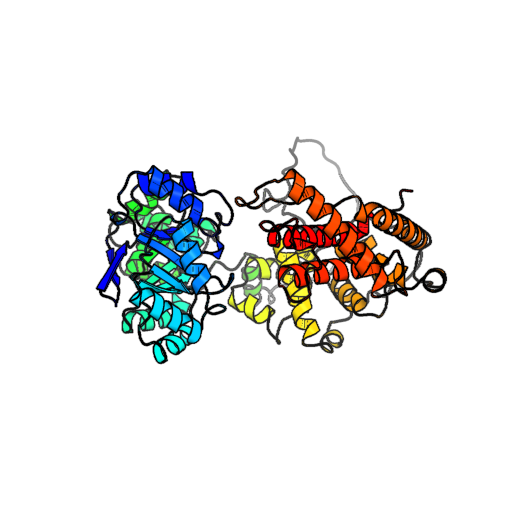A 1 404 ? 37.505 25.855 -26.787 1.00 26.42 404 ASN A N 1
ATOM 3106 C CA . ASN A 1 404 ? 36.432 25.609 -27.749 1.00 26.42 404 ASN A CA 1
ATOM 3107 C C . ASN A 1 404 ? 35.077 25.888 -27.092 1.00 26.42 404 ASN A C 1
ATOM 3109 O O . ASN A 1 404 ? 34.818 25.467 -25.965 1.00 26.42 404 ASN A O 1
ATOM 3113 N N . HIS A 1 405 ? 34.239 26.640 -27.805 1.00 28.45 405 HIS A N 1
ATOM 3114 C CA . HIS A 1 405 ? 32.824 26.819 -27.498 1.00 28.45 405 HIS A CA 1
ATOM 3115 C C . HIS A 1 405 ? 32.102 25.457 -27.447 1.00 28.45 405 HIS A C 1
ATOM 3117 O O . HIS A 1 405 ? 32.532 24.515 -28.119 1.00 28.45 405 HIS A O 1
ATOM 3123 N N . PRO A 1 406 ? 31.030 25.329 -26.646 1.00 28.59 406 PRO A N 1
ATOM 3124 C CA . PRO A 1 406 ? 30.406 24.044 -26.362 1.00 28.59 406 PRO A CA 1
ATOM 3125 C C . PRO A 1 406 ? 29.661 23.498 -27.585 1.00 28.59 406 PRO A C 1
ATOM 3127 O O . PRO A 1 406 ? 28.910 24.219 -28.236 1.00 28.59 406 PRO A O 1
ATOM 3130 N N . THR A 1 407 ? 29.810 22.200 -27.849 1.00 28.42 407 THR A N 1
ATOM 3131 C CA . THR A 1 407 ? 28.785 21.427 -28.557 1.00 28.42 407 THR A CA 1
ATOM 3132 C C . THR A 1 407 ? 27.660 21.131 -27.570 1.00 28.42 407 THR A C 1
ATOM 3134 O O . THR A 1 407 ? 27.891 20.491 -26.540 1.00 28.42 407 THR A O 1
ATOM 3137 N N . GLU A 1 408 ? 26.466 21.635 -27.871 1.00 33.19 408 GLU A N 1
ATOM 3138 C CA . GLU A 1 408 ? 25.223 21.368 -27.144 1.00 33.19 408 GLU A CA 1
ATOM 3139 C C . GLU A 1 408 ? 24.997 19.853 -26.978 1.00 33.19 408 GLU A C 1
ATOM 3141 O O . GLU A 1 408 ? 25.117 19.101 -27.944 1.00 33.19 408 GLU A O 1
ATOM 3146 N N . GLY A 1 409 ? 24.661 19.403 -25.759 1.00 30.77 409 GLY A N 1
ATOM 3147 C CA . GLY A 1 409 ? 24.059 18.076 -25.555 1.00 30.77 409 GLY A CA 1
ATOM 3148 C C . GLY A 1 409 ? 24.745 17.071 -24.618 1.00 30.77 409 GLY A C 1
ATOM 3149 O O . GLY A 1 409 ? 24.409 15.893 -24.698 1.00 30.77 409 GLY A O 1
ATOM 3150 N N . SER A 1 410 ? 25.661 17.451 -23.715 1.00 32.78 410 SER A N 1
ATOM 3151 C CA . SER A 1 410 ? 26.179 16.501 -22.705 1.00 32.78 410 SER A CA 1
ATOM 3152 C C . SER A 1 410 ? 25.481 16.643 -21.343 1.00 32.78 410 SER A C 1
ATOM 3154 O O . SER A 1 410 ? 25.607 17.656 -20.662 1.00 32.78 410 SER A O 1
ATOM 3156 N N . THR A 1 411 ? 24.729 15.611 -20.943 1.00 32.19 411 THR A N 1
ATOM 3157 C CA . THR A 1 411 ? 24.130 15.451 -19.603 1.00 32.19 411 THR A CA 1
ATOM 3158 C C . THR A 1 411 ? 25.189 15.197 -18.519 1.00 32.19 411 THR A C 1
ATOM 3160 O O . THR A 1 411 ? 26.220 14.588 -18.819 1.00 32.19 411 THR A O 1
ATOM 3163 N N . PRO A 1 412 ? 24.949 15.609 -17.255 1.00 35.62 412 PRO A N 1
ATOM 3164 C CA . PRO A 1 412 ? 25.886 15.369 -16.157 1.00 35.62 412 PRO A CA 1
ATOM 3165 C C . PRO A 1 412 ? 26.106 13.898 -15.917 1.00 35.62 412 PRO A C 1
ATOM 3167 O O . PRO A 1 412 ? 25.161 13.109 -15.888 1.00 35.62 412 PRO A O 1
ATOM 3170 N N . SER A 1 413 ? 27.344 13.560 -15.581 1.00 42.38 413 SER A N 1
ATOM 3171 C CA . SER A 1 413 ? 27.593 12.313 -14.893 1.00 42.38 413 SER A CA 1
ATOM 3172 C C . SER A 1 413 ? 27.201 12.407 -13.417 1.00 42.38 413 SER A C 1
ATOM 3174 O O . SER A 1 413 ? 27.388 13.426 -12.774 1.00 42.38 413 SER A O 1
ATOM 3176 N N . LEU A 1 414 ? 26.693 11.336 -12.825 1.00 38.28 414 LEU A N 1
ATOM 3177 C CA . LEU A 1 414 ? 26.304 11.295 -11.418 1.00 38.28 414 LEU A CA 1
ATOM 3178 C C . LEU A 1 414 ? 27.537 11.224 -10.529 1.00 38.28 414 LEU A C 1
ATOM 3180 O O . LEU A 1 414 ? 27.454 11.588 -9.375 1.00 38.28 414 LEU A O 1
ATOM 3184 N N . VAL A 1 415 ? 28.705 10.874 -11.068 1.00 39.16 415 VAL A N 1
ATOM 3185 C CA . VAL A 1 415 ? 29.963 11.155 -10.369 1.00 39.16 415 VAL A CA 1
ATOM 3186 C C . VAL A 1 415 ? 30.044 12.659 -10.066 1.00 39.16 415 VAL A C 1
ATOM 3188 O O . VAL A 1 415 ? 30.311 13.010 -8.931 1.00 39.16 415 VAL A O 1
ATOM 3191 N N . GLN A 1 416 ? 29.627 13.536 -10.991 1.00 42.94 416 GLN A N 1
ATOM 3192 C CA . GLN A 1 416 ? 29.571 14.992 -10.783 1.00 42.94 416 GLN A CA 1
ATOM 3193 C C . GLN A 1 416 ? 28.400 15.450 -9.890 1.00 42.94 416 GLN A C 1
ATOM 3195 O O . GLN A 1 416 ? 28.518 16.465 -9.216 1.00 42.94 416 GLN A O 1
ATOM 3200 N N . VAL A 1 417 ? 27.276 14.719 -9.849 1.00 43.66 417 VAL A N 1
ATOM 3201 C CA . VAL A 1 417 ? 26.126 15.011 -8.955 1.00 43.66 417 VAL A CA 1
ATOM 3202 C C . VAL A 1 417 ? 26.384 14.531 -7.517 1.00 43.66 417 VAL A C 1
ATOM 3204 O O . VAL A 1 417 ? 25.950 15.160 -6.556 1.00 43.66 417 VAL A O 1
ATOM 3207 N N . THR A 1 418 ? 27.132 13.441 -7.355 1.00 41.41 418 THR A N 1
ATOM 3208 C CA . THR A 1 418 ? 27.587 12.903 -6.068 1.00 41.41 418 THR A CA 1
ATOM 3209 C C . THR A 1 418 ? 28.814 13.662 -5.549 1.00 41.41 418 THR A C 1
ATOM 3211 O O . THR A 1 418 ? 28.875 13.922 -4.352 1.00 41.41 418 THR A O 1
ATOM 3214 N N . GLU A 1 419 ? 29.715 14.129 -6.425 1.00 41.44 419 GLU A N 1
ATOM 3215 C CA . GLU A 1 419 ? 30.738 15.146 -6.108 1.00 41.44 419 GLU A CA 1
ATOM 3216 C C . GLU A 1 419 ? 30.096 16.489 -5.703 1.00 41.44 419 GLU A C 1
ATOM 3218 O O . GLU A 1 419 ? 30.564 17.173 -4.805 1.00 41.44 419 GLU A O 1
ATOM 3223 N N . LEU A 1 420 ? 28.969 16.869 -6.304 1.00 43.91 420 LEU A N 1
ATOM 3224 C CA . LEU A 1 420 ? 28.181 18.039 -5.896 1.00 43.91 420 LEU A CA 1
ATOM 3225 C C . LEU A 1 420 ? 27.577 17.901 -4.493 1.00 43.91 420 LEU A C 1
ATOM 3227 O O . LEU A 1 420 ? 27.571 18.861 -3.723 1.00 43.91 420 LEU A O 1
ATOM 3231 N N . ALA A 1 421 ? 27.065 16.713 -4.170 1.00 41.41 421 ALA A N 1
ATOM 3232 C CA . ALA A 1 421 ? 26.495 16.415 -2.861 1.00 41.41 421 ALA A CA 1
ATOM 3233 C C . ALA A 1 421 ? 27.570 16.389 -1.757 1.00 41.41 421 ALA A C 1
ATOM 3235 O O . ALA A 1 421 ? 27.301 16.847 -0.651 1.00 41.41 421 ALA A O 1
ATOM 3236 N N . THR A 1 422 ? 28.802 15.956 -2.057 1.00 41.34 422 THR A N 1
ATOM 3237 C CA . THR A 1 422 ? 29.951 16.066 -1.132 1.00 41.34 422 THR A CA 1
ATOM 3238 C C . THR A 1 422 ? 30.495 17.474 -0.992 1.00 41.34 422 THR A C 1
ATOM 3240 O O . THR A 1 422 ? 30.923 17.871 0.091 1.00 41.34 422 THR A O 1
ATOM 3243 N N . LEU A 1 423 ? 30.474 18.261 -2.066 1.00 44.81 42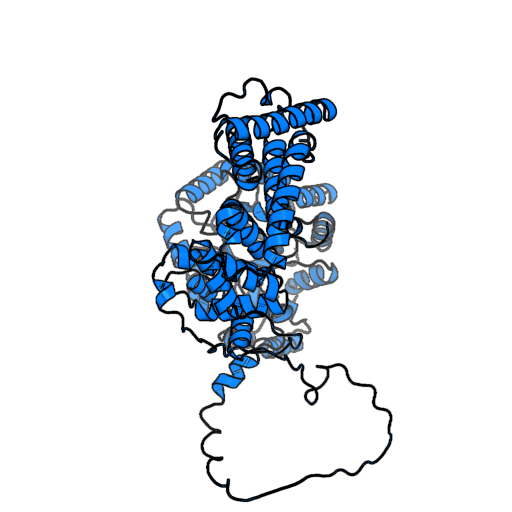3 LEU A N 1
ATOM 3244 C CA . LEU A 1 423 ? 30.853 19.672 -2.020 1.00 44.81 423 LEU A CA 1
ATOM 3245 C C . LEU A 1 423 ? 29.899 20.495 -1.145 1.00 44.81 423 LEU A C 1
ATOM 3247 O O . LEU A 1 423 ? 30.344 21.453 -0.505 1.00 44.81 423 LEU A O 1
ATOM 3251 N N . TRP A 1 424 ? 28.628 20.082 -1.067 1.00 44.94 424 TRP A N 1
ATOM 3252 C CA . TRP A 1 424 ? 27.579 20.673 -0.232 1.00 44.94 424 TRP A CA 1
ATOM 3253 C C . TRP A 1 424 ? 27.835 20.509 1.280 1.00 44.94 424 TRP A C 1
ATOM 3255 O O . TRP A 1 424 ? 27.436 21.378 2.052 1.00 44.94 424 TRP A O 1
ATOM 3265 N N . GLU A 1 425 ? 28.595 19.488 1.701 1.00 45.84 425 GLU A N 1
ATOM 3266 C CA . GLU A 1 425 ? 29.053 19.330 3.094 1.00 45.84 425 GLU A CA 1
ATOM 3267 C C . GLU A 1 425 ? 30.346 20.115 3.422 1.00 45.84 425 GLU A C 1
ATOM 3269 O O . GLU A 1 425 ? 30.718 20.226 4.590 1.00 45.84 425 GLU A O 1
ATOM 3274 N N . GLY A 1 426 ? 30.970 20.783 2.434 1.00 50.84 426 GLY A N 1
ATOM 3275 C CA . GLY A 1 426 ? 31.771 21.989 2.692 1.00 50.84 426 GLY A CA 1
ATOM 3276 C C . GLY A 1 426 ? 33.199 22.064 2.144 1.00 50.84 426 GLY A C 1
ATOM 3277 O O . GLY A 1 426 ? 34.097 22.384 2.925 1.00 50.84 426 GLY A O 1
ATOM 3278 N N . LYS A 1 427 ? 33.451 21.883 0.834 1.00 57.44 427 LYS A N 1
ATOM 3279 C CA . LYS A 1 427 ? 34.809 22.152 0.285 1.00 57.44 427 LYS A CA 1
ATOM 3280 C C . LYS A 1 427 ? 34.941 22.985 -1.001 1.00 57.44 427 LYS A C 1
ATOM 3282 O O . LYS A 1 427 ? 35.982 23.617 -1.128 1.00 57.44 427 LYS A O 1
ATOM 3287 N N . ASP A 1 428 ? 33.941 23.107 -1.880 1.00 69.81 428 ASP A N 1
ATOM 3288 C CA . ASP A 1 428 ? 34.012 24.053 -3.022 1.00 69.81 428 ASP A CA 1
ATOM 3289 C C . ASP A 1 428 ? 32.621 24.407 -3.595 1.00 69.81 428 ASP A C 1
ATOM 3291 O O . ASP A 1 428 ? 32.031 23.695 -4.410 1.00 69.81 428 ASP A O 1
ATOM 3295 N N . LEU A 1 429 ? 32.082 25.544 -3.149 1.00 77.81 429 LEU A N 1
ATOM 3296 C CA . LEU A 1 429 ? 30.781 26.057 -3.587 1.00 77.81 429 LEU A CA 1
ATOM 3297 C C . LEU A 1 429 ? 30.814 26.612 -5.026 1.00 77.81 429 LEU A C 1
ATOM 3299 O O . LEU A 1 429 ? 29.775 26.653 -5.683 1.00 77.81 429 LEU A O 1
ATOM 3303 N N . ALA A 1 430 ? 31.976 27.038 -5.531 1.00 79.56 430 ALA A N 1
ATOM 3304 C CA . ALA A 1 430 ? 32.105 27.597 -6.878 1.00 79.56 430 ALA A CA 1
ATOM 3305 C C . ALA A 1 430 ? 32.055 26.494 -7.937 1.00 79.56 430 ALA A C 1
ATOM 3307 O O . ALA A 1 430 ? 31.397 26.633 -8.976 1.00 79.56 430 ALA A O 1
ATOM 3308 N N . LEU A 1 431 ? 32.683 25.359 -7.630 1.00 71.94 431 LEU A N 1
ATOM 3309 C CA . LEU A 1 431 ? 32.539 24.140 -8.408 1.00 71.94 431 LEU A CA 1
ATOM 3310 C C . LEU A 1 431 ? 31.081 23.663 -8.402 1.00 71.94 431 LEU A C 1
ATOM 3312 O O . LEU A 1 431 ? 30.546 23.319 -9.457 1.00 71.94 431 LEU A O 1
ATOM 3316 N N . ALA A 1 432 ? 30.405 23.737 -7.251 1.00 69.31 432 ALA A N 1
ATOM 3317 C CA . ALA A 1 432 ? 29.006 23.344 -7.152 1.00 69.31 432 ALA A CA 1
ATOM 3318 C C . ALA A 1 432 ? 28.066 24.213 -8.010 1.00 69.31 432 ALA A C 1
ATOM 3320 O O . ALA A 1 432 ? 27.198 23.696 -8.715 1.00 69.31 432 ALA A O 1
ATOM 3321 N N . ILE A 1 433 ? 28.277 25.530 -8.023 1.00 80.38 433 ILE A N 1
ATOM 3322 C CA . ILE A 1 433 ? 27.558 26.441 -8.923 1.00 80.38 433 ILE A CA 1
ATOM 3323 C C . ILE A 1 433 ? 27.830 26.065 -10.385 1.00 80.38 433 ILE A C 1
ATOM 3325 O O . ILE A 1 433 ? 26.896 25.867 -11.157 1.00 80.38 433 ILE A O 1
ATOM 3329 N N . SER A 1 434 ? 29.097 25.883 -10.756 1.00 75.25 434 SER A N 1
ATOM 3330 C CA . SER A 1 434 ? 29.491 25.608 -12.143 1.00 75.25 434 SER A CA 1
ATOM 3331 C C . SER A 1 434 ? 28.919 24.296 -12.686 1.00 75.25 434 SER A C 1
ATOM 3333 O O . SER A 1 434 ? 28.524 24.224 -13.850 1.00 75.25 434 SER A O 1
ATOM 3335 N N . ILE A 1 435 ? 28.854 23.252 -11.856 1.00 61.56 435 ILE A N 1
ATOM 3336 C CA . ILE A 1 435 ? 28.235 21.975 -12.227 1.00 61.56 435 ILE A CA 1
ATOM 3337 C C . ILE A 1 435 ? 26.706 22.125 -12.249 1.00 61.56 435 ILE A C 1
ATOM 3339 O O . ILE A 1 435 ? 26.061 21.670 -13.192 1.00 61.56 435 ILE A O 1
ATOM 3343 N N . GLY A 1 436 ? 26.124 22.807 -11.259 1.00 63.59 436 GLY A N 1
ATOM 3344 C CA . GLY A 1 436 ? 24.685 23.053 -11.196 1.00 63.59 436 GLY A CA 1
ATOM 3345 C C . GLY A 1 436 ? 24.149 23.809 -12.417 1.00 63.59 436 GLY A C 1
ATOM 3346 O O . GLY A 1 436 ? 23.113 23.422 -12.954 1.00 63.59 436 GLY A O 1
ATOM 3347 N N . GLU A 1 437 ? 24.869 24.826 -12.900 1.00 73.88 437 GLU A N 1
ATOM 3348 C CA . GLU A 1 437 ? 24.525 25.574 -14.117 1.00 73.88 437 GLU A CA 1
ATOM 3349 C C . GLU A 1 437 ? 24.694 24.737 -15.379 1.00 73.88 437 GLU A C 1
ATOM 3351 O O . GLU A 1 437 ? 23.785 24.671 -16.205 1.00 73.88 437 GLU A O 1
ATOM 3356 N N . ARG A 1 438 ? 25.844 24.059 -15.510 1.00 60.03 438 ARG A N 1
ATOM 3357 C CA . ARG A 1 438 ? 26.174 23.232 -16.681 1.00 60.03 438 ARG A CA 1
ATOM 3358 C C . ARG A 1 438 ? 25.100 22.188 -16.968 1.00 60.03 438 ARG A C 1
ATOM 3360 O O . ARG A 1 438 ? 24.910 21.802 -18.117 1.00 60.03 438 ARG A O 1
ATOM 3367 N N . PHE A 1 439 ? 24.414 21.741 -15.925 1.00 53.34 439 PHE A N 1
ATOM 3368 C CA . PHE A 1 439 ? 23.485 20.629 -15.990 1.00 53.34 439 PHE A CA 1
ATOM 3369 C C . PHE A 1 439 ? 22.065 20.964 -15.533 1.00 53.34 439 PHE A C 1
ATOM 3371 O O . PHE A 1 439 ? 21.235 20.070 -15.401 1.00 53.34 439 PHE A O 1
ATOM 3378 N N . ASN A 1 440 ? 21.772 22.250 -15.326 1.00 61.66 440 ASN A N 1
ATOM 3379 C CA . ASN A 1 440 ? 20.449 22.758 -14.968 1.00 61.66 440 ASN A CA 1
ATOM 3380 C C . ASN A 1 440 ? 19.820 22.073 -13.730 1.00 61.66 440 ASN A C 1
ATOM 3382 O O . ASN A 1 440 ? 18.615 21.813 -13.668 1.00 61.66 440 ASN A O 1
ATOM 3386 N N . LEU A 1 441 ? 20.638 21.781 -12.716 1.00 64.44 441 LEU A N 1
ATOM 3387 C CA . LEU A 1 441 ? 20.215 21.107 -11.484 1.00 64.44 441 LEU A CA 1
ATOM 3388 C C . LEU A 1 441 ? 19.603 22.107 -10.496 1.00 64.44 441 LEU A C 1
ATOM 3390 O O . LEU A 1 441 ? 20.195 22.402 -9.459 1.00 64.44 441 LEU A O 1
ATOM 3394 N N . LYS A 1 442 ? 18.414 22.637 -10.812 1.00 72.88 442 LYS A N 1
ATOM 3395 C CA . LYS A 1 442 ? 17.780 23.747 -10.071 1.00 72.88 442 LYS A CA 1
ATOM 3396 C C . LYS A 1 442 ? 17.806 23.621 -8.531 1.00 72.88 442 LYS A C 1
ATOM 3398 O O . LYS A 1 442 ? 18.240 24.581 -7.897 1.00 72.88 442 LYS A O 1
ATOM 3403 N N . PRO A 1 443 ? 17.426 22.493 -7.895 1.00 62.44 443 PRO A N 1
ATOM 3404 C CA . PRO A 1 443 ? 17.417 22.411 -6.428 1.00 62.44 443 PRO A CA 1
ATOM 3405 C C . PRO A 1 443 ? 18.808 22.577 -5.797 1.00 62.44 443 PRO A C 1
ATOM 3407 O O . PRO A 1 443 ? 18.962 23.260 -4.786 1.00 62.44 443 PRO A O 1
ATOM 3410 N N . ILE A 1 444 ? 19.835 21.985 -6.416 1.00 68.94 444 ILE A N 1
ATOM 3411 C CA . ILE A 1 444 ? 21.223 22.039 -5.936 1.00 68.94 444 ILE A CA 1
ATOM 3412 C C . ILE A 1 444 ? 21.844 23.395 -6.270 1.00 68.94 444 ILE A C 1
ATOM 3414 O O . ILE A 1 444 ? 22.507 24.000 -5.432 1.00 68.94 444 ILE A O 1
ATOM 3418 N N . LEU A 1 445 ? 21.580 23.896 -7.477 1.00 79.38 445 LEU A N 1
ATOM 3419 C CA . LEU A 1 445 ? 22.064 25.181 -7.961 1.00 79.38 445 LEU A CA 1
ATOM 3420 C C . LEU A 1 445 ? 21.615 26.330 -7.052 1.00 79.38 445 LEU A C 1
ATOM 3422 O O . LEU A 1 445 ? 22.440 27.143 -6.641 1.00 79.38 445 LEU A O 1
ATOM 3426 N N . GLY A 1 446 ? 20.330 26.360 -6.685 1.00 82.25 446 GLY A N 1
ATOM 3427 C CA . GLY A 1 446 ? 19.795 27.373 -5.778 1.00 82.25 446 GLY A CA 1
ATOM 3428 C C . GLY A 1 446 ? 20.473 27.349 -4.410 1.00 82.25 446 GLY A C 1
ATOM 3429 O O . GLY A 1 446 ? 20.838 28.398 -3.886 1.00 82.25 446 GLY A O 1
ATOM 3430 N N . LEU A 1 447 ? 20.699 26.158 -3.848 1.00 81.69 447 LEU A N 1
ATOM 3431 C CA . LEU A 1 447 ? 21.366 26.000 -2.551 1.00 81.69 447 LEU A CA 1
ATOM 3432 C C . LEU A 1 447 ? 22.852 26.376 -2.611 1.00 81.69 447 LEU A C 1
ATOM 3434 O O . LEU A 1 447 ? 23.342 27.052 -1.708 1.00 81.69 447 LEU A O 1
ATOM 3438 N N . ALA A 1 448 ? 23.564 25.986 -3.670 1.00 84.62 448 ALA A N 1
ATOM 3439 C CA . ALA A 1 448 ? 24.972 26.330 -3.861 1.00 84.62 448 ALA A CA 1
ATOM 3440 C C . ALA A 1 448 ? 25.164 27.849 -3.980 1.00 84.62 448 ALA A C 1
ATOM 3442 O O . ALA A 1 448 ? 26.005 28.426 -3.286 1.00 84.62 448 ALA A O 1
ATOM 3443 N N . TYR A 1 449 ? 24.327 28.509 -4.785 1.00 89.31 449 TYR A N 1
ATOM 3444 C CA . TYR A 1 449 ? 24.302 29.965 -4.886 1.00 89.31 449 TYR A CA 1
ATOM 3445 C C . TYR A 1 449 ? 23.963 30.644 -3.562 1.00 89.31 449 TYR A C 1
ATOM 3447 O O . TYR A 1 449 ? 24.649 31.585 -3.163 1.00 89.31 449 TYR A O 1
ATOM 3455 N N . PHE A 1 450 ? 22.951 30.146 -2.854 1.00 89.25 450 PHE A N 1
ATOM 3456 C CA . PHE A 1 450 ? 22.547 30.670 -1.555 1.00 89.25 450 PHE A CA 1
ATOM 3457 C C . PHE A 1 450 ? 23.678 30.596 -0.525 1.00 89.25 450 PHE A C 1
ATOM 3459 O O . PHE A 1 450 ? 24.021 31.604 0.090 1.00 89.25 450 PHE A O 1
ATOM 3466 N N . HIS A 1 451 ? 24.332 29.443 -0.379 1.00 85.88 451 HIS A N 1
ATOM 3467 C CA . HIS A 1 451 ? 25.443 29.300 0.561 1.00 85.88 451 HIS A CA 1
ATOM 3468 C C . HIS A 1 451 ? 26.684 30.099 0.144 1.00 85.88 451 HIS A C 1
ATOM 3470 O O . HIS A 1 451 ? 27.349 30.659 1.016 1.00 85.88 451 HIS A O 1
ATOM 3476 N N . MET A 1 452 ? 26.986 30.202 -1.157 1.00 88.75 452 MET A N 1
ATOM 3477 C CA . MET A 1 452 ? 28.084 31.045 -1.650 1.00 88.75 452 MET A CA 1
ATOM 3478 C C . MET A 1 452 ? 27.813 32.529 -1.381 1.00 88.75 452 MET A C 1
ATOM 3480 O O . MET A 1 452 ? 28.697 33.246 -0.918 1.00 88.75 452 MET A O 1
ATOM 3484 N N . MET A 1 453 ? 26.579 32.987 -1.595 1.00 91.12 453 MET A N 1
ATOM 3485 C CA . MET A 1 453 ? 26.150 34.353 -1.288 1.00 91.12 453 MET A CA 1
ATOM 3486 C C . MET A 1 453 ? 26.372 34.684 0.193 1.00 91.12 453 MET A C 1
ATOM 3488 O O . MET A 1 453 ? 26.937 35.735 0.503 1.00 91.12 453 MET A O 1
ATOM 3492 N N . LEU A 1 454 ? 26.013 33.764 1.097 1.00 87.81 454 LEU A N 1
ATOM 3493 C CA . LEU A 1 454 ? 26.187 33.930 2.545 1.00 87.81 454 LEU A CA 1
ATOM 3494 C C . LEU A 1 454 ? 27.655 33.955 3.005 1.00 87.81 454 LEU A C 1
ATOM 3496 O O . LEU A 1 454 ? 27.931 34.444 4.099 1.00 87.81 454 LEU A O 1
ATOM 3500 N N . LYS A 1 455 ? 28.619 33.501 2.187 1.00 86.69 455 LYS A N 1
ATOM 3501 C CA . LYS A 1 455 ? 30.056 33.713 2.468 1.00 86.69 455 LYS A CA 1
ATOM 3502 C C . LYS A 1 455 ? 30.469 35.188 2.364 1.00 86.69 455 LYS A C 1
ATOM 3504 O O . LYS A 1 455 ? 31.529 35.558 2.865 1.00 86.69 455 LYS A O 1
ATOM 3509 N N . GLY A 1 456 ? 29.633 36.026 1.750 1.00 87.00 456 GLY A N 1
ATOM 3510 C CA . GLY A 1 456 ? 29.821 37.468 1.645 1.00 87.00 456 GLY A CA 1
ATOM 3511 C C . GLY A 1 456 ? 30.649 37.897 0.433 1.00 87.00 456 GLY A C 1
ATOM 3512 O O . GLY A 1 456 ? 31.503 37.168 -0.067 1.00 87.00 456 GLY A O 1
ATOM 3513 N N . ARG A 1 457 ? 30.410 39.133 -0.027 1.00 87.81 457 ARG A N 1
ATOM 3514 C CA . ARG A 1 457 ? 30.993 39.693 -1.261 1.00 87.81 457 ARG A CA 1
ATOM 3515 C C . ARG A 1 457 ? 32.511 39.631 -1.322 1.00 87.81 457 ARG A C 1
ATOM 3517 O O . ARG A 1 457 ? 33.063 39.265 -2.349 1.00 87.81 457 ARG A O 1
ATOM 3524 N N . GLN A 1 458 ? 33.174 39.929 -0.209 1.00 86.81 458 GLN A N 1
ATOM 3525 C CA . GLN A 1 458 ? 34.634 39.884 -0.125 1.00 86.81 458 GLN A CA 1
ATOM 3526 C C . GLN A 1 458 ? 35.197 38.492 -0.434 1.00 86.81 458 GLN A C 1
ATOM 3528 O O . GLN A 1 458 ? 36.288 38.394 -0.979 1.00 86.81 458 GLN A O 1
ATOM 3533 N N . HIS A 1 459 ? 34.451 37.432 -0.112 1.00 86.62 459 HIS A N 1
ATOM 3534 C CA . HIS A 1 459 ? 34.871 36.059 -0.351 1.00 86.62 459 HIS A CA 1
ATOM 3535 C C . HIS A 1 459 ? 34.734 35.690 -1.833 1.00 86.62 459 HIS A C 1
ATOM 3537 O O . HIS A 1 459 ? 35.720 35.356 -2.487 1.00 86.62 459 HIS A O 1
ATOM 3543 N N . TRP A 1 460 ? 33.529 35.818 -2.393 1.00 88.12 460 TRP A N 1
ATOM 3544 C CA . TRP A 1 460 ? 33.256 35.361 -3.757 1.00 88.12 460 TRP A CA 1
ATOM 3545 C C . TRP A 1 460 ? 33.751 36.320 -4.860 1.00 88.12 460 TRP A C 1
ATOM 3547 O O . TRP A 1 460 ? 33.933 35.892 -6.002 1.00 88.12 460 TRP A O 1
ATOM 3557 N N . ASP A 1 461 ? 34.048 37.591 -4.551 1.00 85.06 461 ASP A N 1
ATOM 3558 C CA . ASP A 1 461 ? 34.760 38.484 -5.487 1.00 85.06 461 ASP A CA 1
ATOM 3559 C C . ASP A 1 461 ? 36.188 37.978 -5.753 1.00 85.06 461 ASP A C 1
ATOM 3561 O O . ASP A 1 461 ? 36.690 38.101 -6.870 1.00 85.06 461 ASP A O 1
ATOM 3565 N N . THR A 1 462 ? 36.831 37.380 -4.743 1.00 85.00 462 THR A N 1
ATOM 3566 C CA . THR A 1 462 ? 38.199 36.840 -4.845 1.00 85.00 462 THR A CA 1
ATOM 3567 C C . THR A 1 462 ? 38.261 35.385 -5.302 1.00 85.00 462 THR A C 1
ATOM 3569 O O . THR A 1 462 ? 39.342 34.895 -5.621 1.00 85.00 462 THR A O 1
ATOM 3572 N N . GLU A 1 463 ? 37.118 34.701 -5.365 1.00 85.31 463 GLU A N 1
ATOM 3573 C CA . GLU A 1 463 ? 37.041 33.306 -5.790 1.00 85.31 463 GLU A CA 1
ATOM 3574 C C . GLU A 1 463 ? 37.306 33.203 -7.295 1.00 85.31 463 GLU A C 1
ATOM 3576 O O . GLU A 1 463 ? 36.461 33.575 -8.114 1.00 85.31 463 GLU A O 1
ATOM 3581 N N . ALA A 1 464 ? 38.496 32.726 -7.663 1.00 80.69 464 ALA A N 1
ATOM 3582 C CA . ALA A 1 464 ? 38.959 32.669 -9.048 1.00 80.69 464 ALA A CA 1
ATOM 3583 C C . ALA A 1 464 ? 38.104 31.734 -9.917 1.00 80.69 464 ALA A C 1
ATOM 3585 O O . ALA A 1 464 ? 38.002 31.946 -11.125 1.00 80.69 464 ALA A O 1
ATOM 3586 N N . SER A 1 465 ? 37.464 30.743 -9.294 1.00 80.00 465 SER A N 1
ATOM 3587 C CA . SER A 1 465 ? 36.649 29.729 -9.963 1.00 80.00 465 SER A CA 1
ATOM 3588 C C . SER A 1 465 ? 35.269 30.245 -10.386 1.00 80.00 465 SER A C 1
ATOM 3590 O O . SER A 1 465 ? 34.589 29.581 -11.165 1.00 80.00 465 SER A O 1
ATOM 3592 N N . LEU A 1 466 ? 34.853 31.427 -9.906 1.00 84.44 466 LEU A N 1
ATOM 3593 C CA . LEU A 1 466 ? 33.587 32.045 -10.297 1.00 84.44 466 LEU A CA 1
ATOM 3594 C C . LEU A 1 466 ? 33.722 32.912 -11.554 1.00 84.44 466 LEU A C 1
ATOM 3596 O O . LEU A 1 466 ? 34.584 33.794 -11.658 1.00 84.44 466 LEU A O 1
ATOM 3600 N N . SER A 1 467 ? 32.796 32.719 -12.490 1.00 87.75 467 SER A N 1
ATOM 3601 C CA . SER A 1 467 ? 32.658 33.560 -13.677 1.00 87.75 467 SER A CA 1
ATOM 3602 C C . SER A 1 467 ? 32.079 34.937 -13.328 1.00 87.75 467 SER A C 1
ATOM 3604 O O . SER A 1 467 ? 31.503 35.160 -12.260 1.00 87.75 467 SER A O 1
ATOM 3606 N N . ARG A 1 468 ? 32.216 35.899 -14.248 1.00 86.25 468 ARG A N 1
ATOM 3607 C CA . ARG A 1 468 ? 31.592 37.223 -14.094 1.00 86.25 468 ARG A CA 1
ATOM 3608 C C . ARG A 1 468 ? 30.070 37.114 -13.944 1.00 86.25 468 ARG A C 1
ATOM 3610 O O . ARG A 1 468 ? 29.514 37.789 -13.085 1.00 86.25 468 ARG A O 1
ATOM 3617 N N . ASP A 1 469 ? 29.433 36.251 -14.725 1.00 86.25 469 ASP A N 1
ATOM 3618 C CA . ASP A 1 469 ? 27.976 36.088 -14.729 1.00 86.25 469 ASP A CA 1
ATOM 3619 C C . ASP A 1 469 ? 27.494 35.418 -13.438 1.00 86.25 469 ASP A C 1
ATOM 3621 O O . ASP A 1 469 ? 26.539 35.873 -12.817 1.00 86.25 469 ASP A O 1
ATOM 3625 N N . GLN A 1 470 ? 28.233 34.429 -12.923 1.00 91.75 470 GLN A N 1
ATOM 3626 C CA . GLN A 1 470 ? 27.941 33.826 -11.619 1.00 91.75 470 GLN A CA 1
ATOM 3627 C C . GLN A 1 470 ? 28.020 34.855 -10.479 1.00 91.75 470 GLN A C 1
ATOM 3629 O O . GLN A 1 470 ? 27.180 34.840 -9.579 1.00 91.75 470 GLN A O 1
ATOM 3634 N N . ARG A 1 471 ? 28.976 35.794 -10.532 1.00 90.69 471 ARG A N 1
ATOM 3635 C CA . ARG A 1 471 ? 29.052 36.912 -9.574 1.00 90.69 471 ARG A CA 1
ATOM 3636 C C . ARG A 1 471 ? 27.881 37.891 -9.717 1.00 90.69 471 ARG A C 1
ATOM 3638 O O . ARG A 1 471 ? 27.391 38.399 -8.711 1.00 90.69 471 ARG A O 1
ATOM 3645 N N . ILE A 1 472 ? 27.400 38.140 -10.937 1.00 88.38 472 ILE A N 1
ATOM 3646 C CA . ILE A 1 472 ? 26.196 38.955 -11.174 1.00 88.38 472 ILE A CA 1
ATOM 3647 C C . ILE A 1 472 ? 24.958 38.262 -10.587 1.00 88.38 472 ILE A C 1
ATOM 3649 O O . ILE A 1 472 ? 24.198 38.903 -9.863 1.00 88.38 472 ILE A O 1
ATOM 3653 N N . ARG A 1 473 ? 24.797 36.950 -10.794 1.00 91.62 473 ARG A N 1
ATOM 3654 C CA . ARG A 1 473 ? 23.693 36.170 -10.209 1.00 91.62 473 ARG A CA 1
ATOM 3655 C C . ARG A 1 473 ? 23.735 36.149 -8.681 1.00 91.62 473 ARG A C 1
ATOM 3657 O O . ARG A 1 473 ? 22.685 36.251 -8.059 1.00 91.62 473 ARG A O 1
ATOM 3664 N N . LEU A 1 474 ? 24.919 36.114 -8.059 1.00 92.06 474 LEU A N 1
ATOM 3665 C CA . LEU A 1 474 ? 25.066 36.266 -6.601 1.00 92.06 474 LEU A CA 1
ATOM 3666 C C . LEU A 1 474 ? 24.556 37.629 -6.098 1.00 92.06 474 LEU A C 1
ATOM 3668 O O . LEU A 1 474 ? 23.909 37.693 -5.053 1.00 92.06 474 LEU A O 1
ATOM 3672 N N . LEU A 1 475 ? 24.798 38.711 -6.847 1.00 90.06 475 LEU A N 1
ATOM 3673 C CA . LEU A 1 475 ? 24.241 40.037 -6.543 1.00 90.06 475 LEU A CA 1
ATOM 3674 C C . LEU A 1 475 ? 22.723 40.090 -6.763 1.00 90.06 475 LEU A C 1
ATOM 3676 O O . LEU A 1 475 ? 22.015 40.690 -5.952 1.00 90.06 475 LEU A O 1
ATOM 3680 N N . SER A 1 476 ? 22.230 39.446 -7.824 1.00 89.06 476 SER A N 1
ATOM 3681 C CA . SER A 1 476 ? 20.797 39.298 -8.105 1.00 89.06 476 SER A CA 1
ATOM 3682 C C . SER A 1 476 ? 20.083 38.568 -6.973 1.00 89.06 476 SER A C 1
ATOM 3684 O O . SER A 1 476 ? 19.126 39.093 -6.409 1.00 89.06 476 SER A O 1
ATOM 3686 N N . GLY A 1 477 ? 20.620 37.427 -6.540 1.00 91.44 477 GLY A N 1
ATOM 3687 C CA . GLY A 1 477 ? 20.091 36.661 -5.416 1.00 91.44 477 GLY A CA 1
ATOM 3688 C C . GLY A 1 477 ? 20.102 37.433 -4.109 1.00 91.44 477 GLY A C 1
ATOM 3689 O O . GLY A 1 477 ? 19.089 37.455 -3.413 1.00 91.44 477 GLY A O 1
ATOM 3690 N N . TYR A 1 478 ? 21.188 38.151 -3.809 1.00 91.44 478 TYR A N 1
ATOM 3691 C CA . TYR A 1 478 ? 21.254 39.017 -2.630 1.00 91.44 478 TYR A CA 1
ATOM 3692 C C . TYR A 1 478 ? 20.105 40.037 -2.610 1.00 91.44 478 TYR A C 1
ATOM 3694 O O . TYR A 1 478 ? 19.400 40.176 -1.606 1.00 91.44 478 TYR A O 1
ATOM 3702 N N . TYR A 1 479 ? 19.868 40.718 -3.734 1.00 90.38 479 TYR A N 1
ATOM 3703 C CA . TYR A 1 479 ? 18.787 41.694 -3.859 1.00 90.38 479 TYR A CA 1
ATOM 3704 C C . TYR A 1 479 ? 17.397 41.040 -3.812 1.00 90.38 479 TYR A C 1
ATOM 3706 O O . TYR A 1 479 ? 16.531 41.468 -3.044 1.00 90.38 479 TYR A O 1
ATOM 3714 N N . SER A 1 480 ? 17.184 39.988 -4.602 1.00 91.88 480 SER A N 1
ATOM 3715 C CA . SER A 1 480 ? 15.901 39.301 -4.764 1.00 91.88 480 SER A CA 1
ATOM 3716 C C . SER A 1 480 ? 15.438 38.622 -3.478 1.00 91.88 480 SER A C 1
ATOM 3718 O O . SER A 1 480 ? 14.280 38.776 -3.085 1.00 91.88 480 SER A O 1
ATOM 3720 N N . LEU A 1 481 ? 16.340 37.941 -2.769 1.00 92.75 481 LEU A N 1
ATOM 3721 C CA . LEU A 1 481 ? 16.044 37.311 -1.482 1.00 92.75 481 LEU A CA 1
ATOM 3722 C C . LEU A 1 481 ? 15.840 38.350 -0.378 1.00 92.75 481 LEU A C 1
ATOM 3724 O O . LEU A 1 481 ? 14.927 38.210 0.438 1.00 92.75 481 LEU A O 1
ATOM 3728 N N . GLY A 1 482 ? 16.610 39.441 -0.395 1.00 90.50 482 GLY A N 1
ATOM 3729 C CA . GLY A 1 482 ? 16.372 40.581 0.486 1.00 90.50 482 GLY A CA 1
ATOM 3730 C C . GLY A 1 482 ? 14.980 41.187 0.281 1.00 90.50 482 GLY A C 1
ATOM 3731 O O . GLY A 1 482 ? 14.276 41.460 1.256 1.00 90.50 482 GLY A O 1
ATOM 3732 N N . LYS A 1 483 ? 14.550 41.374 -0.972 1.00 91.31 483 LYS A N 1
ATOM 3733 C CA . LYS A 1 483 ? 13.217 41.891 -1.322 1.00 91.31 483 LYS A CA 1
ATOM 3734 C C . LYS A 1 483 ? 12.107 40.910 -0.952 1.00 91.31 483 LYS A C 1
ATOM 3736 O O . LYS A 1 483 ? 11.071 41.332 -0.442 1.00 91.31 483 LYS A O 1
ATOM 3741 N N . LEU A 1 484 ? 12.325 39.612 -1.171 1.00 91.62 484 LEU A N 1
ATOM 3742 C CA . LEU A 1 484 ? 11.403 38.568 -0.734 1.00 91.62 484 LEU A CA 1
ATOM 3743 C C . LEU A 1 484 ? 11.178 38.657 0.776 1.00 91.62 484 LEU A C 1
ATOM 3745 O O . LEU A 1 484 ? 10.028 38.663 1.209 1.00 91.62 484 LEU A O 1
ATOM 3749 N N . TRP A 1 485 ? 12.253 38.795 1.559 1.00 90.81 485 TRP A N 1
ATOM 3750 C CA . TRP A 1 485 ? 12.166 38.924 3.012 1.00 90.81 485 TRP A CA 1
ATOM 3751 C C . TRP A 1 485 ? 11.328 40.128 3.463 1.00 90.81 485 TRP A C 1
ATOM 3753 O O . TRP A 1 485 ? 10.534 39.992 4.388 1.00 90.81 485 TRP A O 1
ATOM 3763 N N . ASP A 1 486 ? 11.435 41.281 2.798 1.00 89.88 486 ASP A N 1
ATOM 3764 C CA . ASP A 1 486 ? 10.640 42.471 3.155 1.00 89.88 486 ASP A CA 1
ATOM 3765 C C . ASP A 1 486 ? 9.139 42.261 2.959 1.00 89.88 486 ASP A C 1
ATOM 3767 O O . ASP A 1 486 ? 8.314 42.777 3.716 1.00 89.88 486 ASP A O 1
ATOM 3771 N N . VAL A 1 487 ? 8.775 41.518 1.916 1.00 92.25 487 VAL A N 1
ATOM 3772 C CA . VAL A 1 487 ? 7.378 41.318 1.533 1.00 92.25 487 VAL A CA 1
ATOM 3773 C C . VAL A 1 487 ? 6.752 40.162 2.315 1.00 92.25 487 VAL A C 1
ATOM 3775 O O . VAL A 1 487 ? 5.554 40.192 2.610 1.00 92.25 487 VAL A O 1
ATOM 3778 N N . LEU A 1 488 ? 7.550 39.165 2.699 1.00 92.50 488 LEU A N 1
ATOM 3779 C CA . LEU A 1 488 ? 7.084 37.908 3.277 1.00 92.50 488 LEU A CA 1
ATOM 3780 C C . LEU A 1 488 ? 6.175 38.074 4.517 1.00 92.50 488 LEU A C 1
ATOM 3782 O O . LEU A 1 488 ? 5.124 37.430 4.546 1.00 92.50 488 LEU A O 1
ATOM 3786 N N . PRO A 1 489 ? 6.453 38.965 5.493 1.00 93.44 489 PRO A N 1
ATOM 3787 C CA . PRO A 1 489 ? 5.563 39.183 6.638 1.00 93.44 489 PRO A CA 1
ATOM 3788 C C . PRO A 1 489 ? 4.181 39.737 6.268 1.00 93.44 489 PRO A C 1
ATOM 3790 O O . PRO A 1 489 ? 3.226 39.560 7.021 1.00 93.44 489 PRO A O 1
ATOM 3793 N N . SER A 1 490 ? 4.058 40.403 5.116 1.00 92.12 490 SER A N 1
ATOM 3794 C CA . SER A 1 490 ? 2.786 40.935 4.606 1.00 92.12 490 SER A CA 1
ATOM 3795 C C . SER A 1 490 ? 2.000 39.939 3.743 1.00 92.12 490 SER A C 1
ATOM 3797 O O . SER A 1 490 ? 0.839 40.191 3.426 1.00 92.12 490 SER A O 1
ATOM 3799 N N . GLN A 1 491 ? 2.608 38.802 3.393 1.00 93.38 491 GLN A N 1
ATOM 3800 C CA . GLN A 1 491 ? 2.033 37.772 2.527 1.00 93.38 491 GLN A CA 1
ATOM 3801 C C . GLN A 1 491 ? 1.940 36.427 3.262 1.00 93.38 491 GLN A C 1
ATOM 3803 O O . GLN A 1 491 ? 2.751 35.528 3.020 1.00 93.38 491 GLN A O 1
ATOM 3808 N N . PRO A 1 492 ? 0.975 36.268 4.185 1.00 92.88 492 PRO A N 1
ATOM 3809 C CA . PRO A 1 492 ? 0.789 35.000 4.869 1.00 92.88 492 PRO A CA 1
ATOM 3810 C C . PRO A 1 492 ? 0.357 33.896 3.887 1.00 92.88 492 PRO A C 1
ATOM 3812 O O . PRO A 1 492 ? -0.454 34.161 2.994 1.00 92.88 492 PRO A O 1
ATOM 3815 N N . PRO A 1 493 ? 0.838 32.653 4.069 1.00 93.12 493 PRO A N 1
ATOM 3816 C CA . PRO A 1 493 ? 0.378 31.492 3.310 1.00 93.12 493 PRO A CA 1
ATOM 3817 C C . PRO A 1 493 ? -1.138 31.309 3.397 1.00 93.12 493 PRO A C 1
ATOM 3819 O O . PRO A 1 493 ? -1.760 31.659 4.404 1.00 93.12 493 PRO A O 1
ATOM 3822 N N . VAL A 1 494 ? -1.740 30.710 2.368 1.00 90.81 494 VAL A N 1
ATOM 3823 C CA . VAL A 1 494 ? -3.178 30.412 2.374 1.00 90.81 494 VAL A CA 1
ATOM 3824 C C . VAL A 1 494 ? -3.485 29.387 3.466 1.00 90.81 494 VAL A C 1
ATOM 3826 O O . VAL A 1 494 ? -2.907 28.303 3.510 1.00 90.81 494 VAL A O 1
ATOM 3829 N N . LEU A 1 495 ? -4.422 29.731 4.351 1.00 91.75 495 LEU A N 1
ATOM 3830 C CA . LEU A 1 495 ? -4.837 28.862 5.445 1.00 91.75 495 LEU A CA 1
ATOM 3831 C C . LEU A 1 495 ? -6.025 27.993 5.023 1.00 91.75 495 LEU A C 1
ATOM 3833 O O . LEU A 1 495 ? -7.115 28.506 4.768 1.00 91.75 495 LEU A O 1
ATOM 3837 N N . THR A 1 496 ? -5.838 26.673 5.027 1.00 91.19 496 THR A N 1
ATOM 3838 C CA . THR A 1 496 ? -6.944 25.721 4.838 1.00 91.19 496 THR A CA 1
ATOM 3839 C C . THR A 1 496 ? -7.710 25.565 6.148 1.00 91.19 496 THR A C 1
ATOM 3841 O O . THR A 1 496 ? -7.205 24.992 7.113 1.00 91.19 496 THR A O 1
ATOM 3844 N N . HIS A 1 497 ? -8.925 26.107 6.221 1.00 87.12 497 HIS A N 1
ATOM 3845 C CA . HIS A 1 497 ? -9.701 26.127 7.464 1.00 87.12 497 HIS A CA 1
ATOM 3846 C C . HIS A 1 497 ? -10.220 24.740 7.850 1.00 87.12 497 HIS A C 1
ATOM 3848 O O . HIS A 1 497 ? -10.739 24.002 7.019 1.00 87.12 497 HIS A O 1
ATOM 3854 N N . SER A 1 498 ? -10.137 24.413 9.140 1.00 87.62 498 SER A N 1
ATOM 3855 C CA . SER A 1 498 ? -10.803 23.239 9.709 1.00 87.62 498 SER A CA 1
ATOM 3856 C C . SER A 1 498 ? -12.322 23.361 9.585 1.00 87.62 498 SER A C 1
ATOM 3858 O O . SER A 1 498 ? -12.871 24.455 9.723 1.00 87.62 498 SER A O 1
ATOM 3860 N N . ALA A 1 499 ? -13.021 22.233 9.442 1.00 84.62 499 ALA A N 1
ATOM 3861 C CA . ALA A 1 499 ? -14.486 22.182 9.454 1.00 84.62 499 ALA A CA 1
ATOM 3862 C C . ALA A 1 499 ? -15.104 22.756 10.747 1.00 84.62 499 ALA A C 1
ATOM 3864 O O . ALA A 1 499 ? -16.258 23.170 10.761 1.00 84.62 499 ALA A O 1
ATOM 3865 N N . ARG A 1 500 ? -14.329 22.812 11.839 1.00 84.62 500 ARG A N 1
ATOM 3866 C CA . ARG A 1 500 ? -14.738 23.405 13.123 1.00 84.62 500 ARG A CA 1
ATOM 3867 C C . ARG A 1 500 ? -14.444 24.909 13.217 1.00 84.62 500 ARG A C 1
ATOM 3869 O O . ARG A 1 500 ? -14.662 25.507 14.265 1.00 84.62 500 ARG A O 1
ATOM 3876 N N . CYS A 1 501 ? -13.913 25.532 12.164 1.00 88.00 501 CYS A N 1
ATOM 3877 C CA . CYS A 1 501 ? -13.613 26.960 12.146 1.00 88.00 501 CYS A CA 1
ATOM 3878 C C . CYS A 1 501 ? -14.904 27.786 12.188 1.00 88.00 501 CYS A C 1
ATOM 3880 O O . CYS A 1 501 ? -15.715 27.756 11.268 1.00 88.00 501 CYS A O 1
ATOM 3882 N N . THR A 1 502 ? -15.075 28.559 13.257 1.00 83.19 502 THR A N 1
ATOM 3883 C CA . THR A 1 502 ? -16.288 29.351 13.500 1.00 83.19 502 THR A CA 1
ATOM 3884 C C . THR A 1 502 ? -16.318 30.665 12.718 1.00 83.19 502 THR A C 1
ATOM 3886 O O . THR A 1 502 ? -17.389 31.204 12.455 1.00 83.19 502 THR A O 1
ATOM 3889 N N . SER A 1 503 ? -15.158 31.208 12.331 1.00 88.62 503 SER A N 1
ATOM 3890 C CA . SER A 1 503 ? -15.064 32.420 11.510 1.00 88.62 503 SER A CA 1
ATOM 3891 C C . SER A 1 503 ? -13.774 32.433 10.695 1.00 88.62 503 SER A C 1
ATOM 3893 O O . SER A 1 503 ? -12.709 32.809 11.192 1.00 88.62 503 SER A O 1
ATOM 3895 N N . GLN A 1 504 ? -13.879 32.073 9.415 1.00 89.38 504 GLN A N 1
ATOM 3896 C CA . GLN A 1 504 ? -12.732 31.999 8.505 1.00 89.38 504 GLN A CA 1
ATOM 3897 C C . GLN A 1 504 ? -12.026 33.351 8.344 1.00 89.38 504 GLN A C 1
ATOM 3899 O O . GLN A 1 504 ? -10.799 33.409 8.331 1.00 89.38 504 GLN A O 1
ATOM 3904 N N . GLN A 1 505 ? -12.775 34.457 8.295 1.00 90.69 505 GLN A N 1
ATOM 3905 C CA . GLN A 1 505 ? -12.204 35.798 8.144 1.00 90.69 505 GLN A CA 1
ATOM 3906 C C . GLN A 1 505 ? -11.373 36.215 9.368 1.00 90.69 505 GLN A C 1
ATOM 3908 O O . GLN A 1 505 ? -10.249 36.699 9.221 1.00 90.69 505 GLN A O 1
ATOM 3913 N N . ARG A 1 506 ? -11.889 35.996 10.587 1.00 88.69 506 ARG A N 1
ATOM 3914 C CA . ARG A 1 506 ? -11.148 36.289 11.827 1.00 88.69 506 ARG A CA 1
ATOM 3915 C C . ARG A 1 506 ? -9.940 35.372 11.978 1.00 88.69 506 ARG A C 1
ATOM 3917 O O . ARG A 1 506 ? -8.865 35.850 12.321 1.00 88.69 506 ARG A O 1
ATOM 3924 N N . CYS A 1 507 ? -10.110 34.091 11.654 1.00 90.38 507 CYS A N 1
ATOM 3925 C CA . CYS A 1 507 ? -9.044 33.099 11.695 1.00 90.38 507 CYS A CA 1
ATOM 3926 C C . CYS A 1 507 ? -7.920 33.434 10.702 1.00 90.38 507 CYS A C 1
ATOM 3928 O O . CYS A 1 507 ? -6.754 33.414 11.073 1.00 90.38 507 CYS A O 1
ATOM 3930 N N . THR A 1 508 ? -8.258 33.860 9.483 1.00 91.88 508 THR A N 1
ATOM 3931 C CA . THR A 1 508 ? -7.273 34.296 8.477 1.00 91.88 508 THR A CA 1
ATOM 3932 C C . THR A 1 508 ? -6.526 35.553 8.930 1.00 91.88 508 THR A C 1
ATOM 3934 O O . THR A 1 508 ? -5.310 35.639 8.778 1.00 91.88 508 THR A O 1
ATOM 3937 N N . LYS A 1 509 ? -7.221 36.515 9.555 1.00 92.06 509 LYS A N 1
ATOM 3938 C CA . LYS A 1 509 ? -6.585 37.717 10.118 1.00 92.06 509 LYS A CA 1
ATOM 3939 C C . LYS A 1 509 ? -5.631 37.379 11.270 1.00 92.06 509 LYS A C 1
ATOM 3941 O O . LYS A 1 509 ? -4.525 37.910 11.319 1.00 92.06 509 LYS A O 1
ATOM 3946 N N . ALA A 1 510 ? -6.050 36.504 12.183 1.00 91.25 510 ALA A N 1
ATOM 3947 C CA . ALA A 1 510 ? -5.219 36.044 13.292 1.00 91.25 510 ALA A CA 1
ATOM 3948 C C . ALA A 1 510 ? -4.011 35.233 12.805 1.00 91.25 510 ALA A C 1
ATOM 3950 O O . ALA A 1 510 ? -2.906 35.417 13.305 1.00 91.25 510 ALA A O 1
ATOM 3951 N N . TRP A 1 511 ? -4.203 34.403 11.780 1.00 93.56 511 TRP A N 1
ATOM 3952 C CA . TRP A 1 511 ? -3.124 33.696 11.105 1.00 93.56 511 TRP A CA 1
ATOM 3953 C C . TRP A 1 511 ? -2.102 34.655 10.494 1.00 93.56 511 TRP A C 1
ATOM 3955 O O . TRP A 1 511 ? -0.913 34.502 10.744 1.00 93.56 511 TRP A O 1
ATOM 3965 N N . GLY A 1 512 ? -2.549 35.690 9.778 1.00 93.75 512 GLY A N 1
ATOM 3966 C CA . GLY A 1 512 ? -1.646 36.707 9.237 1.00 93.75 512 GLY A CA 1
ATOM 3967 C C . GLY A 1 512 ? -0.809 37.403 10.315 1.00 93.75 512 GLY A C 1
ATOM 3968 O O . GLY A 1 512 ? 0.382 37.636 10.117 1.00 93.75 512 GLY A O 1
ATOM 3969 N N . ALA A 1 513 ? -1.402 37.677 11.481 1.00 91.69 513 ALA A N 1
ATOM 3970 C CA . ALA A 1 513 ? -0.684 38.244 12.621 1.00 91.69 513 ALA A CA 1
ATOM 3971 C C . ALA A 1 513 ? 0.340 37.263 13.221 1.00 91.69 513 ALA A C 1
ATOM 3973 O O . ALA A 1 513 ? 1.467 37.668 13.494 1.00 91.69 513 ALA A O 1
ATOM 3974 N N . LEU A 1 514 ? -0.022 35.984 13.384 1.00 91.19 514 LEU A N 1
ATOM 3975 C CA . LEU A 1 514 ? 0.892 34.939 13.859 1.00 91.19 514 LEU A CA 1
ATOM 3976 C C . LEU A 1 514 ? 2.056 34.719 12.883 1.00 91.19 514 LEU A C 1
ATOM 3978 O O . LEU A 1 514 ? 3.204 34.648 13.312 1.00 91.19 514 LEU A O 1
ATOM 3982 N N . TRP A 1 515 ? 1.775 34.654 11.581 1.00 93.88 515 TRP A N 1
ATOM 3983 C CA . TRP A 1 515 ? 2.788 34.539 10.534 1.00 93.88 515 TRP A CA 1
ATOM 3984 C C . TRP A 1 515 ? 3.801 35.681 10.622 1.00 93.88 515 TRP A C 1
ATOM 3986 O O . TRP A 1 515 ? 4.999 35.443 10.783 1.00 93.88 515 TRP A O 1
ATOM 3996 N N . LYS A 1 516 ? 3.310 36.925 10.620 1.00 93.62 516 LYS A N 1
ATOM 3997 C CA . LYS A 1 516 ? 4.147 38.117 10.764 1.00 93.62 516 LYS A CA 1
ATOM 3998 C C . LYS A 1 516 ? 4.987 38.070 12.044 1.00 93.62 516 LYS A C 1
ATOM 4000 O O . LYS A 1 516 ? 6.201 38.238 11.973 1.00 93.62 516 LYS A O 1
ATOM 4005 N N . ALA A 1 517 ? 4.365 37.768 13.184 1.00 89.69 517 ALA A N 1
ATOM 4006 C CA . ALA A 1 517 ? 5.055 37.680 14.467 1.00 89.69 517 ALA A CA 1
ATOM 4007 C C . ALA A 1 517 ? 6.132 36.583 14.481 1.00 89.69 517 ALA A C 1
ATOM 4009 O O . ALA A 1 517 ? 7.201 36.792 15.050 1.00 89.69 517 ALA A O 1
ATOM 4010 N N . SER A 1 518 ? 5.891 35.438 13.835 1.00 89.75 518 SER A N 1
ATOM 4011 C CA . SER A 1 518 ? 6.868 34.344 13.759 1.00 89.75 518 SER A CA 1
ATOM 4012 C C . SER A 1 518 ? 8.125 34.735 12.973 1.00 89.75 518 SER A C 1
ATOM 4014 O O . SER A 1 518 ? 9.242 34.446 13.404 1.00 89.75 518 SER A O 1
ATOM 4016 N N . LEU A 1 519 ? 7.963 35.484 11.878 1.00 89.69 519 LEU A N 1
ATOM 4017 C CA . LEU A 1 519 ? 9.076 35.993 11.074 1.00 89.69 519 LEU A CA 1
ATOM 4018 C C . LEU A 1 519 ? 9.827 37.133 11.775 1.00 89.69 519 LEU A C 1
ATOM 4020 O O . LEU A 1 519 ? 11.060 37.154 11.780 1.00 89.69 519 LEU A O 1
ATOM 4024 N N . GLU A 1 520 ? 9.115 38.057 12.421 1.00 87.19 520 GLU A N 1
ATOM 4025 C CA . GLU A 1 520 ? 9.736 39.131 13.208 1.00 87.19 520 GLU A CA 1
ATOM 4026 C C . GLU A 1 520 ? 10.532 38.558 14.389 1.00 87.19 520 GLU A C 1
ATOM 4028 O O . GLU A 1 520 ? 11.696 38.909 14.581 1.00 87.19 520 GLU A O 1
ATOM 4033 N N . THR A 1 521 ? 9.960 37.588 15.105 1.00 81.75 521 THR A N 1
ATOM 4034 C CA . THR A 1 521 ? 10.625 36.914 16.230 1.00 81.75 521 THR A CA 1
ATOM 4035 C C . THR A 1 521 ? 11.860 36.144 15.765 1.00 81.75 521 THR A C 1
ATOM 4037 O O . THR A 1 521 ? 12.911 36.255 16.395 1.00 81.75 521 THR A O 1
ATOM 4040 N N . SER A 1 522 ? 11.792 35.442 14.625 1.00 74.31 522 SER A N 1
ATOM 4041 C CA . SER A 1 522 ? 12.964 34.760 14.046 1.00 74.31 522 SER A CA 1
ATOM 4042 C C . SER A 1 522 ? 14.144 35.712 13.803 1.00 74.31 522 SER A C 1
ATOM 4044 O O . SER A 1 522 ? 15.300 35.327 13.972 1.00 74.31 522 SER A O 1
ATOM 4046 N N . SER A 1 523 ? 13.854 36.982 13.498 1.00 73.81 523 SER A N 1
ATOM 4047 C CA . SER A 1 523 ? 14.865 38.021 13.283 1.00 73.81 523 SER A CA 1
ATOM 4048 C C . SER A 1 523 ? 15.499 38.523 14.575 1.00 73.81 523 SER A C 1
ATOM 4050 O O . SER A 1 523 ? 16.639 38.979 14.557 1.00 73.81 523 SER A O 1
ATOM 4052 N N . SER A 1 524 ? 14.774 38.451 15.692 1.00 75.00 524 SER A N 1
ATOM 4053 C CA . SER A 1 524 ? 15.271 38.843 17.011 1.00 75.00 524 SER A CA 1
ATOM 4054 C C . SER A 1 524 ? 16.079 37.741 17.703 1.00 75.00 524 SER A C 1
ATOM 4056 O O . SER A 1 524 ? 16.934 38.063 18.523 1.00 75.00 524 SER A O 1
ATOM 4058 N N . ILE A 1 525 ? 15.840 36.460 17.381 1.00 71.75 525 ILE A N 1
ATOM 4059 C CA . ILE A 1 525 ? 16.550 35.319 17.995 1.00 71.75 525 ILE A CA 1
ATOM 4060 C C . ILE A 1 525 ? 18.035 35.310 17.609 1.00 71.75 525 ILE A C 1
ATOM 4062 O O . ILE A 1 525 ? 18.884 35.031 18.454 1.00 71.75 525 ILE A O 1
ATOM 4066 N N . ILE A 1 526 ? 18.360 35.644 16.355 1.00 71.25 526 ILE A N 1
ATOM 4067 C CA . ILE A 1 526 ? 19.745 35.729 15.867 1.00 71.25 526 ILE A CA 1
ATOM 4068 C C . ILE A 1 526 ? 19.962 37.105 15.214 1.00 71.25 526 ILE A C 1
ATOM 4070 O O . ILE A 1 526 ? 19.855 37.232 13.994 1.00 71.25 526 ILE A O 1
ATOM 4074 N N . PRO A 1 527 ? 20.280 38.157 15.998 1.00 67.94 527 PRO A N 1
ATOM 4075 C CA . PRO A 1 527 ? 20.441 39.519 15.475 1.00 67.94 527 PRO A CA 1
ATOM 4076 C C . PRO A 1 527 ? 21.590 39.672 14.471 1.00 67.94 527 PRO A C 1
ATOM 4078 O O . PRO A 1 527 ? 21.597 40.601 13.670 1.00 67.94 527 PRO A O 1
ATOM 4081 N N . THR A 1 528 ? 22.572 38.771 14.528 1.00 73.75 528 THR A N 1
ATOM 4082 C CA . THR A 1 528 ? 23.744 38.741 13.642 1.00 73.75 528 THR A CA 1
ATOM 4083 C C . THR A 1 528 ? 23.473 38.053 12.308 1.00 73.75 528 THR A C 1
ATOM 4085 O O . THR A 1 528 ? 24.346 38.050 11.442 1.00 73.75 528 THR A O 1
ATOM 4088 N N . LEU A 1 529 ? 22.294 37.451 12.137 1.00 76.69 529 LEU A N 1
ATOM 4089 C CA . LEU A 1 529 ? 21.948 36.737 10.920 1.00 76.69 529 LEU A CA 1
ATOM 4090 C C . LEU A 1 529 ? 21.765 37.741 9.770 1.00 76.69 529 LEU A C 1
ATOM 4092 O O . LEU A 1 529 ? 21.044 38.729 9.947 1.00 76.69 529 LEU A O 1
ATOM 4096 N N . PRO A 1 530 ? 22.348 37.511 8.583 1.00 80.19 530 PRO A N 1
ATOM 4097 C CA . PRO A 1 530 ? 22.132 38.383 7.435 1.00 80.19 530 PRO A CA 1
ATOM 4098 C C . PRO A 1 530 ? 20.651 38.435 7.042 1.00 80.19 530 PRO A C 1
ATOM 4100 O O . PRO A 1 530 ? 19.871 37.521 7.336 1.00 80.19 530 PRO A O 1
ATOM 4103 N N . ARG A 1 531 ? 20.219 39.532 6.420 1.00 80.62 531 ARG A N 1
ATOM 4104 C CA . ARG A 1 531 ? 18.807 39.719 6.040 1.00 80.62 531 ARG A CA 1
ATOM 4105 C C . ARG A 1 531 ? 18.401 38.746 4.930 1.00 80.62 531 ARG A C 1
ATOM 4107 O O . ARG A 1 531 ? 17.286 38.241 4.920 1.00 80.62 531 ARG A O 1
ATOM 4114 N N . GLU A 1 532 ? 19.330 38.490 4.029 1.00 82.06 532 GLU A N 1
ATOM 4115 C CA . GLU A 1 532 ? 19.245 37.601 2.881 1.00 82.06 532 GLU A CA 1
ATOM 4116 C C . GLU A 1 532 ? 19.285 36.105 3.247 1.00 82.06 532 GLU A C 1
ATOM 4118 O O . GLU A 1 532 ? 18.956 35.276 2.401 1.00 82.06 532 GLU A O 1
ATOM 4123 N N . ASP A 1 533 ? 19.612 35.740 4.498 1.00 87.25 533 ASP A N 1
ATOM 4124 C CA . ASP A 1 533 ? 19.536 34.355 4.994 1.00 87.25 533 ASP A CA 1
ATOM 4125 C C . ASP A 1 533 ? 18.085 33.960 5.318 1.00 87.25 533 ASP A C 1
ATOM 4127 O O . ASP A 1 533 ? 17.670 33.737 6.461 1.00 87.25 533 ASP A O 1
ATOM 4131 N N . ILE A 1 534 ? 17.276 33.936 4.266 1.00 88.00 534 ILE A N 1
ATOM 4132 C CA . ILE A 1 534 ? 15.844 33.673 4.343 1.00 88.00 534 ILE A CA 1
ATOM 4133 C C . ILE A 1 534 ? 15.535 32.256 4.836 1.00 88.00 534 ILE A C 1
ATOM 4135 O O . ILE A 1 534 ? 14.562 32.081 5.564 1.00 88.00 534 ILE A O 1
ATOM 4139 N N . LEU A 1 535 ? 16.349 31.252 4.487 1.00 84.38 535 LEU A N 1
ATOM 4140 C CA . LEU A 1 535 ? 16.094 29.853 4.844 1.00 84.38 535 LEU A CA 1
ATOM 4141 C C . LEU A 1 535 ? 16.258 29.612 6.342 1.00 84.38 535 LEU A C 1
ATOM 4143 O O . LEU A 1 535 ? 15.409 28.957 6.946 1.00 84.38 535 LEU A O 1
ATOM 4147 N N . THR A 1 536 ? 17.299 30.176 6.958 1.00 82.44 536 THR A N 1
ATOM 4148 C CA . THR A 1 536 ? 17.505 30.049 8.405 1.00 82.44 536 THR A CA 1
ATOM 4149 C C . THR A 1 536 ? 16.383 30.752 9.173 1.00 82.44 536 THR A C 1
ATOM 4151 O O . THR A 1 536 ? 15.828 30.190 10.118 1.00 82.44 536 THR A O 1
ATOM 4154 N N . ARG A 1 537 ? 15.966 31.946 8.728 1.00 85.62 537 ARG A N 1
ATOM 4155 C CA . ARG A 1 537 ? 14.845 32.696 9.331 1.00 85.62 537 ARG A CA 1
ATOM 4156 C C . ARG A 1 537 ? 13.513 31.957 9.206 1.00 85.62 537 ARG A C 1
ATOM 4158 O O . ARG A 1 537 ? 12.769 31.843 10.177 1.00 85.62 537 ARG A O 1
ATOM 4165 N N . LEU A 1 538 ? 13.233 31.414 8.024 1.00 87.75 538 LEU A N 1
ATOM 4166 C CA . LEU A 1 538 ? 12.050 30.600 7.755 1.00 87.75 538 LEU A CA 1
ATOM 4167 C C . LEU A 1 538 ? 12.027 29.316 8.589 1.00 87.75 538 LEU A C 1
ATOM 4169 O O . LEU A 1 538 ? 10.983 28.975 9.139 1.00 87.75 538 LEU A O 1
ATOM 4173 N N . GLY A 1 539 ? 13.170 28.641 8.740 1.00 82.25 539 GLY A N 1
ATOM 4174 C CA . GLY A 1 539 ? 13.293 27.455 9.588 1.00 82.25 539 GLY A CA 1
ATOM 4175 C C . GLY A 1 539 ? 13.025 27.756 11.065 1.00 82.25 539 GLY A C 1
ATOM 4176 O O . GLY A 1 539 ? 12.326 27.000 11.739 1.00 82.25 539 GLY A O 1
ATOM 4177 N N . LEU A 1 540 ? 13.504 28.899 11.565 1.00 83.00 540 LEU A N 1
ATOM 4178 C CA . LEU A 1 540 ? 13.198 29.373 12.920 1.00 83.00 540 LEU A CA 1
ATOM 4179 C C . LEU A 1 540 ? 11.706 29.703 13.090 1.00 83.00 540 LEU A C 1
ATOM 4181 O O . LEU A 1 540 ? 11.113 29.349 14.109 1.00 83.00 540 LEU A O 1
ATOM 4185 N N . ALA A 1 541 ? 11.083 30.337 12.093 1.00 86.12 541 ALA A N 1
ATOM 4186 C CA . ALA A 1 541 ? 9.648 30.613 12.101 1.00 86.12 541 ALA A CA 1
ATOM 4187 C C . ALA A 1 541 ? 8.810 29.319 12.067 1.00 86.12 541 ALA A C 1
ATOM 4189 O O . ALA A 1 541 ? 7.844 29.195 12.821 1.00 86.12 541 ALA A O 1
ATOM 4190 N N . GLU A 1 542 ? 9.202 28.323 11.265 1.00 88.31 542 GLU A N 1
ATOM 4191 C CA . GLU A 1 542 ? 8.573 26.996 11.242 1.00 88.31 542 GLU A CA 1
ATOM 4192 C C . GLU A 1 542 ? 8.674 26.299 12.601 1.00 88.31 542 GLU A C 1
ATOM 4194 O O . GLU A 1 542 ? 7.661 25.831 13.130 1.00 88.31 542 GLU A O 1
ATOM 4199 N N . ALA A 1 543 ? 9.869 26.277 13.197 1.00 80.88 543 ALA A N 1
ATOM 4200 C CA . ALA A 1 543 ? 10.093 25.696 14.515 1.00 80.88 543 ALA A CA 1
ATOM 4201 C C . ALA A 1 543 ? 9.254 26.394 15.597 1.00 80.88 543 ALA A C 1
ATOM 4203 O O . ALA A 1 543 ? 8.660 25.727 16.445 1.00 80.88 543 ALA A O 1
ATOM 4204 N N . MET A 1 544 ? 9.139 27.723 15.537 1.00 84.69 544 MET A N 1
ATOM 4205 C CA . MET A 1 544 ? 8.313 28.503 16.455 1.00 84.69 544 MET A CA 1
ATOM 4206 C C . MET A 1 544 ? 6.822 28.186 16.299 1.00 84.69 544 MET A C 1
ATOM 4208 O O . MET A 1 544 ? 6.145 27.937 17.296 1.00 84.69 544 MET A O 1
ATOM 4212 N N . VAL A 1 545 ? 6.293 28.161 15.069 1.00 85.88 545 VAL A N 1
ATOM 4213 C CA . VAL A 1 545 ? 4.883 27.811 14.821 1.00 85.88 545 VAL A CA 1
ATOM 4214 C C . VAL A 1 545 ? 4.599 26.386 15.293 1.00 85.88 545 VAL A C 1
ATOM 4216 O O . VAL A 1 545 ? 3.589 26.158 15.956 1.00 85.88 545 VAL A O 1
ATOM 4219 N N . LYS A 1 546 ? 5.506 25.440 15.030 1.00 86.50 546 LYS A N 1
ATOM 4220 C CA . LYS A 1 546 ? 5.404 24.066 15.532 1.00 86.50 546 LYS A CA 1
ATOM 4221 C C . LYS A 1 546 ? 5.352 24.028 17.063 1.00 86.50 546 LYS A C 1
ATOM 4223 O O . LYS A 1 546 ? 4.423 23.451 17.621 1.00 86.50 546 LYS A O 1
ATOM 4228 N N . ALA A 1 547 ? 6.291 24.691 17.735 1.00 80.75 547 ALA A N 1
ATOM 4229 C CA . ALA A 1 547 ? 6.362 24.727 19.194 1.00 80.75 547 ALA A CA 1
ATOM 4230 C C . ALA A 1 547 ? 5.121 25.379 19.831 1.00 80.75 547 ALA A C 1
ATOM 4232 O O . ALA A 1 547 ? 4.652 24.923 20.874 1.00 80.75 547 ALA A O 1
ATOM 4233 N N . LEU A 1 548 ? 4.555 26.412 19.198 1.00 81.56 548 LEU A N 1
ATOM 4234 C CA . LEU A 1 548 ? 3.290 27.023 19.613 1.00 81.56 548 LEU A CA 1
ATOM 4235 C C . LEU A 1 548 ? 2.128 26.025 19.497 1.00 81.56 548 LEU A C 1
ATOM 4237 O O . LEU A 1 548 ? 1.374 25.839 20.452 1.00 81.56 548 LEU A O 1
ATOM 4241 N N . VAL A 1 549 ? 1.983 25.368 18.343 1.00 83.75 549 VAL A N 1
ATOM 4242 C CA . VAL A 1 549 ? 0.883 24.423 18.073 1.00 83.75 549 VAL A CA 1
ATOM 4243 C C . VAL A 1 549 ? 0.939 23.206 18.997 1.00 83.75 549 VAL A C 1
ATOM 4245 O O . VAL A 1 549 ? -0.100 22.780 19.500 1.00 83.75 549 VAL A O 1
ATOM 4248 N N . GLU A 1 550 ? 2.140 22.705 19.281 1.00 83.75 550 GLU A N 1
ATOM 4249 C CA . GLU A 1 550 ? 2.395 21.574 20.182 1.00 83.75 550 GLU A CA 1
ATOM 4250 C C . GLU A 1 550 ? 2.412 21.970 21.673 1.00 83.75 550 GLU A C 1
ATOM 4252 O O . GLU A 1 550 ? 2.689 21.134 22.529 1.00 83.75 550 GLU A O 1
ATOM 4257 N N . ALA A 1 551 ? 2.108 23.234 21.998 1.00 79.38 551 ALA A N 1
ATOM 4258 C CA . ALA A 1 551 ? 2.104 23.782 23.357 1.00 79.38 551 ALA A CA 1
ATOM 4259 C C . ALA A 1 551 ? 3.445 23.645 24.111 1.00 79.38 551 ALA A C 1
ATOM 4261 O O . ALA A 1 551 ? 3.476 23.644 25.341 1.00 79.38 551 ALA A O 1
ATOM 4262 N N . GLN A 1 552 ? 4.561 23.575 23.380 1.00 69.56 552 GLN A N 1
ATOM 4263 C CA . GLN A 1 552 ? 5.912 23.542 23.946 1.00 69.56 552 GLN A CA 1
ATOM 4264 C C . GLN A 1 552 ? 6.365 24.919 24.453 1.00 69.56 552 GLN A C 1
ATOM 4266 O O . GLN A 1 552 ? 7.218 25.005 25.333 1.00 69.56 552 GLN A O 1
ATOM 4271 N N . ILE A 1 553 ? 5.787 25.999 23.913 1.00 71.44 553 ILE A N 1
ATOM 4272 C CA . ILE A 1 553 ? 6.016 27.376 24.366 1.00 71.44 553 ILE A CA 1
ATOM 4273 C C . ILE A 1 553 ? 4.688 28.098 24.638 1.00 71.44 553 ILE A C 1
ATOM 4275 O O . ILE A 1 553 ? 3.682 27.796 23.985 1.00 71.44 553 ILE A O 1
ATOM 4279 N N . PRO A 1 554 ? 4.645 29.051 25.594 1.00 71.38 554 PRO A N 1
ATOM 4280 C CA . PRO A 1 554 ? 3.428 29.792 25.905 1.00 71.38 554 PRO A CA 1
ATOM 4281 C C . PRO A 1 554 ? 2.879 30.499 24.668 1.00 71.38 554 PRO A C 1
ATOM 4283 O O . PRO A 1 554 ? 3.603 31.213 23.978 1.00 71.38 554 PRO A O 1
ATOM 4286 N N . SER A 1 555 ? 1.579 30.342 24.415 1.00 66.31 555 SER A N 1
ATOM 4287 C CA . SER A 1 555 ? 0.955 30.870 23.197 1.00 66.31 555 SER A CA 1
ATOM 4288 C C . SER A 1 555 ? 0.914 32.398 23.120 1.00 66.31 555 SER A C 1
ATOM 4290 O O . SER A 1 555 ? 0.675 32.922 22.037 1.00 66.31 555 SER A O 1
ATOM 4292 N N . GLN A 1 556 ? 1.102 33.101 24.248 1.00 66.62 556 GLN A N 1
ATOM 4293 C CA . GLN A 1 556 ? 1.038 34.567 24.379 1.00 66.62 556 GLN A CA 1
ATOM 4294 C C . GLN A 1 556 ? -0.162 35.207 23.644 1.00 66.62 556 GLN A C 1
ATOM 4296 O O . GLN A 1 556 ? -0.061 36.301 23.099 1.00 66.62 556 GLN A O 1
ATOM 4301 N N . GLY A 1 557 ? -1.303 34.510 23.585 1.00 67.81 557 GLY A N 1
ATOM 4302 C CA . GLY A 1 557 ? -2.508 34.970 22.885 1.00 67.81 557 GLY A CA 1
ATOM 4303 C C . GLY A 1 557 ? -2.504 34.770 21.361 1.00 67.81 557 GLY A C 1
ATOM 4304 O O . GLY A 1 557 ? -3.556 34.869 20.732 1.00 67.81 557 GLY A O 1
ATOM 4305 N N . PHE A 1 558 ? -1.378 34.400 20.738 1.00 70.19 558 PHE A N 1
ATOM 4306 C CA . PHE A 1 558 ? -1.289 34.208 19.282 1.00 70.19 558 PHE A CA 1
ATOM 4307 C C . PHE A 1 558 ? -2.205 33.091 18.759 1.00 70.19 558 PHE A C 1
ATOM 4309 O O . PHE A 1 558 ? -2.742 33.178 17.655 1.00 70.19 558 PHE A O 1
ATOM 4316 N N . LEU A 1 559 ? -2.419 32.040 19.556 1.00 77.25 559 LEU A N 1
ATOM 4317 C CA . LEU A 1 559 ? -3.247 30.889 19.172 1.00 77.25 559 LEU A CA 1
ATOM 4318 C C . LEU A 1 559 ? -4.728 31.037 19.537 1.00 77.25 559 LEU A C 1
ATOM 4320 O O . LEU A 1 559 ? -5.539 30.194 19.140 1.00 77.25 559 LEU A O 1
ATOM 4324 N N . GLU A 1 560 ? -5.095 32.082 20.281 1.00 79.69 560 GLU A N 1
ATOM 4325 C CA . GLU A 1 560 ? -6.484 32.348 20.680 1.00 79.69 560 GLU A CA 1
ATOM 4326 C C . GLU A 1 560 ? -7.340 32.777 19.484 1.00 79.69 560 GLU A C 1
ATOM 4328 O O . GLU A 1 560 ? -8.531 32.479 19.432 1.00 79.69 560 GLU A O 1
ATOM 4333 N N . GLY A 1 561 ? -6.724 33.398 18.473 1.00 79.19 561 GLY A N 1
ATOM 4334 C CA . GLY A 1 561 ? -7.393 33.787 17.231 1.00 79.19 561 GLY A CA 1
ATOM 4335 C C . GLY A 1 561 ? -7.548 32.664 16.194 1.00 79.19 561 GLY A C 1
ATOM 4336 O O . GLY A 1 561 ? -8.268 32.848 15.211 1.00 79.19 561 GLY A O 1
ATOM 4337 N N . ILE A 1 562 ? -6.912 31.501 16.397 1.00 87.81 562 ILE A N 1
ATOM 4338 C CA . ILE A 1 562 ? -6.957 30.347 15.475 1.00 87.81 562 ILE A CA 1
ATOM 4339 C C . ILE A 1 562 ? -7.252 29.003 16.182 1.00 87.81 562 ILE A C 1
ATOM 4341 O O . ILE A 1 562 ? -6.597 27.999 15.899 1.00 87.81 562 ILE A O 1
ATOM 4345 N N . PRO A 1 563 ? -8.250 28.914 17.081 1.00 82.19 563 PRO A N 1
ATOM 4346 C CA . PRO A 1 563 ? -8.400 27.790 18.013 1.00 82.19 563 PRO A CA 1
ATOM 4347 C C . PRO A 1 563 ? -8.592 26.429 17.330 1.00 82.19 563 PRO A C 1
ATOM 4349 O O . PRO A 1 563 ? -8.101 25.420 17.828 1.00 82.19 563 PRO A O 1
ATOM 4352 N N . HIS A 1 564 ? -9.261 26.399 16.174 1.00 88.12 564 HIS A N 1
ATOM 4353 C CA . HIS A 1 564 ? -9.552 25.172 15.423 1.00 88.12 564 HIS A CA 1
ATOM 4354 C C . HIS A 1 564 ? -8.659 24.968 14.191 1.00 88.12 564 HIS A C 1
ATOM 4356 O O . HIS A 1 564 ? -8.755 23.925 13.553 1.00 88.12 564 HIS A O 1
ATOM 4362 N N . CYS A 1 565 ? -7.789 25.931 13.868 1.00 89.62 565 CYS A N 1
ATOM 4363 C CA . CYS A 1 565 ? -6.941 25.917 12.668 1.00 89.62 565 CYS A CA 1
ATOM 4364 C C . CYS A 1 565 ? -5.441 25.947 13.006 1.00 89.62 565 CYS A C 1
ATOM 4366 O O . CYS A 1 565 ? -4.629 26.322 12.166 1.00 89.62 565 CYS A O 1
ATOM 4368 N N . ARG A 1 566 ? -5.062 25.565 14.232 1.00 90.88 566 ARG A N 1
ATOM 4369 C CA . ARG A 1 566 ? -3.660 25.524 14.689 1.00 90.88 566 ARG A CA 1
ATOM 4370 C C . ARG A 1 566 ? -2.808 24.599 13.823 1.00 90.88 566 ARG A C 1
ATOM 4372 O O . ARG A 1 566 ? -1.751 24.992 13.347 1.00 90.88 566 ARG A O 1
ATOM 4379 N N . GLU A 1 567 ? -3.319 23.403 13.557 1.00 88.88 567 GLU A N 1
ATOM 4380 C CA . GLU A 1 567 ? -2.627 22.423 12.720 1.00 88.88 567 GLU A CA 1
ATOM 4381 C C . GLU A 1 567 ? -2.574 22.862 11.253 1.00 88.88 567 GLU A C 1
ATOM 4383 O O . GLU A 1 567 ? -1.539 22.750 10.603 1.00 88.88 567 GLU A O 1
ATOM 4388 N N . SER A 1 568 ? -3.647 23.481 10.754 1.00 89.88 568 SER A N 1
ATOM 4389 C CA . SER A 1 568 ? -3.655 24.098 9.427 1.00 89.88 568 SER A CA 1
ATOM 4390 C C . SER A 1 568 ? -2.597 25.193 9.283 1.00 89.88 568 SER A C 1
ATOM 4392 O O . SER A 1 568 ? -1.971 25.297 8.234 1.00 89.88 568 SER A O 1
ATOM 4394 N N . ALA A 1 569 ? -2.385 26.000 10.328 1.00 89.31 569 ALA A N 1
ATOM 4395 C CA . ALA A 1 569 ? -1.349 27.030 10.358 1.00 89.31 569 ALA A CA 1
ATOM 4396 C C . ALA A 1 569 ? 0.053 26.407 10.333 1.00 89.31 569 ALA A C 1
ATOM 4398 O O . ALA A 1 569 ? 0.907 26.863 9.576 1.00 89.31 569 ALA A O 1
ATOM 4399 N N . ARG A 1 570 ? 0.270 25.315 11.085 1.00 91.69 570 ARG A N 1
ATOM 4400 C CA . ARG A 1 570 ? 1.514 24.533 11.035 1.00 91.69 570 ARG A CA 1
ATOM 4401 C C . ARG A 1 570 ? 1.793 24.061 9.612 1.00 91.69 570 ARG A C 1
ATOM 4403 O O . ARG A 1 570 ? 2.838 24.387 9.062 1.00 91.69 570 ARG A O 1
ATOM 4410 N N . VAL A 1 571 ? 0.842 23.356 9.000 1.00 89.06 571 VAL A N 1
ATOM 4411 C CA . VAL A 1 571 ? 0.970 22.810 7.640 1.00 89.06 571 VAL A CA 1
ATOM 4412 C C . VAL A 1 571 ? 1.197 23.916 6.604 1.00 89.06 571 VAL A C 1
ATOM 4414 O O . VAL A 1 571 ? 2.073 23.774 5.753 1.00 89.06 571 VAL A O 1
ATOM 4417 N N . ALA A 1 572 ? 0.476 25.037 6.699 1.00 90.62 572 ALA A N 1
ATOM 4418 C CA . ALA A 1 572 ? 0.642 26.172 5.792 1.00 90.62 572 ALA A CA 1
ATOM 4419 C C . ALA A 1 572 ? 2.053 26.787 5.873 1.00 90.62 572 ALA A C 1
ATOM 4421 O O . ALA A 1 572 ? 2.634 27.111 4.836 1.00 90.62 572 ALA A O 1
ATOM 4422 N N . THR A 1 573 ? 2.643 26.879 7.073 1.00 90.75 573 THR A N 1
ATOM 4423 C CA . THR A 1 573 ? 4.055 27.262 7.238 1.00 90.75 573 THR A CA 1
ATOM 4424 C C . THR A 1 573 ? 4.984 26.275 6.538 1.00 90.75 573 THR A C 1
ATOM 4426 O O . THR A 1 573 ? 5.831 26.698 5.757 1.00 90.75 573 THR A O 1
ATOM 4429 N N . GLN A 1 574 ? 4.815 24.967 6.766 1.00 87.81 574 GLN A N 1
ATOM 4430 C CA . GLN A 1 574 ? 5.705 23.945 6.192 1.00 87.81 574 GLN A CA 1
ATOM 4431 C C . GLN A 1 574 ? 5.685 23.943 4.664 1.00 87.81 574 GLN A C 1
ATOM 4433 O O . GLN A 1 574 ? 6.731 23.835 4.024 1.00 87.81 574 GLN A O 1
ATOM 4438 N N . ILE A 1 575 ? 4.493 24.078 4.077 1.00 85.25 575 ILE A N 1
ATOM 4439 C CA . ILE A 1 575 ? 4.329 24.176 2.626 1.00 85.25 575 ILE A CA 1
ATOM 4440 C C . ILE A 1 575 ? 5.071 25.410 2.111 1.00 85.25 575 ILE A C 1
ATOM 4442 O O . ILE A 1 575 ? 5.867 25.286 1.185 1.00 85.25 575 ILE A O 1
ATOM 4446 N N . ARG A 1 576 ? 4.900 26.574 2.753 1.00 91.25 576 ARG A N 1
ATOM 4447 C CA . ARG A 1 576 ? 5.557 27.808 2.308 1.00 91.25 576 ARG A CA 1
ATOM 4448 C C . ARG A 1 576 ? 7.081 27.741 2.380 1.00 91.25 576 ARG A C 1
ATOM 4450 O O . ARG A 1 576 ? 7.755 28.222 1.472 1.00 91.25 576 ARG A O 1
ATOM 4457 N N . VAL A 1 577 ? 7.628 27.158 3.447 1.00 86.31 577 VAL A N 1
ATOM 4458 C CA . VAL A 1 577 ? 9.080 26.964 3.590 1.00 86.31 577 VAL A CA 1
ATOM 4459 C C . VAL A 1 577 ? 9.611 26.056 2.483 1.00 86.31 577 VAL A C 1
ATOM 4461 O O . VAL A 1 577 ? 10.639 26.360 1.879 1.00 86.31 577 VAL A O 1
ATOM 4464 N N . ARG A 1 578 ? 8.888 24.973 2.173 1.00 82.94 578 ARG A N 1
ATOM 4465 C CA . ARG A 1 578 ? 9.251 24.054 1.090 1.00 82.94 578 ARG A CA 1
ATOM 4466 C C . ARG A 1 578 ? 9.199 24.727 -0.281 1.00 82.94 578 ARG A C 1
ATOM 4468 O O . ARG A 1 578 ? 10.167 24.618 -1.017 1.00 82.94 578 ARG A O 1
ATOM 4475 N N . GLU A 1 579 ? 8.136 25.470 -0.586 1.00 87.12 579 GLU A N 1
ATOM 4476 C CA . GLU A 1 579 ? 8.004 26.214 -1.848 1.00 87.12 579 GLU A CA 1
ATOM 4477 C C . GLU A 1 579 ? 9.202 27.136 -2.103 1.00 87.12 579 GLU A C 1
ATOM 4479 O O . GLU A 1 579 ? 9.791 27.093 -3.178 1.00 87.12 579 GLU A O 1
ATOM 4484 N N . ILE A 1 580 ? 9.591 27.937 -1.103 1.00 87.38 580 ILE A N 1
ATOM 4485 C CA . ILE A 1 580 ? 10.712 28.885 -1.222 1.00 87.38 580 ILE A CA 1
ATOM 4486 C C . ILE A 1 580 ? 12.048 28.148 -1.388 1.00 87.38 580 ILE A C 1
ATOM 4488 O O . ILE A 1 580 ? 12.924 28.606 -2.122 1.00 87.38 580 ILE A O 1
ATOM 4492 N N . LYS A 1 581 ? 12.214 27.001 -0.718 1.00 80.06 581 LYS A N 1
ATOM 4493 C CA . LYS A 1 581 ? 13.409 26.161 -0.852 1.00 80.06 581 LYS A CA 1
ATOM 4494 C C . LYS A 1 581 ? 13.507 25.534 -2.245 1.00 80.06 581 LYS A C 1
ATOM 4496 O O . LYS A 1 581 ? 14.592 25.510 -2.821 1.00 80.06 581 LYS A O 1
ATOM 4501 N N . ASP A 1 582 ? 12.390 25.063 -2.788 1.00 77.81 582 ASP A N 1
ATOM 4502 C CA . ASP A 1 582 ? 12.339 24.403 -4.093 1.00 77.81 582 ASP A CA 1
ATOM 4503 C C . ASP A 1 582 ? 12.505 25.404 -5.253 1.00 77.81 582 ASP A C 1
ATOM 4505 O O . ASP A 1 582 ? 13.050 25.046 -6.298 1.00 77.81 582 ASP A O 1
ATOM 4509 N N . SER A 1 583 ? 12.107 26.669 -5.062 1.00 85.19 583 SER A N 1
ATOM 4510 C CA . SER A 1 583 ? 12.260 27.752 -6.048 1.00 85.19 583 SER A CA 1
ATOM 4511 C C . SER A 1 583 ? 13.533 28.591 -5.867 1.00 85.19 583 SER A C 1
ATOM 4513 O O . SER A 1 583 ? 13.656 29.665 -6.454 1.00 85.19 583 SER A O 1
ATOM 4515 N N . LEU A 1 584 ? 14.487 28.151 -5.038 1.00 84.75 584 LEU A N 1
ATOM 4516 C CA . LEU A 1 584 ? 15.618 28.984 -4.620 1.00 84.75 584 LEU A CA 1
ATOM 4517 C C . LEU A 1 584 ? 16.506 29.439 -5.790 1.00 84.75 584 LEU A C 1
ATOM 4519 O O . LEU A 1 584 ? 16.992 30.566 -5.787 1.00 84.75 584 LEU A O 1
ATOM 4523 N N . ALA A 1 585 ? 16.683 28.590 -6.806 1.00 86.56 585 ALA A N 1
ATOM 4524 C CA . ALA A 1 585 ? 17.465 28.916 -8.000 1.00 86.56 585 ALA A CA 1
ATOM 4525 C C . ALA A 1 585 ? 16.872 30.066 -8.819 1.00 86.56 585 ALA A C 1
ATOM 4527 O O . ALA A 1 585 ? 17.623 30.813 -9.439 1.00 86.56 585 ALA A O 1
ATOM 4528 N N . ASP A 1 586 ? 15.550 30.241 -8.796 1.00 88.81 586 ASP A N 1
ATOM 4529 C CA . ASP A 1 586 ? 14.881 31.264 -9.600 1.00 88.81 586 ASP A CA 1
ATOM 4530 C C . ASP A 1 586 ? 15.193 32.688 -9.094 1.00 88.81 586 ASP A C 1
ATOM 4532 O O . ASP A 1 586 ? 15.021 33.656 -9.830 1.00 88.81 586 ASP A O 1
ATOM 4536 N N . TYR A 1 587 ? 15.709 32.830 -7.865 1.00 90.12 587 TYR A N 1
ATOM 4537 C CA . TYR A 1 587 ? 16.167 34.113 -7.321 1.00 90.12 587 TYR A CA 1
ATOM 4538 C C . TYR A 1 587 ? 17.585 34.501 -7.769 1.00 90.12 587 TYR A C 1
ATOM 4540 O O . TYR A 1 587 ? 17.980 35.647 -7.574 1.00 90.12 587 TYR A O 1
ATOM 4548 N N . PHE A 1 588 ? 18.345 33.576 -8.363 1.00 89.62 588 PHE A N 1
ATOM 4549 C CA . PHE A 1 588 ? 19.715 33.785 -8.843 1.00 89.62 588 PHE A CA 1
ATOM 4550 C C . PHE A 1 588 ? 19.749 33.801 -10.379 1.00 89.62 588 PHE A C 1
ATOM 4552 O O . PHE A 1 588 ? 20.434 32.992 -11.000 1.00 89.62 588 PHE A O 1
ATOM 4559 N N . SER A 1 589 ? 18.983 34.703 -11.000 1.00 80.31 589 SER A N 1
ATOM 4560 C CA . SER A 1 589 ? 18.876 34.843 -12.460 1.00 80.31 589 SER A CA 1
ATOM 4561 C C . SER A 1 589 ? 19.674 36.035 -13.010 1.00 80.31 589 SER A C 1
ATOM 4563 O O . SER A 1 589 ? 20.042 36.954 -12.272 1.00 80.31 589 SER A O 1
ATOM 4565 N N . ASP A 1 590 ? 19.930 36.012 -14.325 1.00 69.31 590 ASP A N 1
ATOM 4566 C CA . ASP A 1 590 ? 20.556 37.122 -15.072 1.00 69.31 590 ASP A CA 1
ATOM 4567 C C . ASP A 1 590 ? 19.580 38.253 -15.412 1.00 69.31 590 ASP A C 1
ATOM 4569 O O . ASP A 1 590 ? 19.995 39.331 -15.838 1.00 69.31 590 ASP A O 1
ATOM 4573 N N . GLU A 1 591 ? 18.282 37.997 -15.264 1.00 57.78 591 GLU A N 1
ATOM 4574 C CA . GLU A 1 591 ? 17.226 38.947 -15.587 1.00 57.78 591 GLU A CA 1
ATOM 4575 C C . GLU A 1 591 ? 17.039 39.915 -14.417 1.00 57.78 591 GLU A C 1
ATOM 4577 O O . GLU A 1 591 ? 16.413 39.587 -13.408 1.00 57.78 591 GLU A O 1
ATOM 4582 N N . PHE A 1 592 ? 17.628 41.101 -14.567 1.00 45.75 592 PHE A N 1
ATOM 4583 C CA . PHE A 1 592 ? 17.360 42.280 -13.746 1.00 45.75 592 PHE A CA 1
ATOM 4584 C C . PHE A 1 592 ? 16.342 43.201 -14.412 1.00 45.75 592 PHE A C 1
ATOM 4586 O O . PHE A 1 592 ? 16.494 43.458 -15.631 1.00 45.75 592 PHE A O 1
#

pLDDT: mean 79.34, std 21.77, range [23.33, 98.94]

InterPro domains:
  IPR018170 Aldo/keto reductase, conserved site [PS00062] (118-135)
  IPR020471 Aldo-keto reductase [PR00069] (37-61)
  IPR020471 Aldo-keto reductase [PR00069] (89-107)
  IPR020471 Aldo-keto reductase [PR00069] (118-135)
  IPR020471 Aldo-keto reductase [PR00069] (154-183)
  IPR020471 Aldo-keto reductase [PR00069] (195-219)
  IPR020471 Aldo-keto reductase [PTHR43827] (5-260)
  IPR023210 NADP-dependent oxidoreductase domain [PF00248] (28-260)
  IPR036812 NAD(P)-dependent oxidoreductase domain superfamily [G3DSA:3.20.20.100] (3-267)
  IPR036812 NAD(P)-dependent oxidoreductase domain superfamily [SSF51430] (6-264)
  IPR044494 Aldo-keto reductase family 3C2/3 [cd19120] (11-265)

Radius of gyration: 30.18 Å; chains: 1; bounding box: 74×73×83 Å

Sequence (592 aa):
MPFGSVKLNDGNEIPSIAFGTGSKWKGHDVTAYVEQAIEVGFSHIDTAQFYQTETYIGDAIKESGLARSDFFLTSKFSGLGTVEQAIQDSLKNLGVSQLDLYLIHSPAWGGSAVWAKLEGFQKAGLAKSIGVSNYDLEGLQSLVKDATVVPAVNQINFSPYNYTQHKPLLEYAAKHDIIIEAYSSLSPVTKYPGGPVDKPVAEAAKRLGATPTQVILAWVRSKGVVIVTTSSKKDRMQEYLDVADLPELTTEEIEAIDKAGSGGPPKSIVQRIQWCKPVACLALLGLMSWRLSSETDSSRSDSSMTVAQEGEIDDNPIRLQGDTAEEFRALLWALYALPHEFMLATGPDANCVQLVHLARISHKYQFRSIETWALGVLNSYFNLNPTAFDTLPSTTPTLNHPNNHPTEGSTPSLVQVTELATLWEGKDLALAISIGERFNLKPILGLAYFHMMLKGRQHWDTEASLSRDQRIRLLSGYYSLGKLWDVLPSQPPVLTHSARCTSQQRCTKAWGALWKASLETSSSIIPTLPREDILTRLGLAEAMVKALVEAQIPSQGFLEGIPHCRESARVATQIRVREIKDSLADYFSDEF

Foldseek 3Di:
DLFDWDAFPLRDTDGQEEAECADVNQPHQCQVFLLLLVVLPHQEYAEELRRPHLLSQLVNVVVNVDDPVSHAYEYEDDQPPDLVVRLVVSCVSNVHQAHQEYEHEELVNDDQVSLVVVVVCCVVRNYVFYAYEPQAPVRLVVNCVNDPDRHREYEYADELQCCVVCVVVLVVCVVVRYAYEHPPHCCDVPVFDPALLVVLLVVQCVVFVADSSLSSLLLCVVSRHRYYDHDPDSVVSNSSSCSSVTDHDDPVSSVSSNVRNDNGGDQPPVVVVVPVPPPPPPPPPDDDDDDDDDDDDDDDDDDDDDPDPAPPDPVRHDDPPAADPLLVVLCSCLSPPDPVLLVCCLDLNHPLVSLQSPLQVCVVVVVPVSVVSSVVSNVNNCVVPVPCVVVPDPPDPPDDDDDDDDDPDHADGVVLVSVLVVCLVPDDLLSNCVSCVVHVVQLSNLSSLLVVLQVDDVVVVPVPSHDPLSSVLSVLLQVLLLVCLVCQLVDQFDFDADPPDPDPVLQVVLLSVLRNVLLVVLCVVCVPDDSSNVLSSLVSSLVVLVCCLVVVDDVVCSCVSNVRRSVSSSVRSVVVSVVCSSNSSVSRDPPD

Secondary structure (DSSP, 8-state):
--S-EEE-TTS-EEESEEEE-SGGGTTS--HHHHHHHHHHT--EEE--GGGT-HHHHHHHHHHH---GGG-EEEEEE-SSS-HHHHHHHHHHHHT-S-EEEEEE--GGG-SHHHHHHHHHHHHTTSEEEEEEES--HHHHHHHHHH-SS--SEEEEE--TTTHHHHHHHHHHHHHTTPEEEEESTTHHHHT-TTSTTHHHHHHHHHHHT--HHHHHHHHHHHTT-EEEE--S-HHHHHHHHGGGGSPPPPHHHHHHHHHHHTT-SPPPHHHHHHHSTTTGGGSSSS---------------------PPTTSSTTS----TT--HHHHHHHHHHHH--HHHHHHHTSTT--HHHHHHHHHHHHHTT-HHHHHHHHHHHHHHHHH-GGGGGGS------------PPPS--PPPHHHHHHHHHHHTTS-HHHHHHHHHHTT-HHHHHHHHHHHHHT-HHHHHH-TTS-HHHHHHHHHHHHHHHHHHHHGGGSPPPP---TT-S-HHHHHHHHHHHHHHHHHHHHHH-TTS-TT-HHHHHHHHHHHHHHHHTTSS--TTTTTT-TT-HHHHHHHHHHHHHHHHHTGGGGS-S--

Organism: NCBI:txid2447956